Protein AF-A0A8J7RKT3-F1 (afdb_monomer)

InterPro domains:
  IPR001478 PDZ domain [PF13180] (163-238)
  IPR001478 PDZ domain [PS50106] (149-217)
  IPR001478 PDZ domain [SM00228] (161-232)
  IPR004447 C-terminal-processing peptidase S41A [TIGR00225] (124-415)
  IPR004447 C-terminal-processing peptidase S41A [cd07560] (250-415)
  IPR005151 Tail specific protease [PF03572] (261-415)
  IPR005151 Tail specific protease [SM00245] (234-418)
  IPR029045 ClpP/crotonase-like domain superfamily [SSF52096] (101-415)
  IPR036034 PDZ superfamily [G3DSA:2.30.42.10] (161-248)
  IPR036034 PDZ superfamily [SSF50156] (152-244)

Nearest PDB structures (foldseek):
  8sxg-assembly1_A  TM=8.588E-01  e=2.929E-30  Pseudomonas aeruginosa
  8sxh-assembly1_I  TM=8.924E-01  e=4.813E-29  Pseudomonas aeruginosa
  4c2c-assembly1_A  TM=7.134E-01  e=1.439E-29  Bacillus subtilis subsp. subtilis str. 168
  4c2g-assembly1_A-2  TM=7.259E-01  e=1.224E-28  Bacillus subtilis subsp. subtilis str. 168
  4c2f-assembly1_A  TM=7.254E-01  e=9.824E-29  Bacillus subtilis subsp. subtilis str. 168

pLDDT: mean 90.36, std 12.45, range [30.44, 98.88]

Foldseek 3Di:
DDDDDDPDPVVVVVVVVVCCVVVCPQPQPDQDPLNVQLLQQLLVLLCCQCVFFQDHDFPQQLLLQLLVQLLVPWPPPPDDCPPALSDSVCVVPDDDDSVSSSVSVVRVLSVCVRVDDPPTDSNVSSQSSSQSSCFVRFLFWGWFDLVRLVVVQQLQQQKFKFQAFDWDQDPQWTFTLAGHPVGQCVVVPNAGGKTFQDKQRDGSGNDDPVSVCVRGGDDAQDWMWTWIDHQPDPDTDIDITGMHMYGNDQWLAWDALDQAEIETEGQEQHPCHQVVVVVSVVVVVVSVHQAYEYEQELYAYHDLVRLLSNLLLQAAFFAFQKWWDGPDPVRTGTRTNHHGRVCNNHAYEYEYEQNRHDSSLSNLLQCVQQLSYFYEEAFYNQHQFDWDWDQGPNSIIIIHGRTGMAGLLRAGAHADQNVGNVCSVCVVVVADLWRVRNVVVVVVPADPVQWAAGLLGDTFGHHHGGGGPYYDTDPPQQVLVVLCVVQVLLVVLLSVCCSVCVVVCCVVPLVPLVCLLPPDDQDPVSLVVSVVSSVVSAEDADPPDPGWDDDPSHIYDHPVVCVVNVQLSRLQSSLSNLCSRPHSNSSVSSCLVRPDPRNVVVVVCVVVSVVSVVSSVVSVVVVSSVVRSDPPDD

Structure (mmCIF, N/CA/C/O backbone):
data_AF-A0A8J7RKT3-F1
#
_entry.id   AF-A0A8J7RKT3-F1
#
loop_
_atom_site.group_PDB
_atom_site.id
_atom_site.type_symbol
_atom_site.label_atom_id
_atom_site.label_alt_id
_atom_site.label_comp_id
_atom_site.label_asym_id
_atom_site.label_entity_id
_atom_site.label_seq_id
_atom_site.pdbx_PDB_ins_code
_atom_site.Cartn_x
_atom_site.Cartn_y
_atom_site.Cartn_z
_atom_site.occupancy
_atom_site.B_iso_or_equiv
_atom_site.auth_seq_id
_atom_site.auth_comp_id
_atom_site.auth_asym_id
_atom_site.auth_atom_id
_atom_site.pdbx_PDB_model_num
ATOM 1 N N . MET A 1 1 ? -58.566 8.116 77.115 1.00 36.06 1 MET A N 1
ATOM 2 C CA . MET A 1 1 ? -57.786 6.923 76.731 1.00 36.06 1 MET A CA 1
ATOM 3 C C . MET A 1 1 ? -57.278 7.116 75.314 1.00 36.06 1 MET A C 1
ATOM 5 O O . MET A 1 1 ? -58.057 7.166 74.378 1.00 36.06 1 MET A O 1
ATOM 9 N N . THR A 1 2 ? -55.977 7.380 75.254 1.00 38.09 2 THR A N 1
ATOM 10 C CA . THR A 1 2 ? -54.989 7.222 74.173 1.00 38.09 2 THR A CA 1
ATOM 11 C C . THR A 1 2 ? -55.443 6.765 72.782 1.00 38.09 2 THR A C 1
ATOM 13 O O . THR A 1 2 ? -55.720 5.593 72.548 1.00 38.09 2 THR A O 1
ATOM 16 N N . PHE A 1 3 ? -55.334 7.709 71.845 1.00 34.91 3 PHE A N 1
ATOM 17 C CA . PHE A 1 3 ? -55.156 7.514 70.408 1.00 34.91 3 PHE A CA 1
ATOM 18 C C . PHE A 1 3 ? -53.743 6.953 70.161 1.00 34.91 3 PHE A C 1
ATOM 20 O O . PHE A 1 3 ? -52.757 7.671 70.327 1.00 34.91 3 PHE A O 1
ATOM 27 N N . LYS A 1 4 ? -53.610 5.672 69.816 1.00 43.62 4 LYS A N 1
ATOM 28 C CA . LYS A 1 4 ? -52.361 5.120 69.276 1.00 43.62 4 LYS A CA 1
ATOM 29 C C . LYS A 1 4 ? -52.683 3.955 68.343 1.00 43.62 4 LYS A C 1
ATOM 31 O O . LYS A 1 4 ? -53.499 3.113 68.687 1.00 43.62 4 LYS A O 1
ATOM 36 N N . GLN A 1 5 ? -51.946 3.928 67.230 1.00 47.06 5 GLN A N 1
ATOM 37 C CA . GLN A 1 5 ? -51.759 2.818 66.287 1.00 47.06 5 GLN A CA 1
ATOM 38 C C . GLN A 1 5 ? -52.794 2.665 65.167 1.00 47.06 5 GLN A C 1
ATOM 40 O O . GLN A 1 5 ? -53.558 1.717 65.150 1.00 47.06 5 GLN A O 1
ATOM 45 N N . PHE A 1 6 ? -52.703 3.538 64.162 1.00 42.62 6 PHE A N 1
ATOM 46 C CA . PHE A 1 6 ? -52.830 3.145 62.752 1.00 42.62 6 PHE A CA 1
ATOM 47 C C . PHE A 1 6 ? -51.977 4.101 61.907 1.00 42.62 6 PHE A C 1
ATOM 49 O O . PHE A 1 6 ? -52.474 4.998 61.238 1.00 42.62 6 PHE A O 1
ATOM 56 N N . VAL A 1 7 ? -50.654 3.939 61.987 1.00 43.09 7 VAL A N 1
ATOM 57 C CA . VAL A 1 7 ? -49.760 4.367 60.906 1.00 43.09 7 VAL A CA 1
ATOM 58 C C . VAL A 1 7 ? -49.111 3.093 60.400 1.00 43.09 7 VAL A C 1
ATOM 60 O O . VAL A 1 7 ? -48.364 2.417 61.101 1.00 43.09 7 VAL A O 1
ATOM 63 N N . THR A 1 8 ? -49.566 2.712 59.221 1.00 43.72 8 THR A N 1
ATOM 64 C CA . THR A 1 8 ? -49.311 1.469 58.509 1.00 43.72 8 THR A CA 1
ATOM 65 C C . THR A 1 8 ? -47.826 1.305 58.127 1.00 43.72 8 THR A C 1
ATOM 67 O O . THR A 1 8 ? -47.168 2.307 57.835 1.00 43.72 8 THR A O 1
ATOM 70 N N . PRO A 1 9 ? -47.312 0.060 58.013 1.00 47.84 9 PRO A N 1
ATOM 71 C CA . PRO A 1 9 ? -45.962 -0.251 57.513 1.00 47.84 9 PRO A CA 1
ATOM 72 C C . PRO A 1 9 ? -45.498 0.483 56.230 1.00 47.84 9 PRO A C 1
ATOM 74 O O . PRO A 1 9 ? -44.326 0.848 56.176 1.00 47.84 9 PRO A O 1
ATOM 77 N N . PRO A 1 10 ? -46.357 0.806 55.235 1.00 47.41 10 PRO A N 1
ATOM 78 C CA . PRO A 1 10 ? -45.939 1.495 54.012 1.00 47.41 10 PRO A CA 1
ATOM 79 C C . PRO A 1 10 ? -45.445 2.926 54.238 1.00 47.41 10 PRO A C 1
ATOM 81 O O . PRO A 1 10 ? -44.644 3.419 53.455 1.00 47.41 10 PRO A O 1
ATOM 84 N N . LEU A 1 11 ? -45.896 3.600 55.303 1.00 46.78 11 LEU A N 1
ATOM 85 C CA . LEU A 1 11 ? -45.526 4.993 55.577 1.00 46.78 11 LEU A CA 1
ATOM 86 C C . LEU A 1 11 ? -44.122 5.084 56.181 1.00 46.78 11 LEU A C 1
ATOM 88 O O . LEU A 1 11 ? -43.378 6.006 55.875 1.00 46.78 11 LEU A O 1
ATOM 92 N N . VAL A 1 12 ? -43.731 4.080 56.970 1.00 55.19 12 VAL A N 1
ATOM 93 C CA . VAL A 1 12 ? -42.360 3.945 57.476 1.00 55.19 12 VAL A CA 1
ATOM 94 C C . VAL A 1 12 ? -41.411 3.577 56.336 1.00 55.19 12 VAL A C 1
ATOM 96 O O . VAL A 1 12 ? -40.348 4.173 56.230 1.00 55.19 12 VAL A O 1
ATOM 99 N N . SER A 1 13 ? -41.809 2.676 55.431 1.00 53.00 13 SER A N 1
ATOM 100 C CA . SER A 1 13 ? -41.024 2.350 54.232 1.00 53.00 13 SER A CA 1
ATOM 101 C C . SER A 1 13 ? -40.878 3.540 53.282 1.00 53.00 13 SER A C 1
ATOM 103 O O . SER A 1 13 ? -39.783 3.778 52.784 1.00 53.00 13 SER A O 1
ATOM 105 N N . ALA A 1 14 ? -41.942 4.322 53.077 1.00 52.34 14 ALA A N 1
ATOM 106 C CA . ALA A 1 14 ? -41.887 5.548 52.288 1.00 52.34 14 ALA A CA 1
ATOM 107 C C . ALA A 1 14 ? -40.966 6.584 52.941 1.00 52.34 14 ALA A C 1
ATOM 109 O O . ALA A 1 14 ? -40.100 7.113 52.264 1.00 52.34 14 ALA A O 1
ATOM 110 N N . ILE A 1 15 ? -41.062 6.801 54.257 1.00 60.94 15 ILE A N 1
ATOM 111 C CA . ILE A 1 15 ? -40.172 7.718 54.985 1.00 60.94 15 ILE A CA 1
ATOM 112 C C . ILE A 1 15 ? -38.714 7.240 54.943 1.00 60.94 15 ILE A C 1
ATOM 114 O O . ILE A 1 15 ? -37.832 8.071 54.783 1.00 60.94 15 ILE A O 1
ATOM 118 N N . ILE A 1 16 ? -38.441 5.933 55.023 1.00 57.81 16 ILE A N 1
ATOM 119 C CA . ILE A 1 16 ? -37.083 5.376 54.885 1.00 57.81 16 ILE A CA 1
ATOM 120 C C . ILE A 1 16 ? -36.553 5.565 53.458 1.00 57.81 16 ILE A C 1
ATOM 122 O O . ILE A 1 16 ? -35.411 5.973 53.299 1.00 57.81 16 ILE A O 1
ATOM 126 N N . LEU A 1 17 ? -37.369 5.337 52.424 1.00 52.34 17 LEU A N 1
ATOM 127 C CA . LEU A 1 17 ? -36.986 5.563 51.024 1.00 52.34 17 LEU A CA 1
ATOM 128 C C . LEU A 1 17 ? -36.799 7.054 50.706 1.00 52.34 17 LEU A C 1
ATOM 130 O O . LEU A 1 17 ? -35.865 7.414 50.000 1.00 52.34 17 LEU A O 1
ATOM 134 N N . THR A 1 18 ? -37.636 7.935 51.261 1.00 52.50 18 THR A N 1
ATOM 135 C CA . THR A 1 18 ? -37.485 9.392 51.133 1.00 52.50 18 THR A CA 1
ATOM 136 C C . THR A 1 18 ? -36.294 9.903 51.941 1.00 52.50 18 THR A C 1
ATOM 138 O O . THR A 1 18 ? -35.614 10.810 51.484 1.00 52.50 18 THR A O 1
ATOM 141 N N . LEU A 1 19 ? -35.987 9.308 53.100 1.00 49.94 19 LEU A N 1
ATOM 142 C CA . LEU A 1 19 ? -34.772 9.603 53.862 1.00 49.94 19 LEU A CA 1
ATOM 143 C C . LEU A 1 19 ? -33.520 9.087 53.156 1.00 49.94 19 LEU A C 1
ATOM 145 O O . LEU A 1 19 ? -32.543 9.808 53.182 1.00 49.94 19 LEU A O 1
ATOM 149 N N . LEU A 1 20 ? -33.553 7.927 52.490 1.00 49.84 20 LEU A N 1
ATOM 150 C CA . LEU A 1 20 ? -32.454 7.420 51.651 1.00 49.84 20 LEU A CA 1
ATOM 151 C C . LEU A 1 20 ? -32.216 8.311 50.421 1.00 49.84 20 LEU A C 1
ATOM 153 O O . LEU A 1 20 ? -31.071 8.570 50.061 1.00 49.84 20 LEU A O 1
ATOM 157 N N . TYR A 1 21 ? -33.295 8.828 49.823 1.00 44.69 21 TYR A N 1
ATOM 158 C CA . TYR A 1 21 ? -33.245 9.792 48.720 1.00 44.69 21 TYR A CA 1
ATOM 159 C C . TYR A 1 21 ? -32.754 11.181 49.172 1.00 44.69 21 TYR A C 1
ATOM 161 O O . TYR A 1 21 ? -31.984 11.824 48.470 1.00 44.69 21 TYR A O 1
ATOM 169 N N . LEU A 1 22 ? -33.159 11.645 50.363 1.00 47.34 22 LEU A N 1
ATOM 170 C CA . LEU A 1 22 ? -32.734 12.926 50.949 1.00 47.34 22 LEU A CA 1
ATOM 171 C C . LEU A 1 22 ? -31.368 12.858 51.654 1.00 47.34 22 LEU A C 1
ATOM 173 O O . LEU A 1 22 ? -30.761 13.902 51.874 1.00 47.34 22 LEU A O 1
ATOM 177 N N . SER A 1 23 ? -30.882 11.669 52.027 1.00 45.69 23 SER A N 1
ATOM 178 C CA . SER A 1 23 ? -29.584 11.480 52.688 1.00 45.69 23 SER A CA 1
ATOM 179 C C . SER A 1 23 ? -28.408 11.418 51.717 1.00 45.69 23 SER A C 1
ATOM 181 O O . SER A 1 23 ? -27.291 11.210 52.178 1.00 45.69 23 SER A O 1
ATOM 183 N N . GLY A 1 24 ? -28.643 11.548 50.405 1.00 37.62 24 GLY A N 1
ATOM 184 C CA . GLY A 1 24 ? -27.578 11.458 49.406 1.00 37.62 24 GLY A CA 1
ATOM 185 C C . GLY A 1 24 ? -26.845 10.119 49.460 1.00 37.62 24 GLY A C 1
ATOM 186 O O . GLY A 1 24 ? -25.628 10.086 49.337 1.00 37.62 24 GLY A O 1
ATOM 187 N N . VAL A 1 25 ? -27.560 9.011 49.711 1.00 41.75 25 VAL A N 1
ATOM 188 C CA . VAL A 1 25 ? -26.967 7.695 49.442 1.00 41.75 25 VAL A CA 1
ATOM 189 C C . VAL A 1 25 ? -26.949 7.585 47.928 1.00 41.75 25 VAL A C 1
ATOM 191 O O . VAL A 1 25 ? -27.972 7.254 47.325 1.00 41.75 25 VAL A O 1
ATOM 194 N N . ASP A 1 26 ? -25.818 7.976 47.343 1.00 39.06 26 ASP A N 1
ATOM 195 C CA . ASP A 1 26 ? -25.548 7.884 45.916 1.00 39.06 26 ASP A CA 1
ATOM 196 C C . ASP A 1 26 ? -26.060 6.539 45.407 1.00 39.06 26 ASP A C 1
ATOM 198 O O . ASP A 1 26 ? -25.828 5.487 46.021 1.00 39.06 26 ASP A O 1
ATOM 202 N N . ARG A 1 27 ? -26.812 6.563 44.302 1.00 41.53 27 ARG A N 1
ATOM 203 C CA . ARG A 1 27 ? -27.098 5.334 43.568 1.00 41.53 27 ARG A CA 1
ATOM 204 C C . ARG A 1 27 ? -25.740 4.787 43.148 1.00 41.53 27 ARG A C 1
ATOM 206 O O . ARG A 1 27 ? -25.170 5.270 42.183 1.00 41.53 27 ARG A O 1
ATOM 213 N N . VAL A 1 28 ? -25.223 3.803 43.878 1.00 46.06 28 VAL A N 1
ATOM 214 C CA . VAL A 1 28 ? -24.091 3.012 43.403 1.00 46.06 28 VAL A CA 1
ATOM 215 C C . VAL A 1 28 ? -24.611 2.292 42.169 1.00 46.06 28 VAL A C 1
ATOM 217 O O . VAL A 1 28 ? -25.408 1.356 42.291 1.00 46.06 28 VAL A O 1
ATOM 220 N N . ALA A 1 29 ? -24.250 2.788 40.989 1.00 56.00 29 ALA A N 1
ATOM 221 C CA . ALA A 1 29 ? -24.603 2.132 39.745 1.00 56.00 29 ALA A CA 1
ATOM 222 C C . ALA A 1 29 ? -24.017 0.711 39.779 1.00 56.00 29 ALA A C 1
ATOM 224 O O . ALA A 1 29 ? -22.863 0.492 40.163 1.00 56.00 29 ALA A O 1
ATOM 225 N N . ALA A 1 30 ? -24.862 -0.280 39.493 1.00 56.75 30 ALA A N 1
ATOM 226 C CA . ALA A 1 30 ? -24.439 -1.670 39.494 1.00 56.75 30 ALA A CA 1
ATOM 227 C C . ALA A 1 30 ? -23.552 -1.909 38.270 1.00 56.75 30 ALA A C 1
ATOM 229 O O . ALA A 1 30 ? -23.949 -1.583 37.157 1.00 56.75 30 ALA A O 1
ATOM 230 N N . ILE A 1 31 ? -22.372 -2.493 38.482 1.00 60.31 31 ILE A N 1
ATOM 231 C CA . ILE A 1 31 ? -21.498 -2.922 37.390 1.00 60.31 31 ILE A CA 1
ATOM 232 C C . ILE A 1 31 ? -22.222 -4.051 36.646 1.00 60.31 31 ILE A C 1
ATOM 234 O O . ILE A 1 31 ? -22.477 -5.115 37.214 1.00 60.31 31 ILE A O 1
ATOM 238 N N . ASP A 1 32 ? -22.583 -3.803 35.393 1.00 74.94 32 ASP A N 1
ATOM 239 C CA . ASP A 1 32 ? -23.058 -4.827 34.474 1.00 74.94 32 ASP A CA 1
ATOM 240 C C . ASP A 1 32 ? -21.891 -5.458 33.692 1.00 74.94 32 ASP A C 1
ATOM 242 O O . ASP A 1 32 ? -20.711 -5.154 33.894 1.00 74.94 32 ASP A O 1
ATOM 246 N N . LYS A 1 33 ? -22.221 -6.380 32.787 1.00 73.81 33 LYS A N 1
ATOM 247 C CA . LYS A 1 33 ? -21.232 -7.131 32.010 1.00 73.81 33 LYS A CA 1
ATOM 248 C C . LYS A 1 33 ? -20.364 -6.233 31.116 1.00 73.81 33 LYS A C 1
ATOM 250 O O . LYS A 1 33 ? -19.206 -6.579 30.857 1.00 73.81 33 LYS A O 1
ATOM 255 N N . ASP A 1 34 ? -20.890 -5.107 30.653 1.00 79.19 34 ASP A N 1
ATOM 256 C CA . ASP A 1 34 ? -20.181 -4.212 29.742 1.00 79.19 34 ASP A CA 1
ATOM 257 C C . ASP A 1 34 ? -19.165 -3.374 30.526 1.00 79.19 34 ASP A C 1
ATOM 259 O O . ASP A 1 34 ? -18.003 -3.257 30.120 1.00 79.19 34 ASP A O 1
ATOM 263 N N . HIS A 1 35 ? -19.536 -2.917 31.725 1.00 85.38 35 HIS A N 1
ATOM 264 C CA . HIS A 1 35 ? -18.615 -2.278 32.668 1.00 85.38 35 HIS A CA 1
ATOM 265 C C . HIS A 1 35 ? -17.467 -3.217 33.103 1.00 85.38 35 HIS A C 1
ATOM 267 O O . HIS A 1 35 ? -16.297 -2.816 33.079 1.00 85.38 35 HIS A O 1
ATOM 273 N N . GLU A 1 36 ? -17.751 -4.490 33.423 1.00 86.75 36 GLU A N 1
ATOM 274 C CA . GLU A 1 36 ? -16.706 -5.488 33.730 1.00 86.75 36 GLU A CA 1
ATOM 275 C C . GLU A 1 36 ? -15.753 -5.707 32.545 1.00 86.75 36 GLU A C 1
ATOM 277 O O . GLU A 1 36 ? -14.528 -5.779 32.711 1.00 86.75 36 GLU A O 1
ATOM 282 N N . THR A 1 37 ? -16.309 -5.798 31.335 1.00 88.12 37 THR A N 1
ATOM 283 C CA . THR A 1 37 ? -15.539 -6.003 30.102 1.00 88.12 37 THR A CA 1
ATOM 284 C C . THR A 1 37 ? -14.613 -4.816 29.831 1.00 88.12 37 THR A C 1
ATOM 286 O O . THR A 1 37 ? -13.435 -5.013 29.526 1.00 88.12 37 THR A O 1
ATOM 289 N N . ASN A 1 38 ? -15.098 -3.591 30.030 1.00 88.19 38 ASN A N 1
ATOM 290 C CA . ASN A 1 38 ? -14.327 -2.360 29.872 1.00 88.19 38 ASN A CA 1
ATOM 291 C C . ASN A 1 38 ? -13.134 -2.263 30.836 1.00 88.19 38 ASN A C 1
ATOM 293 O O . ASN A 1 38 ? -12.003 -2.009 30.413 1.00 88.19 38 ASN A O 1
ATOM 297 N N . LEU A 1 39 ? -13.357 -2.511 32.129 1.00 91.94 39 LEU A N 1
ATOM 298 C CA . LEU A 1 39 ? -12.299 -2.476 33.145 1.00 91.94 39 LEU A CA 1
ATOM 299 C C . LEU A 1 39 ? -11.251 -3.580 32.926 1.00 91.94 39 LEU A C 1
ATOM 301 O O . LEU A 1 39 ? -10.039 -3.355 33.067 1.00 91.94 39 LEU A O 1
ATOM 305 N N . ARG A 1 40 ? -11.696 -4.773 32.511 1.00 92.50 40 ARG A N 1
ATOM 306 C CA . ARG A 1 40 ? -10.802 -5.866 32.112 1.00 92.50 40 ARG A CA 1
ATOM 307 C C . ARG A 1 40 ? -9.949 -5.473 30.907 1.00 92.50 40 ARG A C 1
ATOM 309 O O . ARG A 1 40 ? -8.734 -5.676 30.947 1.00 92.50 40 ARG A O 1
ATOM 316 N N . LYS A 1 41 ? -10.568 -4.890 29.877 1.00 92.38 41 LYS A N 1
ATOM 317 C CA . LYS A 1 41 ? -9.901 -4.416 28.659 1.00 92.38 41 LYS A CA 1
ATOM 318 C C . LYS A 1 41 ? -8.788 -3.420 28.986 1.00 92.38 41 LYS A C 1
ATOM 320 O O . LYS A 1 41 ? -7.652 -3.618 28.566 1.00 92.38 41 LYS A O 1
ATOM 325 N N . TYR A 1 42 ? -9.079 -2.410 29.805 1.00 95.12 42 TYR A N 1
ATOM 326 C CA . TYR A 1 42 ? -8.104 -1.403 30.242 1.00 95.12 42 TYR A CA 1
ATOM 327 C C . TYR A 1 42 ? -6.834 -2.030 30.851 1.00 95.12 42 TYR A C 1
ATOM 329 O O . TYR A 1 42 ? -5.709 -1.688 30.479 1.00 95.12 42 TYR A O 1
ATOM 337 N N . THR A 1 43 ? -7.003 -3.011 31.742 1.00 94.44 43 THR A N 1
ATOM 338 C CA . THR A 1 43 ? -5.877 -3.702 32.395 1.00 94.44 43 THR A CA 1
ATOM 339 C C . THR A 1 43 ? -5.116 -4.615 31.436 1.00 94.44 43 THR A C 1
ATOM 341 O O . THR A 1 43 ? -3.886 -4.706 31.495 1.00 94.44 43 THR A O 1
ATOM 344 N N . GLU A 1 44 ? -5.840 -5.316 30.562 1.00 95.31 44 GLU A N 1
ATOM 345 C CA . GLU A 1 44 ? -5.257 -6.201 29.557 1.00 95.31 44 GLU A CA 1
ATOM 346 C C . GLU A 1 44 ? -4.341 -5.427 28.605 1.00 95.31 44 GLU A C 1
ATOM 348 O O . GLU A 1 44 ? -3.206 -5.852 28.382 1.00 95.31 44 GLU A O 1
ATOM 353 N N . VAL A 1 45 ? -4.777 -4.255 28.133 1.00 96.75 45 VAL A N 1
ATOM 354 C CA . VAL A 1 45 ? -3.976 -3.387 27.261 1.00 96.75 45 VAL A CA 1
ATOM 355 C C . VAL A 1 45 ? -2.658 -2.990 27.923 1.00 96.75 45 VAL A C 1
ATOM 357 O O . VAL A 1 45 ? -1.597 -3.209 27.335 1.00 96.75 45 VAL A O 1
ATOM 360 N N . GLN A 1 46 ? -2.690 -2.473 29.157 1.00 95.88 46 GLN A N 1
ATOM 361 C CA . GLN A 1 46 ? -1.463 -2.079 29.864 1.00 95.88 46 GLN A CA 1
ATOM 362 C C . GLN A 1 46 ? -0.492 -3.247 30.013 1.00 95.88 46 GLN A C 1
ATOM 364 O O . GLN A 1 46 ? 0.701 -3.109 29.743 1.00 95.88 46 GLN A O 1
ATOM 369 N N . ARG A 1 47 ? -1.008 -4.419 30.403 1.00 95.50 47 ARG A N 1
ATOM 370 C CA . ARG A 1 47 ? -0.196 -5.629 30.535 1.00 95.50 47 ARG A CA 1
ATOM 371 C C . ARG A 1 47 ? 0.468 -5.987 29.210 1.00 95.50 47 ARG A C 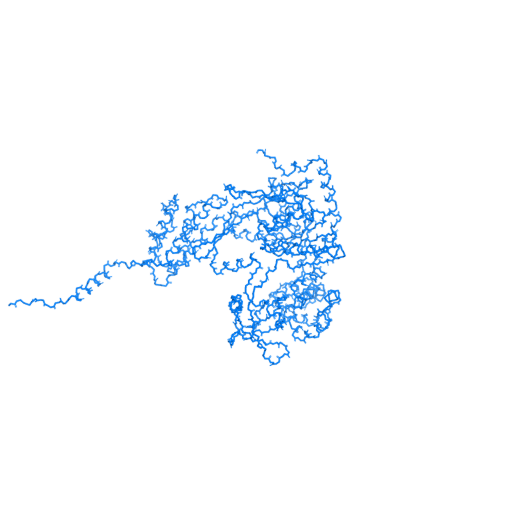1
ATOM 373 O O . ARG A 1 47 ? 1.674 -6.211 29.180 1.00 95.50 47 ARG A O 1
ATOM 380 N N . LYS A 1 48 ? -0.294 -6.010 28.115 1.00 96.62 48 LYS A N 1
ATOM 381 C CA . LYS A 1 48 ? 0.231 -6.362 26.793 1.00 96.62 48 LYS A CA 1
ATOM 382 C C . LYS A 1 48 ? 1.286 -5.369 26.310 1.00 96.62 48 LYS A C 1
ATOM 384 O O . LYS A 1 48 ? 2.298 -5.822 25.782 1.00 96.62 48 LYS A O 1
ATOM 389 N N . ILE A 1 49 ? 1.100 -4.065 26.525 1.00 96.75 49 ILE A N 1
ATOM 390 C CA . ILE A 1 49 ? 2.106 -3.043 26.193 1.00 96.75 49 ILE A CA 1
ATOM 391 C C . ILE A 1 49 ? 3.401 -3.309 26.970 1.00 96.75 49 ILE A C 1
ATOM 393 O O . ILE A 1 49 ? 4.449 -3.523 26.362 1.00 96.75 49 ILE A O 1
ATOM 397 N N . ILE A 1 50 ? 3.327 -3.390 28.300 1.00 94.81 50 ILE A N 1
ATOM 398 C CA . ILE A 1 50 ? 4.500 -3.566 29.173 1.00 94.81 50 ILE A CA 1
ATOM 399 C C . ILE A 1 50 ? 5.248 -4.865 28.852 1.00 94.81 50 ILE A C 1
ATOM 401 O O . ILE A 1 50 ? 6.482 -4.888 28.773 1.00 94.81 50 ILE A O 1
ATOM 405 N N . GLU A 1 51 ? 4.508 -5.952 28.639 1.00 94.81 51 GLU A N 1
ATOM 406 C CA . GLU A 1 51 ? 5.084 -7.265 28.371 1.00 94.81 51 GLU A CA 1
ATOM 407 C C . GLU A 1 51 ? 5.702 -7.364 26.981 1.00 94.81 51 GLU A C 1
ATOM 409 O O . GLU A 1 51 ? 6.652 -8.126 26.837 1.00 94.81 51 GLU A O 1
ATOM 414 N N . ASN A 1 52 ? 5.193 -6.657 25.963 1.00 96.81 52 ASN A N 1
ATOM 415 C CA . ASN A 1 52 ? 5.523 -6.958 24.564 1.00 96.81 52 ASN A CA 1
ATOM 416 C C . ASN A 1 52 ? 6.165 -5.813 23.779 1.00 96.81 52 ASN A C 1
ATOM 418 O O . ASN A 1 52 ? 6.849 -6.102 22.801 1.00 96.81 52 ASN A O 1
ATOM 422 N N . HIS A 1 53 ? 5.987 -4.554 24.183 1.00 97.00 53 HIS A N 1
ATOM 423 C CA . HIS A 1 53 ? 6.509 -3.421 23.422 1.00 97.00 53 HIS A CA 1
ATOM 424 C C . HIS A 1 53 ? 8.042 -3.463 23.319 1.00 97.00 53 HIS A C 1
ATOM 426 O O . HIS A 1 53 ? 8.719 -3.809 24.295 1.00 97.00 53 HIS A O 1
ATOM 432 N N . VAL A 1 54 ? 8.578 -3.128 22.141 1.00 95.50 54 VAL A N 1
ATOM 433 C CA . VAL A 1 54 ? 10.011 -3.216 21.816 1.00 95.50 54 VAL A CA 1
ATOM 434 C C . VAL A 1 54 ? 10.864 -2.310 22.700 1.00 95.50 54 VAL A C 1
ATOM 436 O O . VAL A 1 54 ? 11.955 -2.701 23.109 1.00 95.50 54 VAL A O 1
ATOM 439 N N . GLU A 1 55 ? 10.339 -1.137 23.045 1.00 93.06 55 GLU A N 1
ATOM 440 C CA . GLU A 1 55 ? 10.959 -0.204 23.985 1.00 93.06 55 GLU A CA 1
ATOM 441 C C . GLU A 1 55 ? 10.405 -0.402 25.396 1.00 93.06 55 GLU A C 1
ATOM 443 O O . GLU A 1 55 ? 9.324 -0.973 25.591 1.00 93.06 55 GLU A O 1
ATOM 448 N N . GLU A 1 56 ? 11.159 0.057 26.390 1.00 91.88 56 GLU A N 1
ATOM 449 C CA . GLU A 1 56 ? 10.668 0.150 27.760 1.00 91.88 56 GLU A CA 1
ATOM 450 C C . GLU A 1 56 ? 9.547 1.193 27.839 1.00 91.88 56 GLU A C 1
ATOM 452 O O . GLU A 1 56 ? 9.599 2.226 27.180 1.00 91.88 56 GLU A O 1
ATOM 457 N N . THR A 1 57 ? 8.498 0.891 28.603 1.00 91.56 57 THR A N 1
ATOM 458 C CA . THR A 1 57 ? 7.297 1.730 28.693 1.00 91.56 57 THR A CA 1
ATOM 459 C C . THR A 1 57 ? 6.983 2.016 30.152 1.00 91.56 57 THR A C 1
ATOM 461 O O . THR A 1 57 ? 7.053 1.123 30.999 1.00 91.56 57 THR A O 1
ATOM 464 N N . SER A 1 58 ? 6.656 3.271 30.458 1.00 93.62 58 SER A N 1
ATOM 465 C CA . SER A 1 58 ? 6.346 3.704 31.819 1.00 93.62 58 SER A CA 1
ATOM 466 C C . SER A 1 58 ? 4.873 3.464 32.131 1.00 93.62 58 SER A C 1
ATOM 468 O O . SER A 1 58 ? 3.994 4.052 31.503 1.00 93.62 58 SER A O 1
ATOM 470 N N . ILE A 1 59 ? 4.588 2.628 33.133 1.00 94.88 59 ILE A N 1
ATOM 471 C CA . ILE A 1 59 ? 3.213 2.400 33.602 1.00 94.88 59 ILE A CA 1
ATOM 472 C C . ILE A 1 59 ? 2.554 3.698 34.098 1.00 94.88 59 ILE A C 1
ATOM 474 O O . ILE A 1 59 ? 1.351 3.887 33.924 1.00 94.88 59 ILE A O 1
ATOM 478 N N . ASP A 1 60 ? 3.356 4.610 34.650 1.00 95.62 60 ASP A N 1
ATOM 479 C CA . ASP A 1 60 ? 2.938 5.943 35.076 1.00 95.62 60 ASP A CA 1
ATOM 480 C C . ASP A 1 60 ? 2.517 6.817 33.895 1.00 95.62 60 ASP A C 1
ATOM 482 O O . ASP A 1 60 ? 1.442 7.418 33.923 1.00 95.62 60 ASP A O 1
ATOM 486 N N . GLU A 1 61 ? 3.287 6.817 32.806 1.00 94.56 61 GLU A N 1
ATOM 487 C CA . GLU A 1 61 ? 2.901 7.541 31.594 1.00 94.56 61 GLU A CA 1
ATOM 488 C C . GLU A 1 61 ? 1.672 6.924 30.922 1.00 94.56 61 GLU A C 1
ATOM 490 O O . GLU A 1 61 ? 0.793 7.668 30.483 1.00 94.56 61 GLU A O 1
ATOM 495 N N . LEU A 1 62 ? 1.569 5.589 30.866 1.00 96.31 62 LEU A N 1
ATOM 496 C CA . LEU A 1 62 ? 0.384 4.910 30.331 1.00 96.31 62 LEU A CA 1
ATOM 497 C C . LEU A 1 62 ? -0.868 5.325 31.110 1.00 96.31 62 LEU A C 1
ATOM 499 O O . LEU A 1 62 ? -1.848 5.757 30.504 1.00 96.31 62 LEU A O 1
ATOM 503 N N . PHE A 1 63 ? -0.815 5.276 32.444 1.00 97.06 63 PHE A N 1
ATOM 504 C CA . PHE A 1 63 ? -1.913 5.712 33.304 1.00 97.06 63 PHE A CA 1
ATOM 505 C C . PHE A 1 63 ? -2.259 7.189 33.079 1.00 97.06 63 PHE A C 1
ATOM 507 O O . PHE A 1 63 ? -3.409 7.509 32.777 1.00 97.06 63 PHE A O 1
ATOM 514 N N . LYS A 1 64 ? -1.278 8.096 33.162 1.00 96.88 64 LYS A N 1
ATOM 515 C CA . LYS A 1 64 ? -1.507 9.545 33.039 1.00 96.88 64 LYS A CA 1
ATOM 516 C C . LYS A 1 64 ? -2.101 9.921 31.685 1.00 96.88 64 LYS A C 1
ATOM 518 O O . LYS A 1 64 ? -3.023 10.734 31.626 1.00 96.88 64 LYS A O 1
ATOM 523 N N . ASN A 1 65 ? -1.615 9.333 30.592 1.00 95.94 65 ASN A N 1
ATOM 524 C CA . ASN A 1 65 ? -2.189 9.576 29.268 1.00 95.94 65 ASN A CA 1
ATOM 525 C C . ASN A 1 65 ? -3.599 8.990 29.152 1.00 95.94 65 ASN A C 1
ATOM 527 O O . ASN A 1 65 ? -4.497 9.672 28.663 1.00 95.94 65 ASN A O 1
ATOM 531 N N . SER A 1 66 ? -3.824 7.789 29.685 1.00 97.19 66 SER A N 1
ATOM 532 C CA . SER A 1 66 ? -5.150 7.173 29.686 1.00 97.19 66 SER A CA 1
ATOM 533 C C . SER A 1 66 ? -6.186 7.994 30.462 1.00 97.19 66 SER A C 1
ATOM 535 O O . SER A 1 66 ? -7.306 8.172 29.987 1.00 97.19 66 SER A O 1
ATOM 537 N N . MET A 1 67 ? -5.806 8.578 31.601 1.00 97.31 67 MET A N 1
ATOM 538 C CA . MET A 1 67 ? -6.664 9.461 32.391 1.00 97.31 67 MET A CA 1
ATOM 539 C C . MET A 1 67 ? -6.962 10.768 31.657 1.00 97.31 67 MET A C 1
ATOM 541 O O . MET A 1 67 ? -8.108 11.206 31.633 1.00 97.31 67 MET A O 1
ATOM 545 N N . LYS A 1 68 ? -5.968 11.368 30.984 1.00 96.12 68 LYS A N 1
ATOM 546 C CA . LYS A 1 68 ? -6.203 12.533 30.112 1.00 96.12 68 LYS A CA 1
ATOM 547 C C . LYS A 1 68 ? -7.186 12.203 28.987 1.00 96.12 68 LYS A C 1
ATOM 549 O O . LYS A 1 68 ? -8.035 13.031 28.676 1.00 96.12 68 LYS A O 1
ATOM 554 N N . GLY A 1 69 ? -7.068 11.024 28.375 1.00 95.44 69 GLY A N 1
ATOM 555 C CA . GLY A 1 69 ? -7.990 10.551 27.339 1.00 95.44 69 GLY A CA 1
ATOM 556 C C . GLY A 1 69 ? -9.403 10.339 27.858 1.00 95.44 69 GLY A C 1
ATOM 557 O O . GLY A 1 69 ? -10.351 10.789 27.226 1.00 95.44 69 GLY A O 1
ATOM 558 N N . PHE A 1 70 ? -9.528 9.722 29.031 1.00 95.94 70 PHE A N 1
ATOM 559 C CA . PHE A 1 70 ? -10.802 9.508 29.706 1.00 95.94 70 PHE A CA 1
ATOM 560 C C . PHE A 1 70 ? -11.500 10.843 29.999 1.00 95.94 70 PHE A C 1
ATOM 562 O O . PHE A 1 70 ? -12.605 11.082 29.535 1.00 95.94 70 PHE A O 1
ATOM 569 N N . VAL A 1 71 ? -10.807 11.766 30.671 1.00 95.50 71 VAL A N 1
ATOM 570 C CA . VAL A 1 71 ? -11.390 13.028 31.150 1.00 95.50 71 VAL A CA 1
ATOM 571 C C . VAL A 1 71 ? -11.713 14.010 30.023 1.00 95.50 71 VAL A C 1
ATOM 573 O O . VAL A 1 71 ? -12.745 14.668 30.065 1.00 95.50 71 VAL A O 1
ATOM 576 N N . ARG A 1 72 ? -10.873 14.103 28.982 1.00 95.06 72 ARG A N 1
ATOM 577 C CA . ARG A 1 72 ? -11.115 15.018 27.845 1.00 95.06 72 ARG A CA 1
ATOM 578 C C . ARG A 1 72 ? -12.372 14.696 27.038 1.00 95.06 72 ARG A C 1
ATOM 580 O O . ARG A 1 72 ? -12.794 15.551 26.268 1.00 95.06 72 ARG A O 1
ATOM 587 N N . ASN A 1 73 ? -12.895 13.477 27.152 1.00 94.38 73 ASN A N 1
ATOM 588 C CA . ASN A 1 73 ? -14.035 13.013 26.366 1.00 94.38 73 ASN A CA 1
ATOM 589 C C . ASN A 1 73 ? -15.314 12.863 27.202 1.00 94.38 73 ASN A C 1
ATOM 591 O O . ASN A 1 73 ? -16.308 12.401 26.656 1.00 94.38 73 ASN A O 1
ATOM 595 N N . ILE A 1 74 ? -15.299 13.263 28.482 1.00 93.75 74 ILE A N 1
ATOM 596 C CA . ILE A 1 74 ? -16.507 13.324 29.320 1.00 93.75 74 ILE A CA 1
ATOM 597 C C . ILE A 1 74 ? -17.508 14.290 28.679 1.00 93.75 74 ILE A C 1
ATOM 599 O O . ILE A 1 74 ? -17.130 15.398 28.282 1.00 93.75 74 ILE A O 1
ATOM 603 N N . ALA A 1 75 ? -18.775 13.883 28.588 1.00 91.00 75 ALA A N 1
ATOM 604 C CA . ALA A 1 75 ? -19.810 14.681 27.933 1.00 91.00 75 ALA A CA 1
ATOM 605 C C . ALA A 1 75 ? -20.073 16.014 28.660 1.00 91.00 75 ALA A C 1
ATOM 607 O O . ALA A 1 75 ? -20.201 17.067 28.025 1.00 91.00 75 ALA A O 1
ATOM 608 N N . ASP A 1 76 ? -20.119 15.990 29.996 1.00 88.69 76 ASP A N 1
ATOM 609 C CA . ASP A 1 76 ? -20.236 17.198 30.814 1.00 88.69 76 ASP A CA 1
ATOM 610 C C . ASP A 1 76 ? -18.890 17.927 30.943 1.00 88.69 76 ASP A C 1
ATOM 612 O O . ASP A 1 76 ? -18.091 17.695 31.851 1.00 88.69 76 ASP A O 1
ATOM 616 N N . THR A 1 77 ? -18.669 18.885 30.045 1.00 85.69 77 THR A N 1
ATOM 617 C CA . THR A 1 77 ? -17.467 19.734 30.053 1.00 85.69 77 THR A CA 1
ATOM 618 C C . THR A 1 77 ? -17.425 20.750 31.205 1.00 85.69 77 THR A C 1
ATOM 620 O O . THR A 1 77 ? -16.429 21.460 31.349 1.00 85.69 77 THR A O 1
ATOM 623 N N . THR A 1 78 ? -18.479 20.838 32.028 1.00 87.25 78 THR A N 1
ATOM 624 C CA . THR A 1 78 ? -18.576 21.758 33.175 1.00 87.25 78 THR A CA 1
ATOM 625 C C . THR A 1 78 ? -18.306 21.099 34.528 1.00 87.25 78 THR A C 1
ATOM 627 O O . THR A 1 78 ? -18.239 21.805 35.537 1.00 87.25 78 THR A O 1
ATOM 630 N N . MET A 1 79 ? -18.114 19.775 34.558 1.00 87.19 79 MET A N 1
ATOM 631 C CA . MET A 1 79 ? -17.830 19.015 35.775 1.00 87.19 79 MET A CA 1
ATOM 632 C C . MET A 1 79 ? -16.541 19.504 36.460 1.00 87.19 79 MET A C 1
ATOM 634 O O . MET A 1 79 ? -15.470 19.547 35.851 1.00 87.19 79 MET A O 1
ATOM 638 N N . ASP A 1 80 ? -16.628 19.845 37.751 1.00 90.00 80 ASP A N 1
ATOM 639 C CA . ASP A 1 80 ? -15.448 20.172 38.557 1.00 90.00 80 ASP A CA 1
ATOM 640 C C . ASP A 1 80 ? -14.718 18.888 38.967 1.00 90.00 80 ASP A C 1
ATOM 642 O O . ASP A 1 80 ? -15.168 18.135 39.831 1.00 90.00 80 ASP A O 1
ATOM 646 N N . ILE A 1 81 ? -13.581 18.640 38.323 1.00 92.12 81 ILE A N 1
ATOM 647 C CA . ILE A 1 81 ? -12.751 17.455 38.552 1.00 92.12 81 ILE A CA 1
ATOM 648 C C . ILE A 1 81 ? -11.642 17.684 39.589 1.00 92.12 81 ILE A C 1
ATOM 650 O O . ILE A 1 81 ? -10.931 16.736 39.930 1.00 92.12 81 ILE A O 1
ATOM 654 N N . SER A 1 82 ? -11.456 18.911 40.085 1.00 92.06 82 SER A N 1
ATOM 655 C CA . SER A 1 82 ? -10.335 19.260 40.963 1.00 92.06 82 SER A CA 1
ATOM 656 C C . SER A 1 82 ? -10.393 18.491 42.287 1.00 92.06 82 SER A C 1
ATOM 658 O O . SER A 1 82 ? -11.387 18.539 43.007 1.00 92.06 82 SER A O 1
ATOM 660 N N . GLY A 1 83 ? -9.311 17.794 42.647 1.00 89.31 83 GLY A N 1
ATOM 661 C CA . GLY A 1 83 ? -9.245 16.987 43.873 1.00 89.31 83 GLY A CA 1
ATOM 662 C C . GLY A 1 83 ? -10.108 15.717 43.862 1.00 89.31 83 GLY A C 1
ATOM 663 O O . GLY A 1 83 ? -10.205 15.034 44.883 1.00 89.31 83 GLY A O 1
ATOM 664 N N . THR A 1 84 ? -10.723 15.382 42.726 1.00 93.88 84 THR A N 1
ATOM 665 C CA . THR A 1 84 ? -11.469 14.133 42.524 1.00 93.88 84 THR A CA 1
ATOM 666 C C . THR A 1 84 ? -10.551 13.047 41.939 1.00 93.88 84 THR A C 1
ATOM 668 O O . THR A 1 84 ? -9.448 13.347 41.477 1.00 93.88 84 THR A O 1
ATOM 671 N N . PRO A 1 85 ? -10.987 11.776 41.871 1.00 94.06 85 PRO A N 1
ATOM 672 C CA . PRO A 1 85 ? -10.273 10.748 41.110 1.00 94.06 85 PRO A CA 1
ATOM 673 C C . PRO A 1 85 ? -10.083 11.066 39.610 1.00 94.06 85 PRO A C 1
ATOM 675 O O . PRO A 1 85 ? -9.240 10.441 38.971 1.00 94.06 85 PRO A O 1
ATOM 678 N N . LEU A 1 86 ? -10.839 12.023 39.053 1.00 94.12 86 LEU A N 1
ATOM 679 C CA . LEU A 1 86 ? -10.714 12.503 37.670 1.00 94.12 86 LEU A CA 1
ATOM 680 C C . LEU A 1 86 ? -9.659 13.612 37.505 1.00 94.12 86 LEU A C 1
ATOM 682 O O . LEU A 1 86 ? -9.437 14.080 36.391 1.00 94.12 86 LEU A O 1
ATOM 686 N N . ASP A 1 87 ? -9.000 14.056 38.577 1.00 93.62 87 ASP A N 1
ATOM 687 C CA . ASP A 1 87 ? -8.028 15.147 38.517 1.00 93.62 87 ASP A CA 1
ATOM 688 C C . ASP A 1 87 ? -6.800 14.785 37.652 1.00 93.62 87 ASP A C 1
ATOM 690 O O . ASP A 1 87 ? -5.985 13.922 37.990 1.00 93.62 87 ASP A O 1
ATOM 694 N N . THR A 1 88 ? -6.646 15.483 36.522 1.00 93.75 88 THR A N 1
ATOM 695 C CA . THR A 1 88 ? -5.531 15.285 35.574 1.00 93.75 88 THR A CA 1
ATOM 696 C C . THR A 1 88 ? -4.323 16.201 35.801 1.00 93.75 88 THR A C 1
ATOM 698 O O . THR A 1 88 ? -3.425 16.255 34.957 1.00 93.75 88 THR A O 1
ATOM 701 N N . THR A 1 89 ? -4.265 16.932 36.919 1.00 92.06 89 THR A N 1
ATOM 702 C CA . THR A 1 89 ? -3.044 17.653 37.325 1.00 92.06 89 THR A CA 1
ATOM 703 C C . THR A 1 89 ? -1.944 16.684 37.752 1.00 92.06 89 THR A C 1
ATOM 705 O O . THR A 1 89 ? -0.763 17.004 37.627 1.00 92.06 89 THR A O 1
ATOM 708 N N . PHE A 1 90 ? -2.331 15.482 38.204 1.00 91.38 90 PHE A N 1
ATOM 709 C CA . PHE A 1 90 ? -1.442 14.419 38.683 1.00 91.38 90 PHE A CA 1
ATOM 710 C C . PHE A 1 90 ? -0.476 14.866 39.786 1.00 91.38 90 PHE A C 1
ATOM 712 O O . PHE A 1 90 ? 0.613 14.303 39.926 1.00 91.38 90 PHE A O 1
ATOM 719 N N . THR A 1 91 ? -0.875 15.867 40.573 1.00 84.69 91 THR A N 1
ATOM 720 C CA . THR A 1 91 ? -0.112 16.323 41.737 1.00 84.69 91 THR A CA 1
ATOM 721 C C . THR A 1 91 ? 0.071 15.142 42.695 1.00 84.69 91 THR A C 1
ATOM 723 O O . THR A 1 91 ? -0.909 14.518 43.094 1.00 84.69 91 THR A O 1
ATOM 726 N N . ASP A 1 92 ? 1.322 14.790 43.002 1.00 83.56 92 ASP A N 1
ATOM 727 C CA . ASP A 1 92 ? 1.699 13.655 43.862 1.00 83.56 92 ASP A CA 1
ATOM 728 C C . ASP A 1 92 ? 1.211 12.265 43.387 1.00 83.56 92 ASP A C 1
ATOM 730 O O . ASP A 1 92 ? 1.076 11.332 44.182 1.00 83.56 92 ASP A O 1
ATOM 734 N N . VAL A 1 93 ? 0.957 12.093 42.082 1.00 87.31 93 VAL A N 1
ATOM 735 C CA . VAL A 1 93 ? 0.623 10.787 41.491 1.00 87.31 93 VAL A CA 1
ATOM 736 C C . VAL A 1 93 ? 1.846 10.180 40.805 1.00 87.31 93 VAL A C 1
ATOM 738 O O . VAL A 1 93 ? 2.305 10.669 39.768 1.00 87.31 93 VAL A O 1
ATOM 741 N N . GLU A 1 94 ? 2.320 9.068 41.360 1.00 91.94 94 GLU A N 1
ATOM 742 C CA . GLU A 1 94 ? 3.341 8.197 40.777 1.00 91.94 94 GLU A CA 1
ATOM 743 C C . GLU A 1 94 ? 2.817 6.760 40.791 1.00 91.94 94 GLU A C 1
ATOM 745 O O . GLU A 1 94 ? 2.501 6.219 41.849 1.00 91.94 94 GLU A O 1
ATOM 750 N N . ILE A 1 95 ? 2.664 6.157 39.614 1.00 94.81 95 ILE A N 1
ATOM 751 C CA . ILE A 1 95 ? 2.143 4.795 39.487 1.00 94.81 95 ILE A CA 1
ATOM 752 C C . ILE A 1 95 ? 3.298 3.804 39.427 1.00 94.81 95 ILE A C 1
ATOM 754 O O . ILE A 1 95 ? 4.055 3.779 38.459 1.00 94.81 95 ILE A O 1
ATOM 758 N N . GLY A 1 96 ? 3.398 2.929 40.428 1.00 92.56 96 GLY A N 1
ATOM 759 C CA . GLY A 1 96 ? 4.467 1.929 40.494 1.00 92.56 96 GLY A CA 1
ATOM 760 C C . GLY A 1 96 ? 4.098 0.560 39.919 1.00 92.56 96 GLY A C 1
ATOM 761 O O . GLY A 1 96 ? 4.966 -0.292 39.730 1.00 92.56 96 GLY A O 1
ATOM 762 N N . SER A 1 97 ? 2.811 0.285 39.677 1.00 94.62 97 SER A N 1
ATOM 763 C CA . SER A 1 97 ? 2.368 -1.044 39.239 1.00 94.62 97 SER A CA 1
ATOM 764 C C . SER A 1 97 ? 1.057 -1.032 38.456 1.00 94.62 97 SER A C 1
ATOM 766 O O . SER A 1 97 ? 0.212 -0.159 38.639 1.00 94.62 97 SER A O 1
ATOM 768 N N . ILE A 1 98 ? 0.835 -2.082 37.655 1.00 93.81 98 ILE A N 1
ATOM 769 C CA . ILE A 1 98 ? -0.443 -2.317 36.956 1.00 93.81 98 ILE A CA 1
ATOM 770 C C . ILE A 1 98 ? -1.615 -2.370 37.951 1.00 93.81 98 ILE A C 1
ATOM 772 O O . ILE A 1 98 ? -2.693 -1.865 37.662 1.00 93.81 98 ILE A O 1
ATOM 776 N N . ARG A 1 99 ? -1.415 -2.949 39.145 1.00 95.00 99 ARG A N 1
ATOM 777 C CA . ARG A 1 99 ? -2.463 -3.031 40.175 1.00 95.00 99 ARG A CA 1
ATOM 778 C C . ARG A 1 99 ? -2.867 -1.650 40.685 1.00 95.00 99 ARG A C 1
ATOM 780 O O . ARG A 1 99 ? -4.052 -1.395 40.879 1.00 95.00 99 ARG A O 1
ATOM 787 N N . GLU A 1 100 ? -1.890 -0.783 40.920 1.00 96.00 100 GLU A N 1
ATOM 788 C CA . GLU A 1 100 ? -2.136 0.591 41.352 1.00 96.00 100 GLU A CA 1
ATOM 789 C C . GLU A 1 100 ? -2.806 1.417 40.248 1.00 96.00 100 GLU A C 1
ATOM 791 O O . GLU A 1 100 ? -3.814 2.070 40.514 1.00 96.00 100 GLU A O 1
ATOM 796 N N . SER A 1 101 ? -2.300 1.311 39.014 1.00 96.19 101 SER A N 1
ATOM 797 C CA . SER A 1 101 ? -2.896 1.911 37.812 1.00 96.19 101 SER A CA 1
ATOM 798 C C . SER A 1 101 ? -4.374 1.541 37.677 1.00 96.19 101 SER A C 1
ATOM 800 O O . SER A 1 101 ? -5.230 2.414 37.541 1.00 96.19 101 SER A O 1
ATOM 802 N N . PHE A 1 102 ? -4.678 0.243 37.785 1.00 95.69 102 PHE A N 1
ATOM 803 C CA . PHE A 1 102 ? -6.041 -0.269 37.732 1.00 95.69 102 PHE A CA 1
ATOM 804 C C . PHE A 1 102 ? -6.901 0.296 38.859 1.00 95.69 102 PHE A C 1
ATOM 806 O O . PHE A 1 102 ? -7.958 0.841 38.584 1.00 95.69 102 PHE A O 1
ATOM 813 N N . SER A 1 103 ? -6.429 0.236 40.107 1.00 95.81 103 SER A N 1
ATOM 814 C CA . SER A 1 103 ? -7.213 0.690 41.265 1.00 95.81 103 SER A CA 1
ATOM 815 C C . SER A 1 103 ? -7.559 2.182 41.170 1.00 95.81 103 SER A C 1
ATOM 817 O O . SER A 1 103 ? -8.672 2.590 41.485 1.00 95.81 103 SER A O 1
ATOM 819 N N . LYS A 1 104 ? -6.615 3.023 40.723 1.00 96.06 104 LYS A N 1
ATOM 820 C CA . LYS A 1 104 ? -6.865 4.460 40.538 1.00 96.06 104 LYS A CA 1
ATOM 821 C C . LYS A 1 104 ? -7.800 4.736 39.359 1.00 96.06 104 LYS A C 1
ATOM 823 O O . LYS A 1 104 ? -8.671 5.590 39.491 1.00 96.06 104 LYS A O 1
ATOM 828 N N . PHE A 1 105 ? -7.655 4.010 38.250 1.00 96.88 105 PHE A N 1
ATOM 829 C CA . PHE A 1 105 ? -8.559 4.147 37.107 1.00 96.88 105 PHE A CA 1
ATOM 830 C C . PHE A 1 105 ? -9.973 3.662 37.434 1.00 96.88 105 PHE A C 1
ATOM 832 O O . PHE A 1 105 ? -10.936 4.336 37.102 1.00 96.88 105 PHE A O 1
ATOM 839 N N . GLU A 1 106 ? -10.111 2.541 38.140 1.00 96.00 106 GLU A N 1
ATOM 840 C CA . GLU A 1 106 ? -11.395 2.027 38.620 1.00 96.00 106 GLU A CA 1
ATOM 841 C C . GLU A 1 106 ? -12.083 3.049 39.532 1.00 96.00 106 GLU A C 1
ATOM 843 O O . GLU A 1 106 ? -13.259 3.341 39.345 1.00 96.00 106 GLU A O 1
ATOM 848 N N . ASN A 1 107 ? -11.348 3.688 40.450 1.00 95.25 107 ASN A N 1
ATOM 849 C CA . ASN A 1 107 ? -11.903 4.765 41.274 1.00 95.25 107 ASN A CA 1
ATOM 850 C C . ASN A 1 107 ? -12.405 5.950 40.434 1.00 95.25 107 ASN A C 1
ATOM 852 O O . ASN A 1 107 ? -13.464 6.494 40.731 1.00 95.25 107 ASN A O 1
ATOM 856 N N . ALA A 1 108 ? -11.667 6.348 39.394 1.00 95.62 108 ALA A N 1
ATOM 857 C CA . ALA A 1 108 ? -12.085 7.393 38.460 1.00 95.62 108 ALA A CA 1
ATOM 858 C C . ALA A 1 108 ? -13.325 7.001 37.653 1.00 95.62 108 ALA A C 1
ATOM 860 O O . ALA A 1 108 ? -14.271 7.778 37.546 1.00 95.62 108 ALA A O 1
ATOM 861 N N . TYR A 1 109 ? -13.339 5.772 37.149 1.00 95.38 109 TYR A N 1
ATOM 862 C CA . TYR A 1 109 ? -14.442 5.189 36.404 1.00 95.38 109 TYR A CA 1
ATOM 863 C C . TYR A 1 109 ? -15.728 5.158 37.232 1.00 95.38 109 TYR A C 1
ATOM 865 O O . TYR A 1 109 ? -16.761 5.660 36.797 1.00 95.38 109 TYR A O 1
ATOM 873 N N . MET A 1 110 ? -15.648 4.628 38.456 1.00 93.12 110 MET A N 1
ATOM 874 C CA . MET A 1 110 ? -16.779 4.544 39.380 1.00 93.12 110 MET A CA 1
ATOM 875 C C . MET A 1 110 ? -17.218 5.927 39.865 1.00 93.12 110 MET A C 1
ATOM 877 O O . MET A 1 110 ? -18.411 6.153 40.054 1.00 93.12 110 MET A O 1
ATOM 881 N N . TYR A 1 111 ? -16.279 6.857 40.065 1.00 94.00 111 TYR A N 1
ATOM 882 C CA . TYR A 1 111 ? -16.613 8.239 40.399 1.00 94.00 111 TYR A CA 1
ATOM 883 C C . TYR A 1 111 ? -17.447 8.873 39.287 1.00 94.00 111 TYR A C 1
ATOM 885 O O . TYR A 1 111 ? -18.529 9.373 39.578 1.00 94.00 111 TYR A O 1
ATOM 893 N N . LEU A 1 112 ? -17.001 8.796 38.029 1.00 93.06 112 LEU A N 1
ATOM 894 C CA . LEU A 1 112 ? -17.758 9.347 36.908 1.00 93.06 112 LEU A CA 1
ATOM 895 C C . LEU A 1 112 ? -19.124 8.672 36.779 1.00 93.06 112 LEU A C 1
ATOM 897 O O . LEU A 1 112 ? -20.127 9.365 36.801 1.00 93.06 112 LEU A O 1
ATOM 901 N N . MET A 1 113 ? -19.171 7.339 36.769 1.00 89.56 113 MET A N 1
ATOM 902 C CA . MET A 1 113 ? -20.414 6.572 36.624 1.00 89.56 113 MET A CA 1
ATOM 903 C C . MET A 1 113 ? -21.478 6.920 37.680 1.00 89.56 113 MET A C 1
ATOM 905 O O . MET A 1 113 ? -22.670 6.879 37.393 1.00 89.56 113 MET A O 1
ATOM 909 N N . ASN A 1 114 ? -21.066 7.263 38.904 1.00 89.38 114 ASN A N 1
ATOM 910 C CA . ASN A 1 114 ? -21.994 7.654 39.970 1.00 89.38 114 ASN A CA 1
ATOM 911 C C . ASN A 1 114 ? -22.376 9.148 39.936 1.00 89.38 114 ASN A C 1
ATOM 913 O O . ASN A 1 114 ? -23.314 9.537 40.628 1.00 89.38 114 ASN A O 1
ATOM 917 N N . ASN A 1 115 ? -21.649 9.981 39.182 1.00 88.06 115 ASN A N 1
ATOM 918 C CA . ASN A 1 115 ? -21.823 11.439 39.139 1.00 88.06 115 ASN A CA 1
ATOM 919 C C . ASN A 1 115 ? -22.204 11.982 37.744 1.00 88.06 115 ASN A C 1
ATOM 921 O O . ASN A 1 115 ? -22.456 13.179 37.621 1.00 88.06 115 ASN A O 1
ATOM 925 N N . SER A 1 116 ? -22.263 11.140 36.707 1.00 84.50 116 SER A N 1
ATOM 926 C CA . SER A 1 116 ? -22.711 11.486 35.353 1.00 84.50 116 SER A CA 1
ATOM 927 C C . SER A 1 116 ? -24.187 11.123 35.120 1.00 84.50 116 SER A C 1
ATOM 929 O O . SER A 1 116 ? -24.808 10.400 35.901 1.00 84.50 116 SER A O 1
ATOM 931 N N . GLY A 1 117 ? -24.782 11.673 34.056 1.00 76.56 117 GLY A N 1
ATOM 932 C CA . GLY A 1 117 ? -26.151 11.341 33.640 1.00 76.56 117 GLY A CA 1
ATOM 933 C C . GLY A 1 117 ? -26.263 9.951 32.997 1.00 76.56 117 GLY A C 1
ATOM 934 O O . GLY A 1 117 ? -25.255 9.347 32.641 1.00 76.56 117 GLY A O 1
ATOM 935 N N . GLU A 1 118 ? -27.499 9.466 32.801 1.00 72.94 118 GLU A N 1
ATOM 936 C CA . GLU A 1 118 ? -27.780 8.156 32.169 1.00 72.94 118 GLU A CA 1
ATOM 937 C C . GLU A 1 118 ? -27.266 8.048 30.713 1.00 72.94 118 GLU A C 1
ATOM 939 O O . GLU A 1 118 ? -27.125 6.938 30.210 1.00 72.94 118 GLU A O 1
ATOM 944 N N . ASP A 1 119 ? -26.945 9.173 30.063 1.00 80.25 119 ASP A N 1
ATOM 945 C CA . ASP A 1 119 ? -26.495 9.243 28.664 1.00 80.25 119 ASP A CA 1
ATOM 946 C C . ASP A 1 119 ? -24.958 9.162 28.478 1.00 80.25 119 ASP A C 1
ATOM 948 O O . ASP A 1 119 ? -24.474 9.262 27.351 1.00 80.25 119 ASP A O 1
ATOM 952 N N . GLU A 1 120 ? -24.161 9.022 29.548 1.00 89.56 120 GLU A N 1
ATOM 953 C CA . GLU A 1 120 ? -22.693 8.959 29.430 1.00 89.56 120 GLU A CA 1
ATOM 954 C C . GLU A 1 120 ? -22.226 7.620 28.826 1.00 89.56 120 GLU A C 1
ATOM 956 O O . GLU A 1 120 ? -22.427 6.547 29.402 1.00 89.56 120 GLU A O 1
ATOM 961 N N . ASP A 1 121 ? -21.534 7.672 27.684 1.00 91.75 121 ASP A N 1
ATOM 962 C CA . ASP A 1 121 ? -21.009 6.479 27.013 1.00 91.75 121 ASP A CA 1
ATOM 963 C C . ASP A 1 121 ? -19.681 6.018 27.639 1.00 91.75 121 ASP A C 1
ATOM 965 O O . ASP A 1 121 ? -18.572 6.313 27.176 1.00 91.75 121 ASP A O 1
ATOM 969 N N . MET A 1 122 ? -19.798 5.237 28.711 1.00 91.81 122 MET A N 1
ATOM 970 C CA . MET A 1 122 ? -18.645 4.698 29.435 1.00 91.81 122 MET A CA 1
ATOM 971 C C . MET A 1 122 ? -17.772 3.755 28.587 1.00 91.81 122 MET A C 1
ATOM 973 O O . MET A 1 122 ? -16.586 3.596 28.895 1.00 91.81 122 MET A O 1
ATOM 977 N N . VAL A 1 123 ? -18.320 3.125 27.537 1.00 90.75 123 VAL A N 1
ATOM 978 C CA . VAL A 1 123 ? -17.550 2.277 26.611 1.00 90.75 123 VAL A CA 1
ATOM 979 C C . VAL A 1 123 ? -16.635 3.162 25.774 1.00 90.75 123 VAL A C 1
ATOM 981 O O . VAL A 1 123 ? -15.417 2.949 25.766 1.00 90.75 123 VAL A O 1
ATOM 984 N N . ALA A 1 124 ? -17.190 4.195 25.138 1.00 91.81 124 ALA A N 1
ATOM 985 C CA . ALA A 1 124 ? -16.423 5.141 24.337 1.00 91.81 124 ALA A CA 1
ATOM 986 C C . ALA A 1 124 ? -15.319 5.817 25.164 1.00 91.81 124 ALA A C 1
ATOM 988 O O . ALA A 1 124 ? -14.174 5.897 24.709 1.00 91.81 124 ALA A O 1
ATOM 989 N N . LEU A 1 125 ? -15.608 6.231 26.402 1.00 94.50 125 LEU A N 1
ATOM 990 C CA . LEU A 1 125 ? -14.613 6.840 27.293 1.00 94.50 125 LEU A CA 1
ATOM 991 C C . LEU A 1 125 ? -13.420 5.922 27.579 1.00 94.50 125 LEU A C 1
ATOM 993 O O . LEU A 1 125 ? -12.264 6.359 27.539 1.00 94.50 125 LEU A O 1
ATOM 997 N N . VAL A 1 126 ? -13.672 4.638 27.843 1.00 94.75 126 VAL A N 1
ATOM 998 C CA . VAL A 1 126 ? -12.608 3.647 28.072 1.00 94.75 126 VAL A CA 1
ATOM 999 C C . VAL A 1 126 ? -11.796 3.425 26.803 1.00 94.75 126 VAL A C 1
ATOM 1001 O O . VAL A 1 126 ? -10.573 3.319 26.870 1.00 94.75 126 VAL A O 1
ATOM 1004 N N . GLU A 1 127 ? -12.429 3.413 25.632 1.00 93.88 127 GLU A N 1
ATOM 1005 C CA . GLU A 1 127 ? -11.694 3.356 24.369 1.00 93.88 127 GLU A CA 1
ATOM 1006 C C . GLU A 1 127 ? -10.820 4.593 24.138 1.00 93.88 127 GLU A C 1
ATOM 1008 O O . GLU A 1 127 ? -9.675 4.453 23.709 1.00 93.88 127 GLU A O 1
ATOM 1013 N N . HIS A 1 128 ? -11.314 5.800 24.432 1.00 95.38 128 HIS A N 1
ATOM 1014 C CA . HIS A 1 128 ? -10.518 7.030 24.359 1.00 95.38 128 HIS A CA 1
ATOM 1015 C C . HIS A 1 128 ? -9.328 6.987 25.321 1.00 95.38 128 HIS A C 1
ATOM 1017 O O . HIS A 1 128 ? -8.208 7.340 24.943 1.00 95.38 128 HIS A O 1
ATOM 1023 N N . SER A 1 129 ? -9.549 6.484 26.534 1.00 96.31 129 SER A N 1
ATOM 1024 C CA . SER A 1 129 ? -8.502 6.240 27.522 1.00 96.31 129 SER A CA 1
ATOM 1025 C C . SER A 1 129 ? -7.428 5.282 26.994 1.00 96.31 129 SER A C 1
ATOM 1027 O O . SER A 1 129 ? -6.237 5.594 27.010 1.00 96.31 129 SER A O 1
ATOM 1029 N N . ILE A 1 130 ? -7.845 4.143 26.439 1.00 96.19 130 ILE A N 1
ATOM 1030 C CA . ILE A 1 130 ? -6.951 3.150 25.839 1.00 96.19 130 ILE A CA 1
ATOM 1031 C C . ILE A 1 130 ? -6.172 3.741 24.662 1.00 96.19 130 ILE A C 1
ATOM 1033 O O . ILE A 1 130 ? -4.965 3.535 24.579 1.00 96.19 130 ILE A O 1
ATOM 1037 N N . ARG A 1 131 ? -6.813 4.500 23.764 1.00 95.38 131 ARG A N 1
ATOM 1038 C CA . ARG A 1 131 ? -6.127 5.137 22.623 1.00 95.38 131 ARG A CA 1
ATOM 1039 C C . ARG A 1 131 ? -5.001 6.060 23.080 1.00 95.38 131 ARG A C 1
ATOM 1041 O O . ARG A 1 131 ? -3.915 6.011 22.506 1.00 95.38 131 ARG A O 1
ATOM 1048 N N . GLU A 1 132 ? -5.218 6.854 24.128 1.00 95.69 132 GLU A N 1
ATOM 1049 C CA . GLU A 1 132 ? -4.173 7.747 24.637 1.00 95.69 132 GLU A CA 1
ATOM 1050 C C . GLU A 1 132 ? -3.004 6.990 25.297 1.00 95.69 132 GLU A C 1
ATOM 1052 O O . GLU A 1 132 ? -1.890 7.513 25.291 1.00 95.69 132 GLU A O 1
ATOM 1057 N N . MET A 1 133 ? -3.180 5.745 25.771 1.00 95.94 133 MET A N 1
ATOM 1058 C CA . MET A 1 133 ? -2.049 4.911 26.231 1.00 95.94 133 MET A CA 1
ATOM 1059 C C . MET A 1 133 ? -1.016 4.647 25.132 1.00 95.94 133 MET A C 1
ATOM 1061 O O . MET A 1 133 ? 0.164 4.490 25.428 1.00 95.94 133 MET A O 1
ATOM 1065 N N . PHE A 1 134 ? -1.443 4.579 23.868 1.00 94.81 134 PHE A N 1
ATOM 1066 C CA . PHE A 1 134 ? -0.562 4.281 22.735 1.00 94.81 134 PHE A CA 1
ATOM 1067 C C . PHE A 1 134 ? 0.204 5.503 22.226 1.00 94.81 134 PHE A C 1
ATOM 1069 O O . PHE A 1 134 ? 1.236 5.361 21.573 1.00 94.81 134 PHE A O 1
ATOM 1076 N N . ARG A 1 135 ? -0.276 6.710 22.536 1.00 89.81 135 ARG A N 1
ATOM 1077 C CA . ARG A 1 135 ? 0.279 7.973 22.042 1.00 89.81 135 ARG A CA 1
ATOM 1078 C C . ARG A 1 135 ? 1.784 8.170 22.301 1.00 89.81 135 ARG A C 1
ATOM 1080 O O . ARG A 1 135 ? 2.443 8.638 21.373 1.00 89.81 135 ARG A O 1
ATOM 1087 N N . PRO A 1 136 ? 2.342 7.860 23.490 1.00 89.56 136 PRO A N 1
ATOM 1088 C CA . PRO A 1 136 ? 3.773 8.032 23.745 1.00 89.56 136 PRO A CA 1
ATOM 1089 C C . PRO A 1 136 ? 4.649 6.907 23.175 1.00 89.56 136 PRO A C 1
ATOM 1091 O O . PRO A 1 136 ? 5.865 7.027 23.242 1.00 89.56 136 PRO A O 1
ATOM 1094 N N . LEU A 1 137 ? 4.064 5.819 22.659 1.00 92.44 137 LEU A N 1
ATOM 1095 C CA . LEU A 1 137 ? 4.817 4.630 22.259 1.00 92.44 137 LEU A CA 1
ATOM 1096 C C . LEU A 1 137 ? 5.520 4.831 20.915 1.00 92.44 137 LEU A C 1
ATOM 1098 O O . LEU A 1 137 ? 6.719 5.077 20.844 1.00 92.44 137 LEU A O 1
ATOM 1102 N N . ASP A 1 138 ? 4.760 4.709 19.833 1.00 93.25 138 ASP A N 1
ATOM 1103 C CA . ASP A 1 138 ? 5.254 4.791 18.467 1.00 93.25 138 ASP A CA 1
ATOM 1104 C C . ASP A 1 138 ? 4.064 5.045 17.507 1.00 93.25 138 ASP A C 1
ATOM 1106 O O . ASP A 1 138 ? 2.899 4.902 17.897 1.00 93.25 138 ASP A O 1
ATOM 1110 N N . PRO A 1 139 ? 4.300 5.450 16.246 1.00 91.19 139 PRO A N 1
ATOM 1111 C CA . PRO A 1 139 ? 3.225 5.790 15.309 1.00 91.19 139 PRO A CA 1
ATOM 1112 C C . PRO A 1 139 ? 2.454 4.581 14.733 1.00 91.19 139 PRO A C 1
ATOM 1114 O O . PRO A 1 139 ? 1.500 4.771 13.980 1.00 91.19 139 PRO A O 1
ATOM 1117 N N . HIS A 1 140 ? 2.815 3.346 15.078 1.00 91.56 140 HIS A N 1
ATOM 1118 C CA . HIS A 1 140 ? 2.231 2.097 14.568 1.00 91.56 140 HIS A CA 1
ATOM 1119 C C . HIS A 1 140 ? 1.548 1.249 15.643 1.00 91.56 140 HIS A C 1
ATOM 1121 O O . HIS A 1 140 ? 0.679 0.444 15.298 1.00 91.56 140 HIS A O 1
ATOM 1127 N N . SER A 1 141 ? 1.896 1.425 16.919 1.00 94.94 141 SER A N 1
ATOM 1128 C CA . SER A 1 141 ? 1.174 0.804 18.027 1.00 94.94 141 SER A CA 1
ATOM 1129 C C . SER A 1 141 ? -0.178 1.501 18.227 1.00 94.94 141 SER A C 1
ATOM 1131 O O . SER A 1 141 ? -0.234 2.720 18.390 1.00 94.94 141 SER A O 1
ATOM 1133 N N . VAL A 1 142 ? -1.282 0.752 18.162 1.00 94.62 142 VAL A N 1
ATOM 1134 C CA . VAL A 1 142 ? -2.648 1.307 18.133 1.00 94.62 142 VAL A CA 1
ATOM 1135 C C . VAL A 1 142 ? -3.686 0.372 18.756 1.00 94.62 142 VAL A C 1
ATOM 1137 O O . VAL A 1 142 ? -3.512 -0.847 18.789 1.00 94.62 142 VAL A O 1
ATOM 1140 N N . TYR A 1 143 ? -4.808 0.959 19.174 1.00 94.56 143 TYR A N 1
ATOM 1141 C CA . TYR A 1 143 ? -6.061 0.261 19.457 1.00 94.56 143 TYR A CA 1
ATOM 1142 C C . TYR A 1 143 ? -6.943 0.210 18.205 1.00 94.56 143 TYR A C 1
ATOM 1144 O O . TYR A 1 143 ? -7.083 1.210 17.501 1.00 94.56 143 TYR A O 1
ATOM 1152 N N . ILE A 1 144 ? -7.545 -0.945 17.949 1.00 91.81 144 ILE A N 1
ATOM 1153 C CA . ILE A 1 144 ? -8.385 -1.248 16.791 1.00 91.81 144 ILE A CA 1
ATOM 1154 C C . ILE A 1 144 ? -9.748 -1.681 17.326 1.00 91.81 144 ILE A C 1
ATOM 1156 O O . ILE A 1 144 ? -9.835 -2.649 18.081 1.00 91.81 144 ILE A O 1
ATOM 1160 N N . LYS A 1 145 ? -10.806 -0.968 16.937 1.00 89.94 145 LYS A N 1
ATOM 1161 C CA . LYS A 1 145 ? -12.179 -1.293 17.339 1.00 89.94 145 LYS A CA 1
ATOM 1162 C C . LYS A 1 145 ? -12.638 -2.647 16.770 1.00 89.94 145 LYS A C 1
ATOM 1164 O O . LYS A 1 145 ? -12.093 -3.069 15.745 1.00 89.94 145 LYS A O 1
ATOM 1169 N N . PRO A 1 146 ? -13.641 -3.306 17.377 1.00 83.44 146 PRO A N 1
ATOM 1170 C CA . PRO A 1 146 ? -14.174 -4.572 16.874 1.00 83.44 146 PRO A CA 1
ATOM 1171 C C . PRO A 1 146 ? -14.602 -4.505 15.400 1.00 83.44 146 PRO A C 1
ATOM 1173 O O . PRO A 1 146 ? -14.218 -5.373 14.621 1.00 83.44 146 PRO A O 1
ATOM 1176 N N . GLU A 1 147 ? -15.295 -3.440 14.984 1.00 79.62 147 GLU A N 1
ATOM 1177 C CA . GLU A 1 147 ? -15.847 -3.317 13.624 1.00 79.62 147 GLU A CA 1
ATOM 1178 C C . GLU A 1 147 ? -14.743 -3.198 12.563 1.00 79.62 147 GLU A C 1
ATOM 1180 O O . GLU A 1 147 ? -14.871 -3.699 11.452 1.00 79.62 147 GLU A O 1
ATOM 1185 N N . THR A 1 148 ? -13.621 -2.560 12.909 1.00 81.56 148 THR A N 1
ATOM 1186 C CA . THR A 1 148 ? -12.443 -2.445 12.030 1.00 81.56 148 THR A CA 1
ATOM 1187 C C . THR A 1 148 ? -11.591 -3.717 12.040 1.00 81.56 148 THR A C 1
ATOM 1189 O O . THR A 1 148 ? -10.778 -3.940 11.143 1.00 81.56 148 THR A O 1
ATOM 1192 N N . SER A 1 149 ? -11.727 -4.559 13.066 1.00 80.50 149 SER A N 1
ATOM 1193 C CA . SER A 1 149 ? -10.915 -5.765 13.191 1.00 80.50 149 SER A CA 1
ATOM 1194 C C . SER A 1 149 ? -11.264 -6.810 12.137 1.00 80.50 149 SER A C 1
ATOM 1196 O O . SER A 1 149 ? -10.356 -7.463 11.626 1.00 80.50 149 SER A O 1
ATOM 1198 N N . GLU A 1 150 ? -12.549 -6.973 11.817 1.00 78.75 150 GLU A N 1
ATOM 1199 C CA . GLU A 1 150 ? -13.009 -7.943 10.818 1.00 78.75 150 GLU A CA 1
ATOM 1200 C C . GLU A 1 150 ? -12.456 -7.604 9.431 1.00 78.75 150 GLU A C 1
ATOM 1202 O O . GLU A 1 150 ? -11.810 -8.444 8.808 1.00 78.75 150 GLU A O 1
ATOM 1207 N N . SER A 1 151 ? -12.572 -6.343 8.999 1.00 79.25 151 SER A N 1
ATOM 1208 C CA . SER A 1 151 ? -12.040 -5.902 7.704 1.00 79.25 151 SER A CA 1
ATOM 1209 C C . SER A 1 151 ? -10.519 -6.058 7.605 1.00 79.25 151 SER A C 1
ATOM 1211 O O . SER A 1 151 ? -10.003 -6.488 6.576 1.00 79.25 151 SER A O 1
ATOM 1213 N N . ILE A 1 152 ? -9.783 -5.756 8.684 1.00 82.06 152 ILE A N 1
ATOM 1214 C CA . ILE A 1 152 ? -8.332 -5.987 8.743 1.00 82.06 152 ILE A CA 1
ATOM 1215 C C . ILE A 1 152 ? -8.033 -7.486 8.637 1.00 82.06 152 ILE A C 1
ATOM 1217 O O . ILE A 1 152 ? -7.114 -7.890 7.930 1.00 82.06 152 ILE A O 1
ATOM 1221 N N . GLN A 1 153 ? -8.786 -8.333 9.336 1.00 82.75 153 GLN A N 1
ATOM 1222 C CA . GLN A 1 153 ? -8.569 -9.774 9.296 1.00 82.75 153 GLN A CA 1
ATOM 1223 C C . GLN A 1 153 ? -8.819 -10.349 7.898 1.00 82.75 153 GLN A C 1
ATOM 1225 O O . GLN A 1 153 ? -8.008 -11.146 7.428 1.00 82.75 153 GLN A O 1
ATOM 1230 N N . GLU A 1 154 ? -9.883 -9.922 7.219 1.00 85.31 154 GLU A N 1
ATOM 1231 C CA . GLU A 1 154 ? -10.170 -10.287 5.829 1.00 85.31 154 GLU A CA 1
ATOM 1232 C C . GLU A 1 154 ? -9.020 -9.890 4.892 1.00 85.31 154 GLU A C 1
ATOM 1234 O O . GLU A 1 154 ? -8.487 -10.743 4.177 1.00 85.31 154 GLU A O 1
ATOM 1239 N N . GLU A 1 155 ? -8.570 -8.629 4.958 1.00 83.56 155 GLU A N 1
ATOM 1240 C CA . GLU A 1 155 ? -7.492 -8.085 4.119 1.00 83.56 155 GLU A CA 1
ATOM 1241 C C . GLU A 1 155 ? -6.208 -8.918 4.217 1.00 83.56 155 GLU A C 1
ATOM 1243 O O . GLU A 1 155 ? -5.590 -9.247 3.197 1.00 83.56 155 GLU A O 1
ATOM 1248 N N . PHE A 1 156 ? -5.832 -9.282 5.445 1.00 84.56 156 PHE A N 1
ATOM 1249 C CA . PHE A 1 156 ? -4.653 -10.091 5.729 1.00 84.56 156 PHE A CA 1
ATOM 1250 C C . PHE A 1 156 ? -4.864 -11.583 5.436 1.00 84.56 156 PHE A C 1
ATOM 1252 O O . PHE A 1 156 ? -3.916 -12.265 5.046 1.00 84.56 156 PHE A O 1
ATOM 1259 N N . SER A 1 157 ? -6.079 -12.109 5.593 1.00 88.50 157 SER A N 1
ATOM 1260 C CA . SER A 1 157 ? -6.399 -13.495 5.227 1.00 88.50 157 SER A CA 1
ATOM 1261 C C . SER A 1 157 ? -6.432 -13.720 3.712 1.00 88.50 157 SER A C 1
ATOM 1263 O O . SER A 1 157 ? -6.298 -14.859 3.271 1.00 88.50 157 SER A O 1
ATOM 1265 N N . GLY A 1 158 ? -6.567 -12.644 2.928 1.00 87.88 158 GLY A N 1
ATOM 1266 C CA . GLY A 1 158 ? -6.636 -12.702 1.469 1.00 87.88 158 GLY A CA 1
ATOM 1267 C C . GLY A 1 158 ? -8.012 -13.111 0.944 1.00 87.88 158 GLY A C 1
ATOM 1268 O O . GLY A 1 158 ? -8.104 -13.574 -0.188 1.00 87.88 158 GLY A O 1
ATOM 1269 N N . LYS A 1 159 ? -9.078 -12.973 1.744 1.00 89.38 159 LYS A N 1
ATOM 1270 C CA . LYS A 1 159 ? -10.445 -13.341 1.347 1.00 89.38 159 LYS A CA 1
ATOM 1271 C C . LYS A 1 159 ? -11.522 -12.685 2.213 1.00 89.38 159 LYS A C 1
ATOM 1273 O O . LYS A 1 159 ? -11.260 -12.315 3.353 1.00 89.38 159 LYS A O 1
ATOM 1278 N N . PHE A 1 160 ? -12.733 -12.585 1.672 1.00 90.06 160 PHE A N 1
ATOM 1279 C CA . PHE A 1 160 ? -13.951 -12.184 2.392 1.00 90.06 160 PHE A CA 1
ATOM 1280 C C . PHE A 1 160 ? -15.159 -12.983 1.886 1.00 90.06 160 PHE A C 1
ATOM 1282 O O . PHE A 1 160 ? -15.053 -13.671 0.877 1.00 90.06 160 PHE A O 1
ATOM 1289 N N . GLU A 1 161 ? -16.316 -12.891 2.543 1.00 92.62 161 GLU A N 1
ATOM 1290 C CA . GLU A 1 161 ? -17.548 -13.559 2.090 1.00 92.62 161 GLU A CA 1
ATOM 1291 C C . GLU A 1 161 ? -18.560 -12.552 1.515 1.00 92.62 161 GLU A C 1
ATOM 1293 O O . GLU A 1 161 ? -18.884 -11.534 2.134 1.00 92.62 161 GLU A O 1
ATOM 1298 N N . GLY A 1 162 ? -19.069 -12.811 0.307 1.00 94.25 162 GLY A N 1
ATOM 1299 C CA . GLY A 1 162 ? -19.992 -11.901 -0.372 1.00 94.25 162 GLY A CA 1
ATOM 1300 C C . GLY A 1 162 ? -20.368 -12.340 -1.785 1.00 94.25 162 GLY A C 1
ATOM 1301 O O . GLY A 1 162 ? -20.302 -13.518 -2.126 1.00 94.25 162 GLY A O 1
ATOM 1302 N N . ILE A 1 163 ? -20.792 -11.381 -2.613 1.00 95.56 163 ILE A N 1
ATOM 1303 C CA . ILE A 1 163 ? -21.261 -11.653 -3.985 1.00 95.56 163 ILE A CA 1
ATOM 1304 C C . ILE A 1 163 ? -20.183 -11.501 -5.070 1.00 95.56 163 ILE A C 1
ATOM 1306 O O . ILE A 1 163 ? -20.425 -11.857 -6.222 1.00 95.56 163 ILE A O 1
ATOM 1310 N N . GLY A 1 164 ? -19.003 -10.975 -4.728 1.00 93.31 164 GLY A N 1
ATOM 1311 C CA . GLY A 1 164 ? -17.864 -10.869 -5.645 1.00 93.31 164 GLY A CA 1
ATOM 1312 C C . GLY A 1 164 ? -17.995 -9.791 -6.727 1.00 93.31 164 GLY A C 1
ATOM 1313 O O . GLY A 1 164 ? -17.884 -10.102 -7.910 1.00 93.31 164 GLY A O 1
ATOM 1314 N N . ILE A 1 165 ? -18.214 -8.531 -6.335 1.00 93.38 165 ILE A N 1
ATOM 1315 C CA . ILE A 1 165 ? -18.190 -7.371 -7.243 1.00 93.38 165 ILE A CA 1
ATOM 1316 C C . ILE A 1 165 ? -17.274 -6.268 -6.714 1.00 93.38 165 ILE A C 1
ATOM 1318 O O . ILE A 1 165 ? -17.136 -6.092 -5.503 1.00 93.38 165 ILE A O 1
ATOM 1322 N N . GLN A 1 166 ? -16.712 -5.487 -7.630 1.00 88.38 166 GLN A N 1
ATOM 1323 C CA . GLN A 1 166 ? -16.214 -4.142 -7.361 1.00 88.38 166 GLN A CA 1
ATOM 1324 C C . GLN A 1 166 ? -17.310 -3.144 -7.728 1.00 88.38 166 GLN A C 1
ATOM 1326 O O . GLN A 1 166 ? -17.940 -3.273 -8.780 1.00 88.38 166 GLN A O 1
ATOM 1331 N N . PHE A 1 167 ? -17.547 -2.148 -6.880 1.00 92.62 167 PHE A N 1
ATOM 1332 C CA . PHE A 1 167 ? -18.614 -1.174 -7.088 1.00 92.62 167 PHE A CA 1
ATOM 1333 C C . PHE A 1 167 ? -18.169 0.243 -6.724 1.00 92.62 167 PHE A C 1
ATOM 1335 O O . PHE A 1 167 ? -17.178 0.439 -6.024 1.00 92.62 167 PHE A O 1
ATOM 1342 N N . GLN A 1 168 ? -18.935 1.221 -7.194 1.00 88.81 168 GLN A N 1
ATOM 1343 C CA . GLN A 1 168 ? -18.923 2.600 -6.716 1.00 88.81 168 GLN A CA 1
ATOM 1344 C C . GLN A 1 168 ? -20.361 3.071 -6.522 1.00 88.81 168 GLN A C 1
ATOM 1346 O O . GLN A 1 168 ? -21.247 2.668 -7.275 1.00 88.81 168 GLN A O 1
ATOM 1351 N N . VAL A 1 169 ? -20.603 3.941 -5.544 1.00 91.12 169 VAL A N 1
ATOM 1352 C CA . VAL A 1 169 ? -21.881 4.657 -5.443 1.00 91.12 169 VAL A CA 1
ATOM 1353 C C . VAL A 1 169 ? -21.759 5.941 -6.254 1.00 91.12 169 VAL A C 1
ATOM 1355 O O . VAL A 1 169 ? -20.977 6.827 -5.918 1.00 91.12 169 VAL A O 1
ATOM 1358 N N . ILE A 1 170 ? -22.505 6.023 -7.351 1.00 84.94 170 ILE A N 1
ATOM 1359 C CA . ILE A 1 170 ? -22.458 7.132 -8.303 1.00 84.94 170 ILE A CA 1
ATOM 1360 C C . ILE A 1 170 ? -23.854 7.719 -8.398 1.00 84.94 170 ILE A C 1
ATOM 1362 O O . ILE A 1 170 ? -24.795 6.987 -8.694 1.00 84.94 170 ILE A O 1
ATOM 1366 N N . ASP A 1 171 ? -23.965 9.029 -8.170 1.00 86.38 171 ASP A N 1
ATOM 1367 C CA . ASP A 1 171 ? -25.234 9.755 -8.228 1.00 86.38 171 ASP A CA 1
ATOM 1368 C C . ASP A 1 171 ? -26.338 9.021 -7.456 1.00 86.38 171 ASP A C 1
ATOM 1370 O O . ASP A 1 171 ? -27.396 8.818 -8.020 1.00 86.38 171 ASP A O 1
ATOM 1374 N N . ASP A 1 172 ? -26.055 8.594 -6.212 1.00 91.50 172 ASP A N 1
ATOM 1375 C CA . ASP A 1 172 ? -26.914 7.795 -5.307 1.00 91.50 172 ASP A CA 1
ATOM 1376 C C . ASP A 1 172 ? -27.121 6.305 -5.637 1.00 91.50 172 ASP A C 1
ATOM 1378 O O . ASP A 1 172 ? -27.752 5.580 -4.864 1.00 91.50 172 ASP A O 1
ATOM 1382 N N . THR A 1 173 ? -26.564 5.821 -6.745 1.00 94.25 173 THR A N 1
ATOM 1383 C CA . THR A 1 173 ? -26.831 4.476 -7.254 1.00 94.25 173 THR A CA 1
ATOM 1384 C C . THR A 1 173 ? -25.582 3.596 -7.238 1.00 94.25 173 THR A C 1
ATOM 1386 O O . THR A 1 173 ? -24.503 3.976 -7.699 1.00 94.25 173 THR A O 1
ATOM 1389 N N . ILE A 1 174 ? -25.735 2.364 -6.749 1.00 96.56 174 ILE A N 1
ATOM 1390 C CA . ILE A 1 174 ? -24.672 1.355 -6.723 1.00 96.56 174 ILE A CA 1
ATOM 1391 C C . ILE A 1 174 ? -24.372 0.917 -8.160 1.00 96.56 174 ILE A C 1
ATOM 1393 O O . ILE A 1 174 ? -25.205 0.287 -8.808 1.00 96.56 174 ILE A O 1
ATOM 1397 N N . THR A 1 175 ? -23.181 1.230 -8.655 1.00 93.75 175 THR A N 1
ATOM 1398 C CA . THR A 1 175 ? -22.720 0.898 -10.006 1.00 93.75 175 THR A CA 1
ATOM 1399 C C . THR A 1 175 ? -21.620 -0.153 -9.937 1.00 93.75 175 THR A C 1
ATOM 1401 O O . THR A 1 175 ? -20.605 0.049 -9.269 1.00 93.75 175 THR A O 1
ATOM 1404 N N . VAL A 1 176 ? -21.806 -1.271 -10.636 1.00 93.50 176 VAL A N 1
ATOM 1405 C CA . VAL A 1 176 ? -20.814 -2.343 -10.759 1.00 93.50 176 VAL A CA 1
ATOM 1406 C C . VAL A 1 176 ? -19.685 -1.872 -11.670 1.00 93.50 176 VAL A C 1
ATOM 1408 O O . VAL A 1 176 ? -19.901 -1.567 -12.842 1.00 93.50 176 VAL A O 1
ATOM 1411 N N . ILE A 1 177 ? -18.467 -1.837 -11.136 1.00 87.69 177 ILE A N 1
ATOM 1412 C CA . ILE A 1 177 ? -17.248 -1.559 -11.904 1.00 87.69 177 ILE A CA 1
ATOM 1413 C C . ILE A 1 177 ? -16.801 -2.824 -12.633 1.00 87.69 177 ILE A C 1
ATOM 1415 O O . ILE A 1 177 ? -16.523 -2.782 -13.829 1.00 87.69 177 ILE A O 1
ATOM 1419 N N . SER A 1 178 ? -16.773 -3.952 -11.929 1.00 87.69 178 SER A N 1
ATOM 1420 C CA . SER A 1 178 ? -16.461 -5.271 -12.479 1.00 87.69 178 SER A CA 1
ATOM 1421 C C . SER A 1 178 ? -17.011 -6.367 -11.563 1.00 87.69 178 SER A C 1
ATOM 1423 O O . SER A 1 178 ? -17.146 -6.178 -10.351 1.00 87.69 178 SER A O 1
ATOM 1425 N N . ALA A 1 179 ? -17.342 -7.521 -12.139 1.00 90.31 179 ALA A N 1
ATOM 1426 C CA . ALA A 1 179 ? -17.554 -8.744 -11.375 1.00 90.31 179 ALA A CA 1
ATOM 1427 C C . ALA A 1 179 ? -16.215 -9.479 -11.246 1.00 90.31 179 ALA A C 1
ATOM 1429 O O . ALA A 1 179 ? -15.400 -9.455 -12.167 1.00 90.31 179 ALA A O 1
ATOM 1430 N N . ILE A 1 180 ? -15.972 -10.110 -10.099 1.00 87.81 180 ILE A N 1
ATOM 1431 C CA . ILE A 1 180 ? -14.755 -10.898 -9.894 1.00 87.81 180 ILE A CA 1
ATOM 1432 C C . ILE A 1 180 ? -14.874 -12.176 -10.721 1.00 87.81 180 ILE A C 1
ATOM 1434 O O . ILE A 1 180 ? -15.838 -12.923 -10.550 1.00 87.81 180 ILE A O 1
ATOM 1438 N N . SER A 1 181 ? -13.896 -12.416 -11.596 1.00 83.56 181 SER A N 1
ATOM 1439 C CA . SER A 1 181 ? -13.846 -13.559 -12.511 1.00 83.56 181 SER A CA 1
ATOM 1440 C C . SER A 1 181 ? -14.079 -14.883 -11.783 1.00 83.56 181 SER A C 1
ATOM 1442 O O . SER A 1 181 ? -13.452 -15.158 -10.759 1.00 83.56 181 SER A O 1
ATOM 1444 N N . ASN A 1 182 ? -14.978 -15.715 -12.314 1.00 84.94 182 ASN A N 1
ATOM 1445 C CA . ASN A 1 182 ? -15.453 -16.969 -11.713 1.00 84.94 182 ASN A CA 1
ATOM 1446 C C . ASN A 1 182 ? -16.184 -16.826 -10.362 1.00 84.94 182 ASN A C 1
ATOM 1448 O O . ASN A 1 182 ? -16.571 -17.840 -9.777 1.00 84.94 182 ASN A O 1
ATOM 1452 N N . GLY A 1 183 ? -16.401 -15.607 -9.865 1.00 90.12 183 GLY A N 1
ATOM 1453 C CA . GLY A 1 183 ? -17.149 -15.329 -8.641 1.00 90.12 183 GLY A CA 1
ATOM 1454 C C . GLY A 1 183 ? -18.672 -15.434 -8.822 1.00 90.12 183 GLY A C 1
ATOM 1455 O O . GLY A 1 183 ? -19.163 -15.552 -9.948 1.00 90.12 183 GLY A O 1
ATOM 1456 N N . PRO A 1 184 ? -19.456 -15.355 -7.729 1.00 95.69 184 PRO A N 1
ATOM 1457 C CA . PRO A 1 184 ? -20.906 -15.565 -7.771 1.00 95.69 184 PRO A CA 1
ATOM 1458 C C . PRO A 1 184 ? -21.652 -14.639 -8.737 1.00 95.69 184 PRO A C 1
ATOM 1460 O O . PRO A 1 184 ? -22.555 -15.078 -9.446 1.00 95.69 184 PRO A O 1
ATOM 1463 N N . SER A 1 185 ? -21.268 -13.361 -8.784 1.00 95.88 185 SER A N 1
ATOM 1464 C CA . SER A 1 185 ? -21.895 -12.377 -9.675 1.00 95.88 185 SER A CA 1
ATOM 1465 C C . SER A 1 185 ? -21.526 -12.591 -11.145 1.00 95.88 185 SER A C 1
ATOM 1467 O O . SER A 1 185 ? -22.393 -12.489 -12.013 1.00 95.88 185 SER A O 1
ATOM 1469 N N . ASP A 1 186 ? -20.269 -12.943 -11.427 1.00 92.62 186 ASP A N 1
ATOM 1470 C CA . ASP A 1 186 ? -19.786 -13.224 -12.784 1.00 92.62 186 ASP A CA 1
ATOM 1471 C C . ASP A 1 186 ? -20.493 -14.451 -13.384 1.00 92.62 186 ASP A C 1
ATOM 1473 O O . ASP A 1 186 ? -21.021 -14.397 -14.495 1.00 92.62 186 ASP A O 1
ATOM 1477 N N . GLN A 1 187 ? -20.644 -15.525 -12.599 1.00 93.56 187 GLN A N 1
ATOM 1478 C CA . GLN A 1 187 ? -21.357 -16.743 -13.014 1.00 93.56 187 GLN A CA 1
ATOM 1479 C C . GLN A 1 187 ? -22.828 -16.500 -13.392 1.00 93.56 187 GLN A C 1
ATOM 1481 O O . GLN A 1 187 ? -23.398 -17.249 -14.187 1.00 93.56 187 GLN A O 1
ATOM 1486 N N . LEU A 1 188 ? -23.447 -15.458 -12.831 1.00 95.69 188 LEU A N 1
ATOM 1487 C CA . LEU A 1 188 ? -24.821 -15.052 -13.132 1.00 95.69 188 LEU A CA 1
ATOM 1488 C C . LEU A 1 188 ? -24.907 -14.023 -14.270 1.00 95.69 188 LEU A C 1
ATOM 1490 O O . LEU A 1 188 ? -26.006 -13.660 -14.687 1.00 95.69 188 LEU A O 1
ATOM 1494 N N . GLY A 1 189 ? -23.770 -13.581 -14.811 1.00 92.56 189 GLY A N 1
ATOM 1495 C CA . GLY A 1 189 ? -23.706 -12.639 -15.923 1.00 92.56 189 GLY A CA 1
ATOM 1496 C C . GLY A 1 189 ? -23.946 -11.183 -15.521 1.00 92.56 189 GLY A C 1
ATOM 1497 O O . GLY A 1 189 ? -24.410 -10.402 -16.362 1.00 92.56 189 GLY A O 1
ATOM 1498 N N . ILE A 1 190 ? -23.649 -10.820 -14.268 1.00 94.50 190 ILE A N 1
ATOM 1499 C CA . ILE A 1 190 ? -23.549 -9.424 -13.819 1.00 94.50 190 ILE A CA 1
ATOM 1500 C C . ILE A 1 190 ? -22.294 -8.809 -14.441 1.00 94.50 190 ILE A C 1
ATOM 1502 O O . ILE A 1 190 ? -21.243 -9.441 -14.495 1.00 94.50 190 ILE A O 1
ATOM 1506 N N . GLN A 1 191 ? -22.414 -7.591 -14.960 1.00 89.88 191 GLN A N 1
ATOM 1507 C CA . GLN A 1 191 ? -21.404 -6.972 -15.817 1.00 89.88 191 GLN A CA 1
ATOM 1508 C C . GLN A 1 191 ? -21.052 -5.560 -15.355 1.00 89.88 191 GLN A C 1
ATOM 1510 O O . GLN A 1 191 ? -21.805 -4.912 -14.630 1.00 89.88 191 GLN A O 1
ATOM 1515 N N . SER A 1 192 ? -19.908 -5.064 -15.830 1.00 88.56 192 SER A N 1
ATOM 1516 C CA . SER A 1 192 ? -19.541 -3.656 -15.689 1.00 88.56 192 SER A CA 1
ATOM 1517 C C . SER A 1 192 ? -20.632 -2.737 -16.255 1.00 88.56 192 SER A C 1
ATOM 1519 O O . SER A 1 192 ? -21.178 -3.000 -17.333 1.00 88.56 192 SER A O 1
ATOM 1521 N N . GLY A 1 193 ? -20.954 -1.680 -15.509 1.00 88.12 193 GLY A N 1
ATOM 1522 C CA . GLY A 1 193 ? -22.017 -0.720 -15.813 1.00 88.12 193 GLY A CA 1
ATOM 1523 C C . GLY A 1 193 ? -23.394 -1.087 -15.247 1.00 88.12 193 GLY A C 1
ATOM 1524 O O . GLY A 1 193 ? -24.294 -0.245 -15.257 1.00 88.12 193 GLY A O 1
ATOM 1525 N N . ASP A 1 194 ? -23.583 -2.301 -14.716 1.00 94.31 194 ASP A N 1
ATOM 1526 C CA . ASP A 1 194 ? -24.837 -2.684 -14.060 1.00 94.31 194 ASP A CA 1
ATOM 1527 C C . ASP A 1 194 ? -25.120 -1.809 -12.832 1.00 94.31 194 ASP A C 1
ATOM 1529 O O . ASP A 1 194 ? -24.228 -1.526 -12.032 1.00 94.31 194 ASP A O 1
ATOM 1533 N N . ARG A 1 195 ? -26.381 -1.394 -12.660 1.00 96.00 195 ARG A N 1
ATOM 1534 C CA . ARG A 1 195 ? -26.811 -0.560 -11.529 1.00 96.00 195 ARG A CA 1
ATOM 1535 C C . ARG A 1 195 ? -27.691 -1.361 -10.584 1.00 96.00 195 ARG A C 1
ATOM 1537 O O . ARG A 1 195 ? -28.801 -1.729 -10.961 1.00 96.00 195 ARG A O 1
ATOM 1544 N N . ILE A 1 196 ? -27.223 -1.629 -9.369 1.00 97.75 196 ILE A N 1
ATOM 1545 C CA . ILE A 1 196 ? -28.014 -2.326 -8.348 1.00 97.75 196 ILE A CA 1
ATOM 1546 C C . ILE A 1 196 ? -28.956 -1.304 -7.709 1.00 97.75 196 ILE A C 1
ATOM 1548 O O . ILE A 1 196 ? -28.533 -0.434 -6.955 1.00 97.75 196 ILE A O 1
ATOM 1552 N N . VAL A 1 197 ? -30.244 -1.403 -8.037 1.00 97.50 197 VAL A N 1
ATOM 1553 C CA . VAL A 1 197 ? -31.290 -0.473 -7.575 1.00 97.50 197 VAL A CA 1
ATOM 1554 C C . VAL A 1 197 ? -32.193 -1.085 -6.506 1.00 97.50 197 VAL A C 1
ATOM 1556 O O . VAL A 1 197 ? -32.934 -0.359 -5.842 1.00 97.50 197 VAL A O 1
ATOM 1559 N N . LYS A 1 198 ? -32.134 -2.409 -6.316 1.00 97.88 198 LYS A N 1
ATOM 1560 C CA . LYS A 1 198 ? -32.818 -3.114 -5.227 1.00 97.88 198 LYS A CA 1
ATOM 1561 C C . LYS A 1 198 ? -31.941 -4.179 -4.589 1.00 97.88 198 LYS A C 1
ATOM 1563 O O . LYS A 1 198 ? -31.210 -4.859 -5.307 1.00 97.88 198 LYS A O 1
ATOM 1568 N N . ILE A 1 199 ? -32.089 -4.365 -3.280 1.00 97.88 199 ILE A N 1
ATOM 1569 C CA . ILE A 1 199 ? -31.503 -5.470 -2.512 1.00 97.88 199 ILE A CA 1
ATOM 1570 C C . ILE A 1 199 ? -32.610 -6.066 -1.635 1.00 97.88 199 ILE A C 1
ATOM 1572 O O . ILE A 1 199 ? -33.314 -5.338 -0.945 1.00 97.88 199 ILE A O 1
ATOM 1576 N N . ASP A 1 200 ? -32.819 -7.379 -1.735 1.00 96.12 200 ASP A N 1
ATOM 1577 C CA . ASP A 1 200 ? -33.858 -8.152 -1.037 1.00 96.12 200 ASP A CA 1
ATOM 1578 C C . ASP A 1 200 ? -35.281 -7.564 -1.149 1.00 96.12 200 ASP A C 1
ATOM 1580 O O . ASP A 1 200 ? -36.137 -7.740 -0.285 1.00 96.12 200 ASP A O 1
ATOM 1584 N N . GLY A 1 201 ? -35.558 -6.906 -2.280 1.00 92.38 201 GLY A N 1
ATOM 1585 C CA . GLY A 1 201 ? -36.856 -6.311 -2.612 1.00 92.38 201 GLY A CA 1
ATOM 1586 C C . GLY A 1 201 ? -36.996 -4.833 -2.239 1.00 92.38 201 GLY A C 1
ATOM 1587 O O . GLY A 1 201 ? -37.846 -4.154 -2.826 1.00 92.38 201 GLY A O 1
ATOM 1588 N N . ASP A 1 202 ? -36.131 -4.324 -1.362 1.00 96.00 202 ASP A N 1
ATOM 1589 C CA . ASP A 1 202 ? -36.094 -2.923 -0.951 1.00 96.00 202 ASP A CA 1
ATOM 1590 C C . ASP A 1 202 ? -35.232 -2.082 -1.894 1.00 96.00 202 ASP A C 1
ATOM 1592 O O . ASP A 1 202 ? -34.339 -2.582 -2.580 1.00 96.00 202 ASP A O 1
ATOM 1596 N N . SER A 1 203 ? -35.526 -0.782 -1.964 1.00 96.94 203 SER A N 1
ATOM 1597 C CA . SER A 1 203 ? -34.736 0.163 -2.757 1.00 96.94 203 SER A CA 1
ATOM 1598 C C . SER A 1 203 ? -33.326 0.281 -2.187 1.00 96.94 203 SER A C 1
ATOM 1600 O O . SER A 1 203 ? -33.170 0.593 -1.011 1.00 96.94 203 SER A O 1
ATOM 1602 N N . ALA A 1 204 ? -32.321 0.108 -3.044 1.00 96.38 204 ALA A N 1
ATOM 1603 C CA . ALA A 1 204 ? -30.912 0.318 -2.710 1.00 96.38 204 ALA A CA 1
ATOM 1604 C C . ALA A 1 204 ? -30.405 1.725 -3.094 1.00 96.38 204 ALA A C 1
ATOM 1606 O O . ALA A 1 204 ? -29.236 2.051 -2.908 1.00 96.38 204 ALA A O 1
ATOM 1607 N N . ILE A 1 205 ? -31.283 2.562 -3.654 1.00 96.25 205 ILE A N 1
ATOM 1608 C CA . ILE A 1 205 ? -30.986 3.955 -4.011 1.00 96.25 205 ILE A CA 1
ATOM 1609 C C . ILE A 1 205 ? -30.705 4.767 -2.742 1.00 96.25 205 ILE A C 1
ATOM 1611 O O . ILE A 1 205 ? -31.481 4.715 -1.785 1.00 96.25 205 ILE A O 1
ATOM 1615 N N . GLY A 1 206 ? -29.620 5.540 -2.757 1.00 95.50 206 GLY A N 1
ATOM 1616 C CA . GLY A 1 206 ? -29.167 6.364 -1.636 1.00 95.50 206 GLY A CA 1
ATOM 1617 C C . GLY A 1 206 ? -28.314 5.622 -0.608 1.00 95.50 206 GLY A C 1
ATOM 1618 O O . GLY A 1 206 ? -27.957 6.220 0.406 1.00 95.50 206 GLY A O 1
ATOM 1619 N N . PHE A 1 207 ? -27.980 4.349 -0.849 1.00 96.25 207 PHE A N 1
ATOM 1620 C CA . PHE A 1 207 ? -27.089 3.588 0.026 1.00 96.25 207 PHE A CA 1
ATOM 1621 C C . PHE A 1 207 ? -25.705 4.240 0.076 1.00 96.25 207 PHE A C 1
ATOM 1623 O O . PHE A 1 207 ? -25.114 4.558 -0.958 1.00 96.25 207 PHE A O 1
ATOM 1630 N N . SER A 1 208 ? -25.164 4.398 1.283 1.00 93.94 208 SER A N 1
ATOM 1631 C CA . SER A 1 208 ? -23.741 4.678 1.466 1.00 93.94 208 SER A CA 1
ATOM 1632 C C . SER A 1 208 ? -22.908 3.437 1.133 1.00 93.94 208 SER A C 1
ATOM 1634 O O . SER A 1 208 ? -23.421 2.319 1.133 1.00 93.94 208 SER A O 1
ATOM 1636 N N . GLU A 1 209 ? -21.601 3.589 0.908 1.00 88.69 209 GLU A N 1
ATOM 1637 C CA . GLU A 1 209 ? -20.711 2.436 0.681 1.00 88.69 209 GLU A CA 1
ATOM 1638 C C . GLU A 1 209 ? -20.804 1.392 1.805 1.00 88.69 209 GLU A C 1
ATOM 1640 O O . GLU A 1 209 ? -20.785 0.189 1.545 1.00 88.69 209 GLU A O 1
ATOM 1645 N N . GLN A 1 210 ? -20.973 1.844 3.051 1.00 88.12 210 GLN A N 1
ATOM 1646 C CA . GLN A 1 210 ? -21.131 0.964 4.205 1.00 88.12 210 GLN A CA 1
ATOM 1647 C C . GLN A 1 210 ? -22.460 0.192 4.167 1.00 88.12 210 GLN A C 1
ATOM 1649 O O . GLN A 1 210 ? -22.485 -0.999 4.493 1.00 88.12 210 GLN A O 1
ATOM 1654 N N . ASP A 1 211 ? -23.546 0.827 3.720 1.00 93.50 211 ASP A N 1
ATOM 1655 C CA . ASP A 1 211 ? -24.841 0.161 3.528 1.00 93.50 211 ASP A CA 1
ATOM 1656 C C . ASP A 1 211 ? -24.743 -0.913 2.437 1.00 93.50 211 ASP A C 1
ATOM 1658 O O . ASP A 1 211 ? -25.251 -2.023 2.601 1.00 93.50 211 ASP A O 1
ATOM 1662 N N . VAL A 1 212 ? -24.021 -0.628 1.346 1.00 93.19 212 VAL A N 1
ATOM 1663 C CA . VAL A 1 212 ? -23.774 -1.606 0.275 1.00 93.19 212 VAL A CA 1
ATOM 1664 C C . VAL A 1 212 ? -23.005 -2.812 0.805 1.00 93.19 212 VAL A C 1
ATOM 1666 O O . VAL A 1 212 ? -23.433 -3.952 0.613 1.00 93.19 212 VAL A O 1
ATOM 1669 N N . VAL A 1 213 ? -21.881 -2.573 1.487 1.00 90.38 213 VAL A N 1
ATOM 1670 C CA . VAL A 1 213 ? -21.034 -3.641 2.032 1.00 90.38 213 VAL A CA 1
ATOM 1671 C C . VAL A 1 213 ? -21.824 -4.503 3.013 1.00 90.38 213 VAL A C 1
ATOM 1673 O O . VAL A 1 213 ? -21.822 -5.724 2.878 1.00 90.38 213 VAL A O 1
ATOM 1676 N N . SER A 1 214 ? -22.535 -3.887 3.958 1.00 90.19 214 SER A N 1
ATOM 1677 C CA . SER A 1 214 ? -23.316 -4.613 4.969 1.00 90.19 214 SER A CA 1
ATOM 1678 C C . SER A 1 214 ? -24.489 -5.406 4.383 1.00 90.19 214 SER A C 1
ATOM 1680 O O . SER A 1 214 ? -24.810 -6.474 4.899 1.00 90.19 214 SER A O 1
ATOM 1682 N N . SER A 1 215 ? -25.088 -4.939 3.284 1.00 94.00 215 SER A N 1
ATOM 1683 C CA . SER A 1 215 ? -26.227 -5.613 2.645 1.00 94.00 215 SER A CA 1
ATOM 1684 C C . SER A 1 215 ? -25.801 -6.742 1.701 1.00 94.00 215 SER A C 1
ATOM 1686 O O . SER A 1 215 ? -26.448 -7.789 1.620 1.00 94.00 215 SER A O 1
ATOM 1688 N N . LEU A 1 216 ? -24.700 -6.561 0.967 1.00 94.69 216 LEU A N 1
ATOM 1689 C CA . LEU A 1 216 ? -24.243 -7.531 -0.032 1.00 94.69 216 LEU A CA 1
ATOM 1690 C C . LEU A 1 216 ? -23.316 -8.601 0.553 1.00 94.69 216 LEU A C 1
ATOM 1692 O O . LEU A 1 216 ? -23.253 -9.712 0.017 1.00 94.69 216 LEU A O 1
ATOM 1696 N N . ARG A 1 217 ? -22.632 -8.325 1.668 1.00 92.25 217 ARG A N 1
ATOM 1697 C CA . ARG A 1 217 ? -21.880 -9.342 2.414 1.00 92.25 217 ARG A CA 1
ATOM 1698 C C . ARG A 1 217 ? -22.792 -10.205 3.273 1.00 92.25 217 ARG A C 1
ATOM 1700 O O . ARG A 1 217 ? -23.956 -9.896 3.506 1.00 92.25 217 ARG A O 1
ATOM 1707 N N . GLY A 1 218 ? -22.256 -11.338 3.695 1.00 90.75 218 GLY A N 1
ATOM 1708 C CA . GLY A 1 218 ? -22.952 -12.278 4.556 1.00 90.75 218 GLY A CA 1
ATOM 1709 C C . GLY A 1 218 ? -22.369 -13.681 4.441 1.00 90.75 218 GLY A C 1
ATOM 1710 O O . GLY A 1 218 ? -21.573 -13.933 3.536 1.00 90.75 218 GLY A O 1
ATOM 1711 N N . PRO A 1 219 ? -22.796 -14.600 5.322 1.00 92.38 219 PRO A N 1
ATOM 1712 C CA . PRO A 1 219 ? -22.194 -15.919 5.430 1.00 92.38 219 PRO A CA 1
ATOM 1713 C C . PRO A 1 219 ? -22.218 -16.691 4.110 1.00 92.38 219 PRO A C 1
ATOM 1715 O O . PRO A 1 219 ? -23.235 -16.683 3.402 1.00 92.38 219 PRO A O 1
ATOM 1718 N N . LYS A 1 220 ? -21.145 -17.420 3.810 1.00 94.69 220 LYS A N 1
ATOM 1719 C CA . LYS A 1 220 ? -21.070 -18.349 2.678 1.00 94.69 220 LYS A CA 1
ATOM 1720 C C . LYS A 1 220 ? -22.290 -19.276 2.631 1.00 94.69 220 LYS A C 1
ATOM 1722 O O . LYS A 1 220 ? -22.692 -19.874 3.629 1.00 94.69 220 LYS A O 1
ATOM 1727 N N . GLY A 1 221 ? -22.882 -19.405 1.446 1.00 96.44 221 GLY A N 1
ATOM 1728 C CA . GLY A 1 221 ? -24.083 -20.202 1.191 1.00 96.44 221 GLY A CA 1
ATOM 1729 C C . GLY A 1 221 ? -25.405 -19.500 1.521 1.00 96.44 221 GLY A C 1
ATOM 1730 O O . GLY A 1 221 ? -26.462 -20.013 1.150 1.00 96.44 221 GLY A O 1
ATOM 1731 N N . SER A 1 222 ? -25.379 -18.333 2.176 1.00 97.75 222 SER A N 1
ATOM 1732 C CA . SER A 1 222 ? -26.561 -17.468 2.265 1.00 97.75 222 SER A CA 1
ATOM 1733 C C . SER A 1 222 ? -26.881 -16.847 0.903 1.00 97.75 222 SER A C 1
ATOM 1735 O O . SER A 1 222 ? -26.048 -16.836 -0.004 1.00 97.75 222 SER A O 1
ATOM 1737 N N . LYS A 1 223 ? -28.098 -16.329 0.746 1.00 97.69 223 LYS A N 1
ATOM 1738 C CA . LYS A 1 223 ? -28.567 -15.743 -0.512 1.00 97.69 223 LYS A CA 1
ATOM 1739 C C . LYS A 1 223 ? -28.912 -14.272 -0.342 1.00 97.69 223 LYS A C 1
ATOM 1741 O O . LYS A 1 223 ? -29.258 -13.849 0.761 1.00 97.69 223 LYS A O 1
ATOM 1746 N N . VAL A 1 224 ? -28.815 -13.529 -1.435 1.00 97.81 224 VAL A N 1
ATOM 1747 C CA . VAL A 1 224 ? -29.294 -12.151 -1.565 1.00 97.81 224 VAL A CA 1
ATOM 1748 C C . VAL A 1 224 ? -29.919 -11.977 -2.934 1.00 97.81 224 VAL A C 1
ATOM 1750 O O . VAL A 1 224 ? -29.395 -12.486 -3.925 1.00 97.81 224 VAL A O 1
ATOM 1753 N N . THR A 1 225 ? -31.045 -11.282 -2.994 1.00 97.94 225 THR A N 1
ATOM 1754 C CA . THR A 1 225 ? -31.672 -10.932 -4.268 1.00 97.94 225 THR A CA 1
ATOM 1755 C C . THR A 1 225 ? -31.296 -9.508 -4.633 1.00 97.94 225 THR A C 1
ATOM 1757 O O . THR A 1 225 ? -31.480 -8.604 -3.824 1.00 97.94 225 THR A O 1
ATOM 1760 N N . VAL A 1 226 ? -30.798 -9.283 -5.845 1.00 98.00 226 VAL A N 1
ATOM 1761 C CA . VAL A 1 226 ? -30.493 -7.938 -6.344 1.00 98.00 226 VAL A CA 1
ATOM 1762 C C . VAL A 1 226 ? -31.308 -7.631 -7.593 1.00 98.00 226 VAL A C 1
ATOM 1764 O O . VAL A 1 226 ? -31.421 -8.464 -8.490 1.00 98.00 226 VAL A O 1
ATOM 1767 N N . GLY A 1 227 ? -31.871 -6.425 -7.647 1.00 97.75 227 GLY A N 1
ATOM 1768 C CA . GLY A 1 227 ? -32.524 -5.886 -8.837 1.00 97.75 227 GLY A CA 1
ATOM 1769 C C . GLY A 1 227 ? -31.566 -4.962 -9.579 1.00 97.75 227 GLY A C 1
ATOM 1770 O O . GLY A 1 227 ? -31.152 -3.938 -9.031 1.00 97.75 227 GLY A O 1
ATOM 1771 N N . ILE A 1 228 ? -31.224 -5.313 -10.817 1.00 97.50 228 ILE A N 1
ATOM 1772 C CA . ILE A 1 228 ? -30.241 -4.625 -11.653 1.00 97.50 228 ILE A CA 1
ATOM 1773 C C . ILE A 1 228 ? -30.914 -3.883 -12.806 1.00 97.50 228 ILE A C 1
ATOM 1775 O O . ILE A 1 228 ? -31.641 -4.462 -13.616 1.00 97.50 228 ILE A O 1
ATOM 1779 N N . GLN A 1 229 ? -30.604 -2.595 -12.917 1.00 96.25 229 GLN A N 1
ATOM 1780 C CA . GLN A 1 229 ? -30.915 -1.757 -14.063 1.00 96.25 229 GLN A CA 1
ATOM 1781 C C . GLN A 1 229 ? -29.691 -1.687 -14.984 1.00 96.25 229 GLN A C 1
ATOM 1783 O O . GLN A 1 229 ? -28.769 -0.903 -14.758 1.00 96.25 229 GLN A O 1
ATOM 1788 N N . ARG A 1 230 ? -29.685 -2.502 -16.044 1.00 93.69 230 ARG A N 1
ATOM 1789 C CA . ARG A 1 230 ? -28.602 -2.512 -17.038 1.00 93.69 230 ARG A CA 1
ATOM 1790 C C . ARG A 1 230 ? -28.782 -1.371 -18.051 1.00 93.69 230 ARG A C 1
ATOM 1792 O O . ARG A 1 230 ? -29.873 -1.251 -18.619 1.00 93.69 230 ARG A O 1
ATOM 1799 N N . PRO A 1 231 ? -27.760 -0.536 -18.312 1.00 87.81 231 PRO A N 1
ATOM 1800 C CA . PRO A 1 231 ? -27.805 0.465 -19.379 1.00 87.81 231 PRO A CA 1
ATOM 1801 C C . PRO A 1 231 ? -28.185 -0.158 -20.732 1.00 87.81 231 PRO A C 1
ATOM 1803 O O . PRO A 1 231 ? -27.728 -1.243 -21.078 1.00 87.81 231 PRO A O 1
ATOM 1806 N N . GLY A 1 232 ? -29.080 0.496 -21.477 1.00 84.44 232 GLY A N 1
ATOM 1807 C CA . GLY A 1 232 ? -29.602 -0.015 -22.753 1.00 84.44 232 GLY A CA 1
ATOM 1808 C C . GLY A 1 232 ? -30.727 -1.058 -22.637 1.00 84.44 232 GLY A C 1
ATOM 1809 O O . GLY A 1 232 ? -31.384 -1.342 -23.638 1.00 84.44 232 GLY A O 1
ATOM 1810 N N . ASN A 1 233 ? -31.018 -1.577 -21.438 1.00 86.88 233 ASN A N 1
ATOM 1811 C CA . ASN A 1 233 ? -32.142 -2.481 -21.191 1.00 86.88 233 ASN A CA 1
ATOM 1812 C C . ASN A 1 233 ? -33.255 -1.780 -20.391 1.00 86.88 233 ASN A C 1
ATOM 1814 O O . ASN A 1 233 ? -33.015 -1.246 -19.317 1.00 86.88 233 ASN A O 1
ATOM 1818 N N . ASN A 1 234 ? -34.496 -1.807 -20.883 1.00 87.38 234 ASN A N 1
ATOM 1819 C CA . ASN A 1 234 ? -35.637 -1.177 -20.199 1.00 87.38 234 ASN A CA 1
ATOM 1820 C C . ASN A 1 234 ? -36.294 -2.070 -19.130 1.00 87.38 234 ASN A C 1
ATOM 1822 O O . ASN A 1 234 ? -37.234 -1.633 -18.468 1.00 87.38 234 ASN A O 1
ATOM 1826 N N . GLN A 1 235 ? -35.864 -3.325 -18.996 1.00 94.25 235 GLN A N 1
ATOM 1827 C CA . GLN A 1 235 ? -36.375 -4.257 -17.994 1.00 94.25 235 GLN A CA 1
ATOM 1828 C C . GLN A 1 235 ? -35.428 -4.330 -16.796 1.00 94.25 235 GLN A C 1
ATOM 1830 O O . GLN A 1 235 ? -34.212 -4.420 -16.965 1.00 94.25 235 GLN A O 1
ATOM 1835 N N . LEU A 1 236 ? -36.006 -4.334 -15.592 1.00 95.06 236 LEU A N 1
ATOM 1836 C CA . LEU A 1 236 ? -35.282 -4.658 -14.367 1.00 95.06 236 LEU A CA 1
ATOM 1837 C C . LEU A 1 236 ? -34.938 -6.153 -14.376 1.00 95.06 236 LEU A C 1
ATOM 1839 O O . LEU A 1 236 ? -35.813 -6.984 -14.626 1.00 95.06 236 LEU A O 1
ATOM 1843 N N . LEU A 1 237 ? -33.673 -6.479 -14.123 1.00 96.94 237 LEU A N 1
ATOM 1844 C CA . LEU A 1 237 ? -33.166 -7.847 -14.070 1.00 96.94 237 LEU A CA 1
ATOM 1845 C C . LEU A 1 237 ? -33.015 -8.275 -12.609 1.00 96.94 237 LEU A C 1
ATOM 1847 O O . LEU A 1 237 ? -32.234 -7.671 -11.881 1.00 96.94 237 LEU A O 1
ATOM 1851 N N . ASP A 1 238 ? -33.736 -9.309 -12.183 1.00 96.69 238 ASP A N 1
ATOM 1852 C CA . ASP A 1 238 ? -33.623 -9.848 -10.825 1.00 96.69 238 ASP A CA 1
ATOM 1853 C C . ASP A 1 238 ? -32.652 -11.037 -10.794 1.00 96.69 238 ASP A C 1
ATOM 1855 O O . ASP A 1 238 ? -32.797 -11.993 -11.560 1.00 96.69 238 ASP A O 1
ATOM 1859 N N . PHE A 1 239 ? -31.685 -10.993 -9.878 1.00 97.12 239 PHE A N 1
ATOM 1860 C CA . PHE A 1 239 ? -30.701 -12.052 -9.664 1.00 97.12 239 PHE A CA 1
ATOM 1861 C C . PHE A 1 239 ? -30.741 -12.528 -8.214 1.00 97.12 239 PHE A C 1
ATOM 1863 O O . PHE A 1 239 ? -30.581 -11.731 -7.293 1.00 97.12 239 PHE A O 1
ATOM 1870 N N . GLU A 1 240 ? -30.904 -13.834 -8.002 1.00 97.81 240 GLU A N 1
ATOM 1871 C CA . GLU A 1 240 ? -30.666 -14.465 -6.701 1.00 97.81 240 GLU A CA 1
ATOM 1872 C C . GLU A 1 240 ? -29.209 -14.937 -6.652 1.00 97.81 240 GLU A C 1
ATOM 1874 O O . GLU A 1 240 ? -28.833 -15.900 -7.322 1.00 97.81 240 GLU A O 1
ATOM 1879 N N . ILE A 1 241 ? -28.381 -14.255 -5.865 1.00 97.94 241 ILE A N 1
ATOM 1880 C CA . ILE A 1 241 ? -26.953 -14.541 -5.748 1.00 97.94 241 ILE A CA 1
ATOM 1881 C C . ILE A 1 241 ? -26.712 -15.347 -4.475 1.00 97.94 241 ILE A C 1
ATOM 1883 O O . ILE A 1 241 ? -27.110 -14.945 -3.381 1.00 97.94 241 ILE A O 1
ATOM 1887 N N . THR A 1 242 ? -26.033 -16.486 -4.606 1.00 97.62 242 THR A N 1
ATOM 1888 C CA . THR A 1 242 ? -25.536 -17.243 -3.448 1.00 97.62 242 THR A CA 1
ATOM 1889 C C . THR A 1 242 ? -24.165 -16.699 -3.067 1.00 97.62 242 THR A C 1
ATOM 1891 O O . THR A 1 242 ? -23.256 -16.710 -3.892 1.00 97.62 242 THR A O 1
ATOM 1894 N N . ARG A 1 243 ? -24.015 -16.206 -1.836 1.00 97.44 243 ARG A N 1
ATOM 1895 C CA . ARG A 1 243 ? -22.747 -15.671 -1.333 1.00 97.44 243 ARG A CA 1
ATOM 1896 C C . ARG A 1 243 ? -21.709 -16.781 -1.226 1.00 97.44 243 ARG A C 1
ATOM 1898 O O . ARG A 1 243 ? -22.026 -17.888 -0.780 1.00 97.44 243 ARG A O 1
ATOM 1905 N N . ASP A 1 244 ? -20.474 -16.470 -1.583 1.00 96.25 244 ASP A N 1
ATOM 1906 C CA . ASP A 1 244 ? -19.342 -17.385 -1.468 1.00 96.25 244 ASP A CA 1
ATOM 1907 C C . ASP A 1 244 ? -18.114 -16.654 -0.915 1.00 96.25 244 ASP A C 1
ATOM 1909 O O . ASP A 1 244 ? -18.127 -15.439 -0.705 1.00 96.25 244 ASP A O 1
ATOM 1913 N N . GLU A 1 245 ? -17.062 -17.416 -0.654 1.00 93.19 245 GLU A N 1
ATOM 1914 C CA . GLU A 1 245 ? -15.735 -16.906 -0.355 1.00 93.19 245 GLU A CA 1
ATOM 1915 C C . GLU A 1 245 ? -15.131 -16.275 -1.615 1.00 93.19 245 GLU A C 1
ATOM 1917 O O . GLU A 1 245 ? -15.032 -16.907 -2.666 1.00 93.19 245 GLU A O 1
ATOM 1922 N N . ILE A 1 246 ? -14.734 -15.014 -1.496 1.00 91.00 246 ILE A N 1
ATOM 1923 C CA . ILE A 1 246 ? -14.195 -14.190 -2.565 1.00 91.00 246 ILE A CA 1
ATOM 1924 C C . ILE A 1 246 ? -12.710 -13.942 -2.288 1.00 91.00 246 ILE A C 1
ATOM 1926 O O . ILE A 1 246 ? -12.381 -13.381 -1.235 1.00 91.00 246 ILE A O 1
ATOM 1930 N N . PRO A 1 247 ? -11.807 -14.321 -3.208 1.00 87.88 247 PRO A N 1
ATOM 1931 C CA . PRO A 1 247 ? -10.386 -14.060 -3.043 1.00 87.88 247 PRO A CA 1
ATOM 1932 C C . PRO A 1 247 ? -10.093 -12.558 -3.135 1.00 87.88 247 PRO A C 1
ATOM 1934 O O . PRO A 1 247 ? -10.626 -11.842 -3.984 1.00 87.88 247 PRO A O 1
ATOM 1937 N N . LEU A 1 248 ? -9.206 -12.086 -2.265 1.00 88.50 248 LEU A N 1
ATOM 1938 C CA . LEU A 1 248 ? -8.602 -10.760 -2.317 1.00 88.50 248 LEU A CA 1
ATOM 1939 C C . LEU A 1 248 ? -7.152 -10.910 -2.755 1.00 88.50 248 LEU A C 1
ATOM 1941 O O . LEU A 1 248 ? -6.247 -10.918 -1.916 1.00 88.50 248 LEU A O 1
ATOM 1945 N N . TYR A 1 249 ? -6.941 -10.996 -4.065 1.00 91.12 249 TYR A N 1
ATOM 1946 C CA . TYR A 1 249 ? -5.610 -11.165 -4.632 1.00 91.12 249 TYR A CA 1
ATOM 1947 C C . TYR A 1 249 ? -4.642 -10.074 -4.165 1.00 91.12 249 TYR A C 1
ATOM 1949 O O . TYR A 1 249 ? -4.990 -8.896 -3.986 1.00 91.12 249 TYR A O 1
ATOM 1957 N N . THR A 1 250 ? -3.412 -10.497 -3.919 1.00 95.38 250 THR A N 1
ATOM 1958 C CA . THR A 1 250 ? -2.292 -9.616 -3.591 1.00 95.38 250 THR A CA 1
ATOM 1959 C C . THR A 1 250 ? -1.455 -9.266 -4.805 1.00 95.38 250 THR A C 1
ATOM 1961 O O . THR A 1 250 ? -0.803 -8.224 -4.809 1.00 95.38 250 THR A O 1
ATOM 1964 N N . LEU A 1 251 ? -1.502 -10.099 -5.843 1.00 95.88 251 LEU A N 1
ATOM 1965 C CA . LEU A 1 251 ? -0.944 -9.783 -7.147 1.00 95.88 251 LEU A CA 1
ATOM 1966 C C . LEU A 1 251 ? -1.948 -8.943 -7.940 1.00 95.88 251 LEU A C 1
ATOM 1968 O O . LEU A 1 251 ? -3.032 -9.409 -8.281 1.00 95.88 251 LEU A O 1
ATOM 1972 N N . ASP A 1 252 ? -1.572 -7.701 -8.242 1.00 93.69 252 ASP A N 1
ATOM 1973 C CA . ASP A 1 252 ? -2.369 -6.831 -9.111 1.00 93.69 252 ASP A CA 1
ATOM 1974 C C . ASP A 1 252 ? -2.279 -7.278 -10.569 1.00 93.69 252 ASP A C 1
ATOM 1976 O O . ASP A 1 252 ? -3.223 -7.075 -11.319 1.00 93.69 252 ASP A O 1
ATOM 1980 N N . SER A 1 253 ? -1.131 -7.814 -10.995 1.00 95.44 253 SER A N 1
ATOM 1981 C CA . SER A 1 253 ? -0.910 -8.292 -12.361 1.00 95.44 253 SER A CA 1
ATOM 1982 C C . SER A 1 253 ? 0.322 -9.190 -12.441 1.00 95.44 253 SER A C 1
ATOM 1984 O O . SER A 1 253 ? 1.304 -8.975 -11.720 1.00 95.44 253 SER A O 1
ATOM 1986 N N . SER A 1 254 ? 0.280 -10.164 -13.352 1.00 97.50 254 SER A N 1
ATOM 1987 C CA . SER A 1 254 ? 1.428 -10.967 -13.763 1.00 97.50 254 SER A CA 1
ATOM 1988 C C . SER A 1 254 ? 1.350 -11.300 -15.254 1.00 97.50 254 SER A C 1
ATOM 1990 O O . SER A 1 254 ? 0.355 -11.864 -15.702 1.00 97.50 254 SER A O 1
ATOM 1992 N N . TYR A 1 255 ? 2.368 -10.912 -16.029 1.00 97.50 255 TYR A N 1
ATOM 1993 C CA . TYR A 1 255 ? 2.414 -11.112 -17.484 1.00 97.50 255 TYR A CA 1
ATOM 1994 C C . TYR A 1 255 ? 3.835 -10.902 -18.045 1.00 97.50 255 TYR A C 1
ATOM 1996 O O . TYR A 1 255 ? 4.715 -10.395 -17.347 1.00 97.50 255 TYR A O 1
ATOM 2004 N N . MET A 1 256 ? 4.057 -11.282 -19.306 1.00 97.81 256 MET A N 1
ATOM 2005 C CA . MET A 1 256 ? 5.287 -10.979 -20.048 1.00 97.81 256 MET A CA 1
ATOM 2006 C C . MET A 1 256 ? 5.251 -9.535 -20.583 1.00 97.81 256 MET A C 1
ATOM 2008 O O . MET A 1 256 ? 4.344 -9.166 -21.334 1.00 97.81 256 MET A O 1
ATOM 2012 N N . LEU A 1 257 ? 6.220 -8.710 -20.176 1.00 95.81 257 LEU A N 1
ATOM 2013 C CA . LEU A 1 257 ? 6.410 -7.340 -20.673 1.00 95.81 257 LEU A CA 1
ATOM 2014 C C . LEU A 1 257 ? 6.888 -7.336 -22.127 1.00 95.81 257 LEU A C 1
ATOM 2016 O O . LEU A 1 257 ? 6.367 -6.577 -22.941 1.00 95.81 257 LEU A O 1
ATOM 2020 N N . ASP A 1 258 ? 7.865 -8.191 -22.416 1.00 95.25 258 ASP A N 1
ATOM 2021 C CA . ASP A 1 258 ? 8.462 -8.448 -23.726 1.00 95.25 258 ASP A CA 1
ATOM 2022 C C . ASP A 1 258 ? 8.733 -9.960 -23.868 1.00 95.25 258 ASP A C 1
ATOM 2024 O O . ASP A 1 258 ? 8.273 -10.745 -23.039 1.00 95.25 258 ASP A O 1
ATOM 2028 N N . ASP A 1 259 ? 9.465 -10.379 -24.902 1.00 95.88 259 ASP A N 1
ATOM 2029 C CA . ASP A 1 259 ? 9.751 -11.799 -25.166 1.00 95.88 259 ASP A CA 1
ATOM 2030 C C . ASP A 1 259 ? 10.581 -12.489 -24.057 1.00 95.88 259 ASP A C 1
ATOM 2032 O O . ASP A 1 259 ? 10.582 -13.713 -23.973 1.00 95.88 259 ASP A O 1
ATOM 2036 N N . GLU A 1 260 ? 11.280 -11.737 -23.197 1.00 97.75 260 GLU A N 1
ATOM 2037 C CA . GLU A 1 260 ? 12.227 -12.268 -22.198 1.00 97.75 260 GLU A CA 1
ATOM 2038 C C . GLU A 1 260 ? 11.824 -11.939 -20.746 1.00 97.75 260 GLU A C 1
ATOM 2040 O O . GLU A 1 260 ? 12.220 -12.626 -19.797 1.00 97.75 260 GLU A O 1
ATOM 2045 N N . THR A 1 261 ? 11.070 -10.860 -20.540 1.00 98.69 261 THR A N 1
ATOM 2046 C CA . THR A 1 261 ? 10.883 -10.200 -19.246 1.00 98.69 261 THR A CA 1
ATOM 2047 C C . THR A 1 261 ? 9.506 -10.477 -18.680 1.00 98.69 261 THR A C 1
ATOM 2049 O O . THR A 1 261 ? 8.500 -9.971 -19.171 1.00 98.69 261 THR A O 1
ATOM 2052 N N . GLY A 1 262 ? 9.460 -11.193 -17.565 1.00 98.69 262 GLY A N 1
ATOM 2053 C CA . GLY A 1 262 ? 8.261 -11.300 -16.754 1.00 98.69 262 GLY A CA 1
ATOM 2054 C C . GLY A 1 262 ? 8.093 -10.082 -15.854 1.00 98.69 262 GLY A C 1
ATOM 2055 O O . GLY A 1 262 ? 9.064 -9.479 -15.387 1.00 98.69 262 GLY A O 1
ATOM 2056 N N . T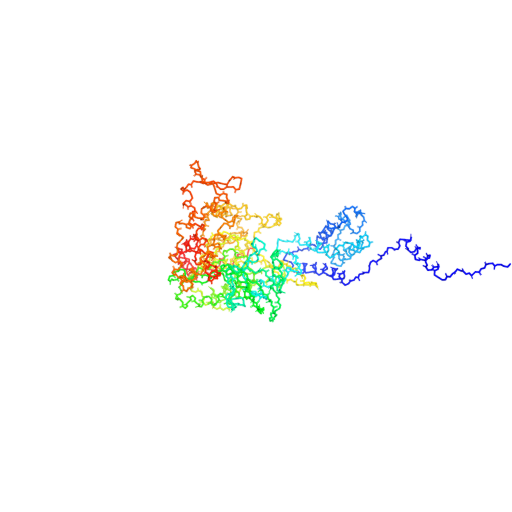YR A 1 263 ? 6.844 -9.745 -15.570 1.00 98.75 263 TYR A N 1
ATOM 2057 C CA . TYR A 1 263 ? 6.465 -8.706 -14.628 1.00 98.75 263 TYR A CA 1
ATOM 2058 C C . TYR A 1 263 ? 5.480 -9.265 -13.613 1.00 98.75 263 TYR A C 1
ATOM 2060 O O . TYR A 1 263 ? 4.523 -9.949 -13.978 1.00 98.75 263 TYR A O 1
ATOM 2068 N N . ILE A 1 264 ? 5.709 -8.959 -12.338 1.00 98.75 264 ILE A N 1
ATOM 2069 C CA . ILE A 1 264 ? 4.777 -9.253 -11.249 1.00 98.75 264 ILE A CA 1
ATOM 2070 C C . ILE A 1 264 ? 4.635 -8.002 -10.396 1.00 98.75 264 ILE A C 1
ATOM 2072 O O . ILE A 1 264 ? 5.628 -7.481 -9.889 1.00 98.75 264 ILE A O 1
ATOM 2076 N N . ARG A 1 265 ? 3.397 -7.561 -10.180 1.00 98.50 265 ARG A N 1
ATOM 2077 C CA . ARG A 1 265 ? 3.078 -6.474 -9.255 1.00 98.50 265 ARG A CA 1
ATOM 2078 C C . ARG A 1 265 ? 2.358 -6.999 -8.028 1.00 98.50 265 ARG A C 1
ATOM 2080 O O . ARG A 1 265 ? 1.307 -7.617 -8.161 1.00 98.50 265 ARG A O 1
ATOM 2087 N N . ILE A 1 266 ? 2.882 -6.690 -6.843 1.00 98.25 266 ILE A N 1
ATOM 2088 C CA . ILE A 1 266 ? 2.307 -7.122 -5.562 1.00 98.25 266 ILE A CA 1
ATOM 2089 C C . ILE A 1 266 ? 1.875 -5.895 -4.763 1.00 98.25 266 ILE A C 1
ATOM 2091 O O . ILE A 1 266 ? 2.709 -5.055 -4.429 1.00 98.25 266 ILE A O 1
ATOM 2095 N N . ASN A 1 267 ? 0.592 -5.812 -4.410 1.00 95.94 267 ASN A N 1
ATOM 2096 C CA . ASN A 1 267 ? 0.010 -4.662 -3.715 1.00 95.94 267 ASN A CA 1
ATOM 2097 C C . ASN A 1 267 ? 0.148 -4.714 -2.184 1.00 95.94 267 ASN A C 1
ATOM 2099 O O . ASN A 1 267 ? 0.192 -3.662 -1.552 1.00 95.94 267 ASN A O 1
ATOM 2103 N N . ARG A 1 268 ? 0.246 -5.906 -1.581 1.00 96.25 268 ARG A N 1
ATOM 2104 C CA . ARG A 1 268 ? 0.448 -6.131 -0.135 1.00 96.25 268 ARG A CA 1
ATOM 2105 C C . ARG A 1 268 ? 0.921 -7.559 0.139 1.00 96.25 268 ARG A C 1
ATOM 2107 O O . ARG A 1 268 ? 0.884 -8.402 -0.748 1.00 96.25 268 ARG A O 1
ATOM 2114 N N . PHE A 1 269 ? 1.321 -7.853 1.373 1.00 96.31 269 PHE A N 1
ATOM 2115 C CA . PHE A 1 269 ? 1.655 -9.212 1.819 1.00 96.31 269 PHE A CA 1
ATOM 2116 C C . PHE A 1 269 ? 0.541 -9.793 2.703 1.00 96.31 269 PHE A C 1
ATOM 2118 O O . PHE A 1 269 ? 0.496 -9.536 3.907 1.00 96.31 269 PHE A O 1
ATOM 2125 N N . ALA A 1 270 ? -0.337 -10.601 2.114 1.00 95.69 270 ALA A N 1
ATOM 2126 C CA . ALA A 1 270 ? -1.404 -11.339 2.795 1.00 95.69 270 ALA A CA 1
ATOM 2127 C C . ALA A 1 270 ? -1.073 -12.839 2.872 1.00 95.69 270 ALA A C 1
ATOM 2129 O O . ALA A 1 270 ? -0.061 -13.297 2.342 1.00 95.69 270 ALA A O 1
ATOM 2130 N N . ALA A 1 271 ? -1.913 -13.628 3.545 1.00 95.06 271 ALA A N 1
ATOM 2131 C CA . ALA A 1 271 ? -1.682 -15.057 3.768 1.00 95.06 271 ALA A CA 1
ATOM 2132 C C . ALA A 1 271 ? -1.475 -15.873 2.472 1.00 95.06 271 ALA A C 1
ATOM 2134 O O . ALA A 1 271 ? -0.764 -16.881 2.504 1.00 95.06 271 ALA A O 1
ATOM 2135 N N . THR A 1 272 ? -2.051 -15.422 1.356 1.00 95.50 272 THR A N 1
ATOM 2136 C CA . THR A 1 272 ? -2.018 -16.068 0.034 1.00 95.50 272 THR A CA 1
ATOM 2137 C C . THR A 1 272 ? -0.839 -15.637 -0.846 1.00 95.50 272 THR A C 1
ATOM 2139 O O . THR A 1 272 ? -0.539 -16.309 -1.828 1.00 95.50 272 THR A O 1
ATOM 2142 N N . THR A 1 273 ? -0.113 -14.567 -0.497 1.00 97.75 273 THR A N 1
ATOM 2143 C CA . THR A 1 273 ? 0.847 -13.911 -1.409 1.00 97.75 273 THR A CA 1
ATOM 2144 C C . THR A 1 273 ? 1.928 -14.832 -1.952 1.00 97.75 273 THR A C 1
ATOM 2146 O O . THR A 1 273 ? 2.209 -14.805 -3.145 1.00 97.75 273 THR A O 1
ATOM 2149 N N . HIS A 1 274 ? 2.550 -15.662 -1.111 1.00 98.00 274 HIS A N 1
ATOM 2150 C CA . HIS A 1 274 ? 3.594 -16.567 -1.593 1.00 98.00 274 HIS A CA 1
ATOM 2151 C C . HIS A 1 274 ? 3.056 -17.625 -2.568 1.00 98.00 274 HIS A C 1
ATOM 2153 O O . HIS A 1 274 ? 3.770 -18.044 -3.477 1.00 98.00 274 HIS A O 1
ATOM 2159 N N . GLU A 1 275 ? 1.824 -18.095 -2.365 1.00 97.50 275 GLU A N 1
ATOM 2160 C CA . GLU A 1 275 ? 1.186 -19.066 -3.257 1.00 97.50 275 GLU A CA 1
ATOM 2161 C C . GLU A 1 275 ? 0.883 -18.427 -4.613 1.00 97.50 275 GLU A C 1
ATOM 2163 O O . GLU A 1 275 ? 1.347 -18.942 -5.629 1.00 97.50 275 GLU A O 1
ATOM 2168 N N . GLU A 1 276 ? 0.251 -17.250 -4.607 1.00 97.50 276 GLU A N 1
ATOM 2169 C CA . GLU A 1 276 ? -0.011 -16.452 -5.812 1.00 97.50 276 GLU A CA 1
ATOM 2170 C C . GLU A 1 276 ? 1.288 -16.140 -6.579 1.00 97.50 276 GLU A C 1
ATOM 2172 O O . GLU A 1 276 ? 1.365 -16.331 -7.791 1.00 97.50 276 GLU A O 1
ATOM 2177 N N . PHE A 1 277 ? 2.350 -15.729 -5.876 1.00 98.50 277 PHE A N 1
ATOM 2178 C CA . PHE A 1 277 ? 3.664 -15.478 -6.475 1.00 98.50 277 PHE A CA 1
ATOM 2179 C C . PHE A 1 277 ? 4.276 -16.740 -7.100 1.00 98.50 277 PHE A C 1
ATOM 2181 O O . PHE A 1 277 ? 4.848 -16.682 -8.188 1.00 98.50 277 PHE A O 1
ATOM 2188 N N . THR A 1 278 ? 4.155 -17.891 -6.435 1.00 98.25 278 THR A N 1
ATOM 2189 C CA . THR A 1 278 ? 4.693 -19.160 -6.948 1.00 98.25 278 THR A CA 1
ATOM 2190 C C . THR A 1 278 ? 3.970 -19.592 -8.225 1.00 98.25 278 THR A C 1
ATOM 2192 O O . THR A 1 278 ? 4.621 -20.062 -9.160 1.00 98.25 278 THR A O 1
ATOM 2195 N N . GLU A 1 279 ? 2.645 -19.438 -8.269 1.00 98.06 279 GLU A N 1
ATOM 2196 C CA . GLU A 1 279 ? 1.826 -19.733 -9.448 1.00 98.06 279 GLU A CA 1
ATOM 2197 C C . GLU A 1 279 ? 2.172 -18.797 -10.611 1.00 98.06 279 GLU A C 1
ATOM 2199 O O . GLU A 1 279 ? 2.542 -19.275 -11.683 1.00 98.06 279 GLU A O 1
ATOM 2204 N N . ALA A 1 280 ? 2.214 -17.487 -10.360 1.00 98.19 280 ALA A N 1
ATOM 2205 C CA . ALA A 1 280 ? 2.626 -16.487 -11.341 1.00 98.19 280 ALA A CA 1
ATOM 2206 C C . ALA A 1 280 ? 4.016 -16.784 -11.931 1.00 98.19 280 ALA A C 1
ATOM 2208 O O . ALA A 1 280 ? 4.196 -16.821 -13.146 1.00 98.19 280 ALA A O 1
ATOM 2209 N N . MET A 1 281 ? 5.009 -17.082 -11.088 1.00 98.44 281 MET A N 1
ATOM 2210 C CA . MET A 1 281 ? 6.355 -17.426 -11.556 1.00 98.44 281 MET A CA 1
ATOM 2211 C C . MET A 1 281 ? 6.388 -18.707 -12.393 1.00 98.44 281 MET A C 1
ATOM 2213 O O . MET A 1 281 ? 7.166 -18.804 -13.344 1.00 98.44 281 MET A O 1
ATOM 2217 N N . LYS A 1 282 ? 5.561 -19.703 -12.062 1.00 98.12 282 LYS A N 1
ATOM 2218 C CA . LYS A 1 282 ? 5.435 -20.923 -12.865 1.00 98.12 282 LYS A CA 1
ATOM 2219 C C . LYS A 1 282 ? 4.852 -20.604 -14.243 1.00 98.12 282 LYS A C 1
ATOM 2221 O O . LYS A 1 282 ? 5.372 -21.109 -15.236 1.00 98.12 282 LYS A O 1
ATOM 2226 N N . ASP A 1 283 ? 3.825 -19.767 -14.305 1.00 98.06 283 ASP A N 1
ATOM 2227 C CA . ASP A 1 283 ? 3.164 -19.400 -15.556 1.00 98.06 283 ASP A CA 1
ATOM 2228 C C . ASP A 1 283 ? 4.046 -18.530 -16.451 1.00 98.06 283 ASP A C 1
ATOM 2230 O O . ASP A 1 283 ? 4.103 -18.767 -17.657 1.00 98.06 283 ASP A O 1
ATOM 2234 N N . LEU A 1 284 ? 4.804 -17.591 -15.879 1.00 98.50 284 LEU A N 1
ATOM 2235 C CA . LEU A 1 284 ? 5.797 -16.809 -16.623 1.00 98.50 284 LEU A CA 1
ATOM 2236 C C . LEU A 1 284 ? 6.932 -17.696 -17.151 1.00 98.50 284 LEU A C 1
ATOM 2238 O O . LEU A 1 284 ? 7.339 -17.569 -18.300 1.00 98.50 284 LEU A O 1
ATOM 2242 N N . ARG A 1 285 ? 7.414 -18.664 -16.363 1.00 96.56 285 ARG A N 1
ATOM 2243 C CA . ARG A 1 285 ? 8.429 -19.621 -16.839 1.00 96.56 285 ARG A CA 1
ATOM 2244 C C . ARG A 1 285 ? 7.921 -20.548 -17.941 1.00 96.56 285 ARG A C 1
ATOM 2246 O O . ARG A 1 285 ? 8.713 -20.956 -18.781 1.00 96.56 285 ARG A O 1
ATOM 2253 N N . ASN A 1 286 ? 6.634 -20.896 -17.940 1.00 97.75 286 ASN A N 1
ATOM 2254 C CA . ASN A 1 286 ? 6.021 -21.647 -19.042 1.00 97.75 286 ASN A CA 1
ATOM 2255 C C . ASN A 1 286 ? 5.902 -20.808 -20.326 1.00 97.75 286 ASN A C 1
ATOM 2257 O O . ASN A 1 286 ? 5.694 -21.375 -21.394 1.00 97.75 286 ASN A O 1
ATOM 2261 N N . GLN A 1 287 ? 6.024 -19.485 -20.208 1.00 97.62 287 GLN A N 1
ATOM 2262 C CA . GLN A 1 287 ? 6.115 -18.521 -21.306 1.00 97.62 287 GLN A CA 1
ATOM 2263 C C . GLN A 1 287 ? 7.575 -18.123 -21.587 1.00 97.62 287 GLN A C 1
ATOM 2265 O O . GLN A 1 287 ? 7.828 -17.039 -22.095 1.00 97.62 287 GLN A O 1
ATOM 2270 N N . ASP A 1 288 ? 8.529 -18.988 -21.223 1.00 97.31 288 ASP A N 1
ATOM 2271 C CA . ASP A 1 288 ? 9.963 -18.828 -21.485 1.00 97.31 288 ASP A CA 1
ATOM 2272 C C . ASP A 1 288 ? 10.609 -17.570 -20.862 1.00 97.31 288 ASP A C 1
ATOM 2274 O O . ASP A 1 288 ? 11.648 -17.109 -21.321 1.00 97.31 288 ASP A O 1
ATOM 2278 N N . MET A 1 289 ? 10.053 -17.051 -19.757 1.00 98.25 289 MET A N 1
ATOM 2279 C CA . MET A 1 289 ? 10.648 -15.933 -19.014 1.00 98.25 289 MET A CA 1
ATOM 2280 C C . MET A 1 289 ? 12.113 -16.188 -18.628 1.00 98.25 289 MET A C 1
ATOM 2282 O O . MET A 1 289 ? 12.432 -17.151 -17.921 1.00 98.25 289 MET A O 1
ATOM 2286 N N . GLU A 1 290 ? 12.977 -15.234 -18.977 1.00 98.38 290 GLU A N 1
ATOM 2287 C CA . GLU A 1 290 ? 14.409 -15.253 -18.676 1.00 98.38 290 GLU A CA 1
ATOM 2288 C C . GLU A 1 290 ? 14.791 -14.320 -17.521 1.00 98.38 290 GLU A C 1
ATOM 2290 O O . GLU A 1 290 ? 15.763 -14.586 -16.813 1.00 98.38 290 GLU A O 1
ATOM 2295 N N . ARG A 1 291 ? 14.030 -13.241 -17.291 1.00 98.50 291 ARG A N 1
ATOM 2296 C CA . ARG A 1 291 ? 14.302 -12.213 -16.267 1.00 98.50 291 ARG A CA 1
ATOM 2297 C C . ARG A 1 291 ? 13.018 -11.628 -15.678 1.00 98.50 291 ARG A C 1
ATOM 2299 O O . ARG A 1 291 ? 11.971 -11.688 -16.313 1.00 98.50 291 ARG A O 1
ATOM 2306 N N . LEU A 1 292 ? 13.090 -11.068 -14.467 1.00 98.81 292 LEU A N 1
ATOM 2307 C CA . LEU A 1 292 ? 11.915 -10.610 -13.715 1.00 98.81 292 LEU A CA 1
ATOM 2308 C C . LEU A 1 292 ? 12.029 -9.146 -13.274 1.00 98.81 292 LEU A C 1
ATOM 2310 O O . LEU A 1 292 ? 13.000 -8.758 -12.619 1.00 98.81 292 LEU A O 1
ATOM 2314 N N . ILE A 1 293 ? 10.977 -8.371 -13.537 1.00 98.88 293 ILE A N 1
ATOM 2315 C CA . ILE A 1 293 ? 10.681 -7.118 -12.835 1.00 98.88 293 ILE A CA 1
ATOM 2316 C C . ILE A 1 293 ? 9.629 -7.403 -11.754 1.00 98.88 293 ILE A C 1
ATOM 2318 O O . ILE A 1 293 ? 8.495 -7.778 -12.054 1.00 98.88 293 ILE A O 1
ATOM 2322 N N . LEU A 1 294 ? 10.006 -7.215 -10.488 1.00 98.88 294 LEU A N 1
ATOM 2323 C CA . LEU A 1 294 ? 9.120 -7.319 -9.330 1.00 98.88 294 LEU A CA 1
ATOM 2324 C C . LEU A 1 294 ? 8.727 -5.917 -8.856 1.00 98.88 294 LEU A C 1
ATOM 2326 O O . LEU A 1 294 ? 9.543 -5.188 -8.296 1.00 98.88 294 LEU A O 1
ATOM 2330 N N . ASP A 1 295 ? 7.472 -5.535 -9.053 1.00 98.81 295 ASP A N 1
ATOM 2331 C CA . ASP A 1 295 ? 6.966 -4.216 -8.693 1.00 98.81 295 ASP A CA 1
ATOM 2332 C C . ASP A 1 295 ? 6.306 -4.209 -7.307 1.00 98.81 295 ASP A C 1
ATOM 2334 O O . ASP A 1 295 ? 5.238 -4.791 -7.098 1.00 98.81 295 ASP A O 1
ATOM 2338 N N . LEU A 1 296 ? 6.950 -3.515 -6.364 1.00 98.81 296 LEU A N 1
ATOM 2339 C CA . LEU A 1 296 ? 6.491 -3.302 -4.989 1.00 98.81 296 LEU A CA 1
ATOM 2340 C C . LEU A 1 296 ? 6.101 -1.835 -4.734 1.00 98.81 296 LEU A C 1
ATOM 2342 O O . LEU A 1 296 ? 5.950 -1.420 -3.578 1.00 98.81 296 LEU A O 1
ATOM 2346 N N . ARG A 1 297 ? 5.958 -1.011 -5.782 1.00 97.94 297 ARG A N 1
ATOM 2347 C CA . ARG A 1 297 ? 5.548 0.397 -5.653 1.00 97.94 297 ARG A CA 1
ATOM 2348 C C . ARG A 1 297 ? 4.140 0.484 -5.073 1.00 97.94 297 ARG A C 1
ATOM 2350 O O . ARG A 1 297 ? 3.202 -0.108 -5.605 1.00 97.94 297 ARG A O 1
ATOM 2357 N N . GLY A 1 298 ? 3.984 1.267 -4.010 1.00 96.12 298 GLY A N 1
ATOM 2358 C CA . GLY A 1 298 ? 2.720 1.441 -3.292 1.00 96.12 298 GLY A CA 1
ATOM 2359 C C . GLY A 1 298 ? 2.358 0.299 -2.339 1.00 96.12 298 GLY A C 1
ATOM 2360 O O . GLY A 1 298 ? 1.278 0.346 -1.764 1.00 96.12 298 GLY A O 1
ATOM 2361 N N . ASN A 1 299 ? 3.226 -0.704 -2.161 1.00 98.06 299 ASN A N 1
ATOM 2362 C CA . ASN A 1 299 ? 2.963 -1.836 -1.275 1.00 98.06 299 ASN A CA 1
ATOM 2363 C C . ASN A 1 299 ? 3.385 -1.526 0.177 1.00 98.06 299 ASN A C 1
ATOM 2365 O O . ASN A 1 299 ? 4.591 -1.511 0.467 1.00 98.06 299 ASN A O 1
ATOM 2369 N N . PRO A 1 300 ? 2.436 -1.365 1.122 1.00 94.62 300 PRO A N 1
ATOM 2370 C CA . PRO A 1 300 ? 2.720 -0.943 2.495 1.00 94.62 300 PRO A CA 1
ATOM 2371 C C . PRO A 1 300 ? 3.309 -2.061 3.379 1.00 94.62 300 PRO A C 1
ATOM 2373 O O . PRO A 1 300 ? 3.517 -1.867 4.583 1.00 94.62 300 PRO A O 1
ATOM 2376 N N . GLY A 1 301 ? 3.554 -3.244 2.813 1.00 94.38 301 GLY A N 1
ATOM 2377 C CA . GLY A 1 301 ? 4.019 -4.427 3.515 1.00 94.38 301 GLY A CA 1
ATOM 2378 C C . GLY A 1 301 ? 2.872 -5.381 3.837 1.00 94.38 301 GLY A C 1
ATOM 2379 O O . GLY A 1 301 ? 1.983 -5.613 3.023 1.00 94.38 301 GLY A O 1
ATOM 2380 N N . GLY A 1 302 ? 2.919 -5.989 5.021 1.00 92.44 302 GLY A N 1
ATOM 2381 C CA . GLY A 1 302 ? 1.948 -6.989 5.460 1.00 92.44 302 GLY A CA 1
ATOM 2382 C C . GLY A 1 302 ? 2.622 -8.065 6.305 1.00 92.44 302 GLY A C 1
ATOM 2383 O O . GLY A 1 302 ? 3.484 -7.754 7.130 1.00 92.44 302 GLY A O 1
ATOM 2384 N N . TYR A 1 303 ? 2.245 -9.329 6.126 1.00 93.31 303 TYR A N 1
ATOM 2385 C CA . TYR A 1 303 ? 2.817 -10.427 6.896 1.00 93.31 303 TYR A CA 1
ATOM 2386 C C . TYR A 1 303 ? 4.310 -10.632 6.615 1.00 93.31 303 TYR A C 1
ATOM 2388 O O . TYR A 1 303 ? 4.713 -11.011 5.516 1.00 93.31 303 TYR A O 1
ATOM 2396 N N . LEU A 1 304 ? 5.119 -10.474 7.670 1.00 93.56 304 LEU A N 1
ATOM 2397 C CA . LEU A 1 304 ? 6.565 -10.718 7.664 1.00 93.56 304 LEU A CA 1
ATOM 2398 C C . LEU A 1 304 ? 6.918 -12.083 7.064 1.00 93.56 304 LEU A C 1
ATOM 2400 O O . LEU A 1 304 ? 7.823 -12.180 6.243 1.00 93.56 304 LEU A O 1
ATOM 2404 N N . GLU A 1 305 ? 6.202 -13.135 7.463 1.00 94.62 305 GLU A N 1
ATOM 2405 C CA . GLU A 1 305 ? 6.468 -14.495 6.991 1.00 94.62 305 GLU A CA 1
ATOM 2406 C C . GLU A 1 305 ? 6.327 -14.617 5.469 1.00 94.62 305 GLU A C 1
ATOM 2408 O O . GLU A 1 305 ? 7.133 -15.287 4.831 1.00 94.62 305 GLU A O 1
ATOM 2413 N N . GLN A 1 306 ? 5.345 -13.935 4.879 1.00 97.75 306 GLN A N 1
ATOM 2414 C CA . GLN A 1 306 ? 5.072 -13.992 3.443 1.00 97.75 306 GLN A CA 1
ATOM 2415 C C . GLN A 1 306 ? 6.159 -13.261 2.656 1.00 97.75 306 GLN A C 1
ATOM 2417 O O . GLN A 1 306 ? 6.682 -13.810 1.687 1.00 97.75 306 GLN A O 1
ATOM 2422 N N . ALA A 1 307 ? 6.588 -12.091 3.142 1.00 97.81 307 ALA A N 1
ATOM 2423 C CA . ALA A 1 307 ? 7.746 -11.388 2.597 1.00 97.81 307 ALA A CA 1
ATOM 2424 C C . ALA A 1 307 ? 9.020 -12.246 2.692 1.00 97.81 307 ALA A C 1
ATOM 2426 O O . ALA A 1 307 ? 9.704 -12.428 1.694 1.00 97.81 307 ALA A O 1
ATOM 2427 N N . VAL A 1 308 ? 9.308 -12.855 3.851 1.00 98.19 308 VAL A N 1
ATOM 2428 C CA . VAL A 1 308 ? 10.491 -13.717 4.042 1.00 98.19 308 VAL A CA 1
ATOM 2429 C C . VAL A 1 308 ? 10.470 -14.944 3.131 1.00 98.19 308 VAL A C 1
ATOM 2431 O O . VAL A 1 308 ? 11.510 -15.297 2.576 1.00 98.19 308 VAL A O 1
ATOM 2434 N N . ARG A 1 309 ? 9.316 -15.605 2.976 1.00 98.31 309 ARG A N 1
ATOM 2435 C CA . ARG A 1 309 ? 9.178 -16.764 2.082 1.00 98.31 309 ARG A CA 1
ATOM 2436 C C . ARG A 1 309 ? 9.415 -16.369 0.628 1.00 98.31 309 ARG A C 1
ATOM 2438 O O . ARG A 1 309 ? 10.213 -17.015 -0.034 1.00 98.31 309 ARG A O 1
ATOM 2445 N N . MET A 1 310 ? 8.810 -15.275 0.168 1.00 98.19 310 MET A N 1
ATOM 2446 C CA . MET A 1 310 ? 9.025 -14.789 -1.196 1.00 98.19 310 MET A CA 1
ATOM 2447 C C . MET A 1 310 ? 10.485 -14.377 -1.417 1.00 98.19 310 MET A C 1
ATOM 2449 O O . MET A 1 310 ? 11.079 -14.732 -2.429 1.00 98.19 310 MET A O 1
ATOM 2453 N N . THR A 1 311 ? 11.107 -13.704 -0.444 1.00 98.44 311 THR A N 1
ATOM 2454 C CA . THR A 1 311 ? 12.537 -13.385 -0.503 1.00 98.44 311 THR A CA 1
ATOM 2455 C C . THR A 1 311 ? 13.381 -14.657 -0.604 1.00 98.44 311 THR A C 1
ATOM 2457 O O . THR A 1 311 ? 14.294 -14.691 -1.423 1.00 98.44 311 THR A O 1
ATOM 2460 N N . ASN A 1 312 ? 13.084 -15.716 0.168 1.00 98.62 312 ASN A N 1
ATOM 2461 C CA . ASN A 1 312 ? 13.809 -16.995 0.100 1.00 98.62 312 ASN A CA 1
ATOM 2462 C C . ASN A 1 312 ? 13.924 -17.496 -1.345 1.00 98.62 312 ASN A C 1
ATOM 2464 O O . ASN A 1 312 ? 14.977 -18.018 -1.712 1.00 98.62 312 ASN A O 1
ATOM 2468 N N . ASP A 1 313 ? 12.885 -17.355 -2.166 1.00 98.44 313 ASP A N 1
ATOM 2469 C CA . ASP A 1 313 ? 12.872 -17.937 -3.507 1.00 98.44 313 ASP A CA 1
ATOM 2470 C C . ASP A 1 313 ? 13.966 -17.387 -4.438 1.00 98.44 313 ASP A C 1
ATOM 2472 O O . ASP A 1 313 ? 14.345 -18.049 -5.408 1.00 98.44 313 ASP A O 1
ATOM 2476 N N . PHE A 1 314 ? 14.543 -16.233 -4.097 1.00 98.25 314 PHE A N 1
ATOM 2477 C CA . PHE A 1 314 ? 15.640 -15.603 -4.827 1.00 98.25 314 PHE A CA 1
ATOM 2478 C C . PHE A 1 314 ? 17.038 -15.928 -4.284 1.00 98.25 314 PHE A C 1
ATOM 2480 O O . PHE A 1 314 ? 18.020 -15.467 -4.871 1.00 98.25 314 PHE A O 1
ATOM 2487 N N . PHE A 1 315 ? 17.164 -16.708 -3.203 1.00 97.81 315 PHE A N 1
ATOM 2488 C CA . PHE A 1 315 ? 18.442 -16.930 -2.518 1.00 97.81 315 PHE A CA 1
ATOM 2489 C C . PHE A 1 315 ? 18.790 -18.412 -2.285 1.00 97.81 315 PHE A C 1
ATOM 2491 O O . PHE A 1 315 ? 17.901 -19.238 -2.068 1.00 97.81 315 PHE A O 1
ATOM 2498 N N . PRO A 1 316 ? 20.091 -18.769 -2.273 1.00 96.81 316 PRO A N 1
ATOM 2499 C CA . PRO A 1 316 ? 20.559 -20.073 -1.806 1.00 96.81 316 PRO A CA 1
ATOM 2500 C C . PRO A 1 316 ? 20.213 -20.330 -0.338 1.00 96.81 316 PRO A C 1
ATOM 2502 O O . PRO A 1 316 ? 20.060 -19.401 0.461 1.00 96.81 316 PRO A O 1
ATOM 2505 N N . ARG A 1 317 ? 20.151 -21.606 0.052 1.00 97.31 317 ARG A N 1
ATOM 2506 C CA . ARG A 1 317 ? 19.915 -21.988 1.445 1.00 97.31 317 ARG A CA 1
ATOM 2507 C C . ARG A 1 317 ? 20.985 -21.398 2.370 1.00 97.31 317 ARG A C 1
ATOM 2509 O O . ARG A 1 317 ? 22.179 -21.508 2.123 1.00 97.31 317 ARG A O 1
ATOM 2516 N N . GLY A 1 318 ? 20.552 -20.862 3.509 1.00 96.75 318 GLY A N 1
ATOM 2517 C CA . GLY A 1 318 ? 21.424 -20.329 4.558 1.00 96.75 318 GLY A CA 1
ATOM 2518 C C . GLY A 1 318 ? 21.715 -18.831 4.451 1.00 96.75 318 GLY A C 1
ATOM 2519 O O . GLY A 1 318 ? 22.179 -18.248 5.436 1.00 96.75 318 GLY A O 1
ATOM 2520 N N . THR A 1 319 ? 21.383 -18.186 3.329 1.00 96.62 319 THR A N 1
ATOM 2521 C CA . THR A 1 319 ? 21.520 -16.733 3.158 1.00 96.62 319 THR A CA 1
ATOM 2522 C C . THR A 1 319 ? 20.655 -15.982 4.168 1.00 96.62 319 THR A C 1
ATOM 2524 O O . THR A 1 319 ? 19.480 -16.303 4.345 1.00 96.62 319 THR A O 1
ATOM 2527 N N . LYS A 1 320 ? 21.226 -14.991 4.863 1.00 97.44 320 LYS A N 1
ATOM 2528 C CA . LYS A 1 320 ? 20.497 -14.131 5.812 1.00 97.44 320 LYS A CA 1
ATOM 2529 C C . LYS A 1 320 ? 19.547 -13.219 5.041 1.00 97.44 320 LYS A C 1
ATOM 2531 O O . LYS A 1 320 ? 20.007 -12.469 4.201 1.00 97.44 320 LYS A O 1
ATOM 2536 N N . LEU A 1 321 ? 18.256 -13.252 5.337 1.00 97.75 321 LEU A N 1
ATOM 2537 C CA . LEU A 1 321 ? 17.245 -12.464 4.624 1.00 97.75 321 LEU A CA 1
ATOM 2538 C C . LEU A 1 321 ? 16.868 -11.204 5.407 1.00 97.75 321 LEU A C 1
ATOM 2540 O O . LEU A 1 321 ? 16.801 -10.117 4.853 1.00 97.75 321 LEU A O 1
ATOM 2544 N N . VAL A 1 322 ? 16.650 -11.351 6.713 1.00 97.62 322 VAL A N 1
ATOM 2545 C CA . VAL A 1 322 ? 16.310 -10.260 7.636 1.00 97.62 322 VAL A CA 1
ATOM 2546 C C . VAL A 1 322 ? 16.587 -10.725 9.065 1.00 97.62 322 VAL A C 1
ATOM 2548 O O . VAL A 1 322 ? 16.585 -11.925 9.345 1.00 97.62 322 VAL A O 1
ATOM 2551 N N . ALA A 1 323 ? 16.829 -9.801 9.985 1.00 97.44 323 ALA A N 1
ATOM 2552 C CA . ALA A 1 323 ? 16.858 -10.087 11.417 1.00 97.44 323 ALA A CA 1
ATOM 2553 C C . ALA A 1 323 ? 15.870 -9.186 12.158 1.00 97.44 323 ALA A C 1
ATOM 2555 O O . ALA A 1 323 ? 15.596 -8.080 11.708 1.00 97.44 323 ALA A O 1
ATOM 2556 N N . THR A 1 324 ? 15.343 -9.643 13.287 1.00 96.62 324 THR A N 1
ATOM 2557 C CA . THR A 1 324 ? 14.557 -8.841 14.223 1.00 96.62 324 THR A CA 1
ATOM 2558 C C . THR A 1 324 ? 15.292 -8.735 15.546 1.00 96.62 324 THR A C 1
ATOM 2560 O O . THR A 1 324 ? 15.834 -9.722 16.044 1.00 96.62 324 THR A O 1
ATOM 2563 N N . GLU A 1 325 ? 15.286 -7.543 16.127 1.00 96.00 325 GLU A N 1
ATOM 2564 C CA . GLU A 1 325 ? 15.870 -7.250 17.429 1.00 96.00 325 GLU A CA 1
ATOM 2565 C C . GLU A 1 325 ? 14.818 -6.657 18.363 1.00 96.00 325 GLU A C 1
ATOM 2567 O O . GLU A 1 325 ? 14.033 -5.773 18.006 1.00 96.00 325 GLU A O 1
ATOM 2572 N N . SER A 1 326 ? 14.801 -7.170 19.588 1.00 96.25 326 SER A N 1
ATOM 2573 C CA . SER A 1 326 ? 13.919 -6.724 20.655 1.00 96.25 326 SER A CA 1
ATOM 2574 C C . SER A 1 326 ? 14.614 -6.858 22.001 1.00 96.25 326 SER A C 1
ATOM 2576 O O . SER A 1 326 ? 15.452 -7.741 22.200 1.00 96.25 326 SER A O 1
ATOM 2578 N N . ARG A 1 327 ? 14.197 -6.045 22.977 1.00 94.12 327 ARG A N 1
ATOM 2579 C CA . ARG A 1 327 ? 14.554 -6.270 24.387 1.00 9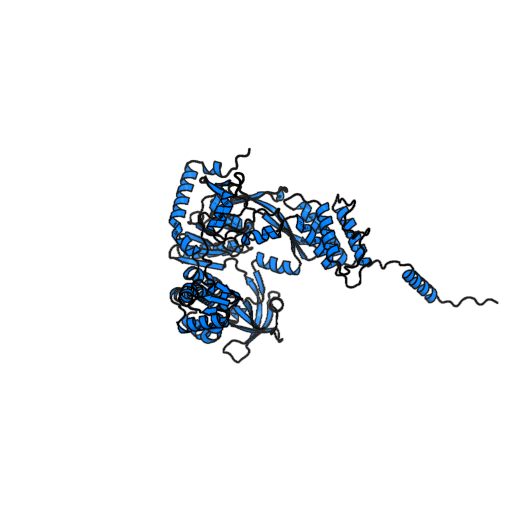4.12 327 ARG A CA 1
ATOM 2580 C C . ARG A 1 327 ? 14.028 -7.612 24.911 1.00 94.12 327 ARG A C 1
ATOM 2582 O O . ARG A 1 327 ? 14.534 -8.146 25.894 1.00 94.12 327 ARG A O 1
ATOM 2589 N N . HIS A 1 328 ? 13.007 -8.163 24.254 1.00 93.94 328 HIS A N 1
ATOM 2590 C CA . HIS A 1 328 ? 12.433 -9.464 24.564 1.00 93.94 328 HIS A CA 1
ATOM 2591 C C . HIS A 1 328 ? 13.037 -10.540 23.671 1.00 93.94 328 HIS A C 1
ATOM 2593 O O . HIS A 1 328 ? 12.708 -10.618 22.491 1.00 93.94 328 HIS A O 1
ATOM 2599 N N . ALA A 1 329 ? 13.828 -11.447 24.247 1.00 94.56 329 ALA A N 1
ATOM 2600 C CA . ALA A 1 329 ? 14.505 -12.510 23.494 1.00 94.56 329 ALA A CA 1
ATOM 2601 C C . ALA A 1 329 ? 13.568 -13.353 22.601 1.00 94.56 329 ALA A C 1
ATOM 2603 O O . ALA A 1 329 ? 13.982 -13.812 21.546 1.00 94.56 329 ALA A O 1
ATOM 2604 N N . ARG A 1 330 ? 12.293 -13.517 22.988 1.00 95.31 330 ARG A N 1
ATOM 2605 C CA . ARG A 1 330 ? 11.275 -14.253 22.212 1.00 95.31 330 ARG A CA 1
ATOM 2606 C C . ARG A 1 330 ? 10.854 -13.578 20.897 1.00 95.31 330 ARG A C 1
ATOM 2608 O O . ARG A 1 330 ? 10.209 -14.227 20.085 1.00 95.31 330 ARG A O 1
ATOM 2615 N N . PHE A 1 331 ? 11.175 -12.298 20.715 1.00 95.31 331 PHE A N 1
ATOM 2616 C CA . PHE A 1 331 ? 10.898 -11.536 19.492 1.00 95.31 331 PHE A CA 1
ATOM 2617 C C . PHE A 1 331 ? 12.172 -11.209 18.696 1.00 95.31 331 PHE A C 1
ATOM 2619 O O . PHE A 1 331 ? 12.104 -10.709 17.575 1.00 95.31 331 PHE A O 1
ATOM 2626 N N . THR A 1 332 ? 13.341 -11.548 19.239 1.00 95.94 332 THR A N 1
ATOM 2627 C CA . THR A 1 332 ? 14.608 -11.497 18.509 1.00 95.94 332 THR A CA 1
ATOM 2628 C C . THR A 1 332 ? 14.747 -12.758 17.664 1.00 95.94 332 THR A C 1
ATOM 2630 O O . THR A 1 332 ? 14.592 -13.874 18.163 1.00 95.94 332 THR A O 1
ATOM 2633 N N . SER A 1 333 ? 14.999 -12.613 16.369 1.00 95.56 333 SER A N 1
ATOM 2634 C CA . SER A 1 333 ? 15.101 -13.740 15.438 1.00 95.56 333 SER A CA 1
ATOM 2635 C C . SER A 1 333 ? 15.981 -13.393 14.248 1.00 95.56 333 SER A C 1
ATOM 2637 O O . SER A 1 333 ? 16.039 -12.252 13.811 1.00 95.56 333 SER A O 1
ATOM 2639 N N . GLU A 1 334 ? 16.643 -14.395 13.684 1.00 96.38 334 GLU A N 1
ATOM 2640 C CA . GLU A 1 334 ? 17.336 -14.267 12.407 1.00 96.38 334 GLU A CA 1
ATOM 2641 C C . GLU A 1 334 ? 16.643 -15.163 11.385 1.00 96.38 334 GLU A C 1
ATOM 2643 O O . GLU A 1 334 ? 16.476 -16.366 11.600 1.00 96.38 334 GLU A O 1
ATOM 2648 N N . TYR A 1 335 ? 16.227 -14.575 10.269 1.00 97.62 335 TYR A N 1
ATOM 2649 C CA . TYR A 1 335 ? 15.553 -15.274 9.189 1.00 97.62 335 TYR A CA 1
ATOM 2650 C C . TYR A 1 335 ? 16.570 -15.551 8.092 1.00 97.62 335 TYR A C 1
ATOM 2652 O O . TYR A 1 335 ? 17.118 -14.635 7.479 1.00 97.62 335 TYR A O 1
ATOM 2660 N N . ARG A 1 336 ? 16.823 -16.835 7.846 1.00 98.19 336 ARG A N 1
ATOM 2661 C CA . ARG A 1 336 ? 17.667 -17.318 6.752 1.00 98.19 336 ARG A CA 1
ATOM 2662 C C . ARG A 1 336 ? 16.833 -18.087 5.743 1.00 98.19 336 ARG A C 1
ATOM 2664 O O . ARG A 1 336 ? 15.841 -18.713 6.124 1.00 98.19 336 ARG A O 1
ATOM 2671 N N . ALA A 1 337 ? 17.282 -18.096 4.493 1.00 98.00 337 ALA A N 1
ATOM 2672 C CA . ALA A 1 337 ? 16.735 -18.963 3.465 1.00 98.00 337 ALA A CA 1
ATOM 2673 C C . ALA A 1 337 ? 16.786 -20.425 3.944 1.00 98.00 337 ALA A C 1
ATOM 2675 O O . ALA A 1 337 ? 17.844 -20.955 4.297 1.00 98.00 337 ALA A O 1
ATOM 2676 N N . ARG A 1 338 ? 15.622 -21.069 4.023 1.00 96.94 338 ARG A N 1
ATOM 2677 C CA . ARG A 1 338 ? 15.443 -22.418 4.577 1.00 96.94 338 ARG A CA 1
ATOM 2678 C C . ARG A 1 338 ? 15.715 -23.511 3.547 1.00 96.94 338 ARG A C 1
ATOM 2680 O O . ARG A 1 338 ? 16.094 -24.619 3.926 1.00 96.94 338 ARG A O 1
ATOM 2687 N N . TYR A 1 339 ? 15.552 -23.186 2.272 1.00 97.31 339 TYR A N 1
ATOM 2688 C CA . TYR A 1 339 ? 15.781 -24.045 1.114 1.00 97.31 339 TYR A CA 1
ATOM 2689 C C . TYR A 1 339 ? 16.464 -23.248 0.001 1.00 97.31 339 TYR A C 1
ATOM 2691 O O . TYR A 1 339 ? 16.506 -22.020 0.064 1.00 97.31 339 TYR A O 1
ATOM 2699 N N . ASP A 1 340 ? 16.999 -23.948 -0.996 1.00 97.75 340 ASP A N 1
ATOM 2700 C CA . ASP A 1 340 ? 17.574 -23.312 -2.177 1.00 97.75 340 ASP A CA 1
ATOM 2701 C C . ASP A 1 340 ? 16.456 -22.741 -3.050 1.00 97.75 340 ASP A C 1
ATOM 2703 O O . ASP A 1 340 ? 15.654 -23.494 -3.607 1.00 97.75 340 ASP A O 1
ATOM 2707 N N . GLY A 1 341 ? 16.397 -21.413 -3.150 1.00 97.69 341 GLY A N 1
ATOM 2708 C CA . GLY A 1 341 ? 15.357 -20.705 -3.884 1.00 97.69 341 GLY A CA 1
ATOM 2709 C C . GLY A 1 341 ? 15.312 -21.119 -5.361 1.00 97.69 341 GLY A C 1
ATOM 2710 O O . GLY A 1 341 ? 16.373 -21.205 -5.994 1.00 97.69 341 GLY A O 1
ATOM 2711 N N . PRO A 1 342 ? 14.124 -21.401 -5.928 1.00 97.19 342 PRO A N 1
ATOM 2712 C CA . PRO A 1 342 ? 13.984 -21.852 -7.314 1.00 97.19 342 PRO A CA 1
ATOM 2713 C C . PRO A 1 342 ? 14.314 -20.766 -8.347 1.00 97.19 342 PRO A C 1
ATOM 2715 O O . PRO A 1 342 ? 14.551 -21.095 -9.506 1.00 97.19 342 PRO A O 1
ATOM 2718 N N . TYR A 1 343 ? 14.351 -19.495 -7.939 1.00 97.06 343 TYR A N 1
ATOM 2719 C CA . TYR A 1 343 ? 14.532 -18.335 -8.816 1.00 97.06 343 TYR A CA 1
ATOM 2720 C C . TYR A 1 343 ? 15.835 -17.586 -8.525 1.00 97.06 343 TYR A C 1
ATOM 2722 O O . TYR A 1 343 ? 15.999 -16.434 -8.918 1.00 97.06 343 TYR A O 1
ATOM 2730 N N . ARG A 1 344 ? 16.789 -18.221 -7.835 1.00 94.38 344 ARG A N 1
ATOM 2731 C CA . ARG A 1 344 ? 18.071 -17.612 -7.437 1.00 94.38 344 ARG A CA 1
ATOM 2732 C C . ARG A 1 344 ? 18.995 -17.219 -8.597 1.00 94.38 344 ARG A C 1
ATOM 2734 O O . ARG A 1 344 ? 19.841 -16.356 -8.402 1.00 94.38 344 ARG A O 1
ATOM 2741 N N . ASP A 1 345 ? 18.775 -17.787 -9.781 1.00 92.62 345 ASP A N 1
ATOM 2742 C CA . ASP A 1 345 ? 19.590 -17.539 -10.978 1.00 92.62 345 ASP A CA 1
ATOM 2743 C C . ASP A 1 345 ? 18.916 -16.575 -11.978 1.00 92.62 345 ASP A C 1
ATOM 2745 O O . ASP A 1 345 ? 19.537 -16.158 -12.949 1.00 92.62 345 ASP A O 1
ATOM 2749 N N . ILE A 1 346 ? 17.655 -16.184 -11.741 1.00 96.38 346 ILE A N 1
ATOM 2750 C CA . ILE A 1 346 ? 16.894 -15.292 -12.634 1.00 96.38 346 ILE A CA 1
ATOM 2751 C C . ILE A 1 346 ? 17.332 -13.831 -12.403 1.00 96.38 346 ILE A C 1
ATOM 2753 O O . ILE A 1 346 ? 17.247 -13.357 -11.265 1.00 96.38 346 ILE A O 1
ATOM 2757 N N . PRO A 1 347 ? 17.794 -13.071 -13.414 1.00 98.31 347 PRO A N 1
ATOM 2758 C CA . PRO A 1 347 ? 18.061 -11.640 -13.267 1.00 98.31 347 PRO A CA 1
ATOM 2759 C C . PRO A 1 347 ? 16.834 -10.890 -12.730 1.00 98.31 347 PRO A C 1
ATOM 2761 O O . PRO A 1 347 ? 15.712 -11.128 -13.174 1.00 98.31 347 PRO A O 1
ATOM 2764 N N . LEU A 1 348 ? 17.048 -10.011 -11.747 1.00 98.75 348 LEU A N 1
ATOM 2765 C CA . LEU A 1 348 ? 15.975 -9.396 -10.965 1.00 98.75 348 LEU A CA 1
ATOM 2766 C C . LEU A 1 348 ? 16.146 -7.879 -10.885 1.00 98.75 348 LEU A C 1
ATOM 2768 O O . LEU A 1 348 ? 17.214 -7.390 -10.508 1.00 98.75 348 LEU A O 1
ATOM 2772 N N . ILE A 1 349 ? 15.059 -7.163 -11.155 1.00 98.88 349 ILE A N 1
ATOM 2773 C CA . ILE A 1 349 ? 14.888 -5.748 -10.824 1.00 98.88 349 ILE A CA 1
ATOM 2774 C C . ILE A 1 349 ? 13.683 -5.619 -9.888 1.00 98.88 349 ILE A C 1
ATOM 2776 O O . ILE A 1 349 ? 12.631 -6.197 -10.153 1.00 98.88 349 ILE A O 1
ATOM 2780 N N . VAL A 1 350 ? 13.823 -4.863 -8.799 1.00 98.88 350 VAL A N 1
ATOM 2781 C CA . VAL A 1 350 ? 12.742 -4.579 -7.845 1.00 98.88 350 VAL A CA 1
ATOM 2782 C C . VAL A 1 350 ? 12.362 -3.106 -7.934 1.00 98.88 350 VAL A C 1
ATOM 2784 O O . VAL A 1 350 ? 13.191 -2.240 -7.655 1.00 98.88 350 VAL A O 1
ATOM 2787 N N . LEU A 1 351 ? 11.110 -2.814 -8.291 1.00 98.88 351 LEU A N 1
ATOM 2788 C CA . LEU A 1 351 ? 10.606 -1.441 -8.336 1.00 98.88 351 LEU A CA 1
ATOM 2789 C C . LEU A 1 351 ? 10.043 -1.034 -6.978 1.00 98.88 351 LEU A C 1
ATOM 2791 O O . LEU A 1 351 ? 9.242 -1.761 -6.386 1.00 98.88 351 LEU A O 1
ATOM 2795 N N . VAL A 1 352 ? 10.427 0.146 -6.499 1.00 98.75 352 VAL A N 1
ATOM 2796 C CA . VAL A 1 352 ? 9.991 0.679 -5.204 1.00 98.75 352 VAL A CA 1
ATOM 2797 C C . VAL A 1 352 ? 9.664 2.166 -5.278 1.00 98.75 352 VAL A C 1
ATOM 2799 O O . VAL A 1 352 ? 10.123 2.887 -6.165 1.00 98.75 352 VAL A O 1
ATOM 2802 N N . ASN A 1 353 ? 8.838 2.636 -4.350 1.00 96.94 353 ASN A N 1
ATOM 2803 C CA . ASN A 1 353 ? 8.584 4.058 -4.166 1.00 96.94 353 ASN A CA 1
ATOM 2804 C C . ASN A 1 353 ? 8.296 4.392 -2.698 1.00 96.94 353 ASN A C 1
ATOM 2806 O O . ASN A 1 353 ? 8.363 3.532 -1.824 1.00 96.94 353 ASN A O 1
ATOM 2810 N N . GLU A 1 354 ? 7.919 5.634 -2.426 1.00 94.81 354 GLU A N 1
ATOM 2811 C CA . GLU A 1 354 ? 7.587 6.147 -1.098 1.00 94.81 354 GLU A CA 1
ATOM 2812 C C . GLU A 1 354 ? 6.436 5.408 -0.386 1.00 94.81 354 GLU A C 1
ATOM 2814 O O . GLU A 1 354 ? 6.322 5.488 0.836 1.00 94.81 354 GLU A O 1
ATOM 2819 N N . GLY A 1 355 ? 5.602 4.671 -1.131 1.00 94.94 355 GLY A N 1
ATOM 2820 C CA . GLY A 1 355 ? 4.554 3.800 -0.593 1.00 94.94 355 GLY A CA 1
ATOM 2821 C C . GLY A 1 355 ? 5.016 2.365 -0.316 1.00 94.94 355 GLY A C 1
ATOM 2822 O O . GLY A 1 355 ? 4.296 1.612 0.334 1.00 94.94 355 GLY A O 1
ATOM 2823 N N . SER A 1 356 ? 6.208 1.976 -0.777 1.00 98.38 356 SER A N 1
ATOM 2824 C CA . SER A 1 356 ? 6.834 0.701 -0.428 1.00 98.38 356 SER A CA 1
ATOM 2825 C C . SER A 1 356 ? 7.284 0.741 1.035 1.00 98.38 356 SER A C 1
ATOM 2827 O O . SER A 1 356 ? 8.112 1.570 1.408 1.00 98.38 356 SER A O 1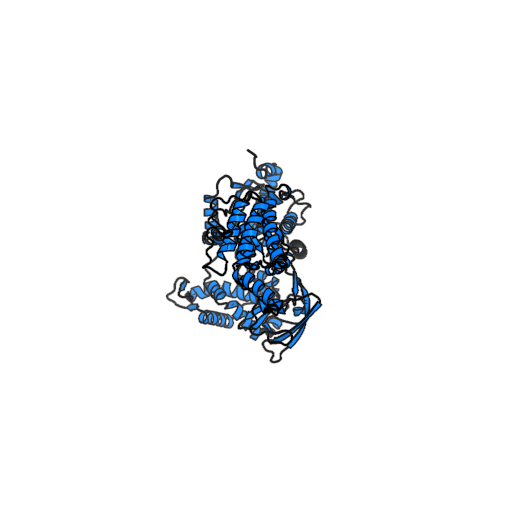
ATOM 2829 N N . ALA A 1 357 ? 6.754 -0.144 1.879 1.00 97.00 357 ALA A N 1
ATOM 2830 C CA . ALA A 1 357 ? 7.068 -0.162 3.308 1.00 97.00 357 ALA A CA 1
ATOM 2831 C C . ALA A 1 357 ? 7.185 -1.586 3.876 1.00 97.00 357 ALA A C 1
ATOM 2833 O O . ALA A 1 357 ? 6.619 -2.536 3.336 1.00 97.00 357 ALA A O 1
ATOM 2834 N N . SER A 1 358 ? 7.879 -1.735 5.008 1.00 95.94 358 SER A N 1
ATOM 2835 C CA . SER A 1 358 ? 7.900 -2.952 5.830 1.00 95.94 358 SER A CA 1
ATOM 2836 C C . SER A 1 358 ? 8.238 -4.219 5.029 1.00 95.94 358 SER A C 1
ATOM 2838 O O . SER A 1 358 ? 9.381 -4.374 4.618 1.00 95.94 358 SER A O 1
ATOM 2840 N N . GLY A 1 359 ? 7.286 -5.125 4.770 1.00 96.44 359 GLY A N 1
ATOM 2841 C CA . GLY A 1 359 ? 7.517 -6.330 3.958 1.00 96.44 359 GLY A CA 1
ATOM 2842 C C . GLY A 1 359 ? 8.195 -6.040 2.612 1.00 96.44 359 GLY A C 1
ATOM 2843 O O . GLY A 1 359 ? 9.141 -6.734 2.246 1.00 96.44 359 GLY A O 1
ATOM 2844 N N . SER A 1 360 ? 7.803 -4.959 1.933 1.00 98.50 360 SER A N 1
ATOM 2845 C CA . SER A 1 360 ? 8.427 -4.528 0.674 1.00 98.50 360 SER A CA 1
ATOM 2846 C C . SER A 1 360 ? 9.890 -4.133 0.858 1.00 98.50 360 SER A C 1
ATOM 2848 O O . SER A 1 360 ? 10.733 -4.462 0.030 1.00 98.50 360 SER A O 1
ATOM 2850 N N . GLU A 1 361 ? 10.198 -3.470 1.972 1.00 98.56 361 GLU A N 1
ATOM 2851 C CA . GLU A 1 361 ? 11.547 -3.032 2.342 1.00 98.56 361 GLU A CA 1
ATOM 2852 C C . GLU A 1 361 ? 12.423 -4.194 2.836 1.00 98.56 361 GLU A C 1
ATOM 2854 O O . GLU A 1 361 ? 13.646 -4.130 2.741 1.00 98.56 361 GLU A O 1
ATOM 2859 N N . ILE A 1 362 ? 11.818 -5.277 3.333 1.00 98.31 362 ILE A N 1
ATOM 2860 C CA . ILE A 1 362 ? 12.518 -6.533 3.630 1.00 98.31 362 ILE A CA 1
ATOM 2861 C C . ILE A 1 362 ? 12.955 -7.211 2.332 1.00 98.31 362 ILE A C 1
ATOM 2863 O O . ILE A 1 362 ? 14.096 -7.655 2.233 1.00 98.31 362 ILE A O 1
ATOM 2867 N N . VAL A 1 363 ? 12.068 -7.279 1.336 1.00 98.69 363 VAL A N 1
ATOM 2868 C CA . VAL A 1 363 ? 12.380 -7.870 0.028 1.00 98.69 363 VAL A CA 1
ATOM 2869 C C . VAL A 1 363 ? 13.431 -7.032 -0.694 1.00 98.69 363 VAL A C 1
ATOM 2871 O O . VAL A 1 363 ? 14.491 -7.555 -1.032 1.00 98.69 363 VAL A O 1
ATOM 2874 N N . SER A 1 364 ? 13.182 -5.733 -0.886 1.00 98.75 364 SER A N 1
ATOM 2875 C CA . SER A 1 364 ? 14.113 -4.855 -1.602 1.00 98.75 364 SER A CA 1
ATOM 2876 C C . SER A 1 364 ? 15.438 -4.698 -0.858 1.00 98.75 364 SER A C 1
ATOM 2878 O O . SER A 1 364 ? 16.492 -4.776 -1.481 1.00 98.75 364 SER A O 1
ATOM 2880 N N . GLY A 1 365 ? 15.409 -4.574 0.472 1.00 98.31 365 GLY A N 1
ATOM 2881 C CA . GLY A 1 365 ? 16.610 -4.511 1.299 1.00 98.31 365 GLY A CA 1
ATOM 2882 C C . GLY A 1 365 ? 17.442 -5.791 1.225 1.00 98.31 365 GLY A C 1
ATOM 2883 O O . GLY A 1 365 ? 18.658 -5.709 1.112 1.00 98.31 365 GLY A O 1
ATOM 2884 N N . ALA A 1 366 ? 16.818 -6.974 1.225 1.00 98.38 366 ALA A N 1
ATOM 2885 C CA . ALA A 1 366 ? 17.552 -8.229 1.064 1.00 98.38 366 ALA A CA 1
ATOM 2886 C C . ALA A 1 366 ? 18.161 -8.377 -0.335 1.00 98.38 366 ALA A C 1
ATOM 2888 O O . ALA A 1 366 ? 19.298 -8.828 -0.460 1.00 98.38 366 ALA A O 1
ATOM 2889 N N . VAL A 1 367 ? 17.422 -7.986 -1.378 1.00 98.56 367 VAL A N 1
ATOM 2890 C CA . VAL A 1 367 ? 17.912 -7.996 -2.763 1.00 98.56 367 VAL A CA 1
ATOM 2891 C C . VAL A 1 367 ? 19.100 -7.047 -2.934 1.00 98.56 367 VAL A C 1
ATOM 2893 O O . VAL A 1 367 ? 20.112 -7.458 -3.501 1.00 98.56 367 VAL A O 1
ATOM 2896 N N . GLN A 1 368 ? 19.007 -5.828 -2.396 1.00 98.31 368 GLN A N 1
ATOM 2897 C CA . GLN A 1 368 ? 20.061 -4.818 -2.484 1.00 98.31 368 GLN A CA 1
ATOM 2898 C C . GLN A 1 368 ? 21.300 -5.202 -1.671 1.00 98.31 368 GLN A C 1
ATOM 2900 O O . GLN A 1 368 ? 22.411 -5.179 -2.193 1.00 98.31 368 GLN A O 1
ATOM 2905 N N . ASP A 1 369 ? 21.121 -5.578 -0.402 1.00 97.94 369 ASP A N 1
ATOM 2906 C CA . ASP A 1 369 ? 22.232 -5.835 0.518 1.00 97.94 369 ASP A CA 1
ATOM 2907 C C . ASP A 1 369 ? 23.082 -7.044 0.096 1.00 97.94 369 ASP A C 1
ATOM 2909 O O . ASP A 1 369 ? 24.268 -7.093 0.411 1.00 97.94 369 ASP A O 1
ATOM 2913 N N . HIS A 1 370 ? 22.502 -8.006 -0.628 1.00 96.75 370 HIS A N 1
ATOM 2914 C CA . HIS A 1 370 ? 23.224 -9.151 -1.203 1.00 96.75 370 HIS A CA 1
ATOM 2915 C C . HIS A 1 370 ? 23.657 -8.954 -2.653 1.00 96.75 370 HIS A C 1
ATOM 2917 O O . HIS A 1 370 ? 24.142 -9.905 -3.264 1.00 96.75 370 HIS A O 1
ATOM 2923 N N . ASP A 1 371 ? 23.434 -7.772 -3.230 1.00 96.56 371 ASP A N 1
ATOM 2924 C CA . ASP A 1 371 ? 23.719 -7.502 -4.643 1.00 96.56 371 ASP A CA 1
ATOM 2925 C C . ASP A 1 371 ? 23.061 -8.537 -5.580 1.00 96.56 371 ASP A C 1
ATOM 2927 O O . ASP A 1 371 ? 23.603 -8.944 -6.607 1.00 96.56 371 ASP A O 1
ATOM 2931 N N . ARG A 1 372 ? 21.869 -9.016 -5.200 1.00 96.38 372 ARG A N 1
ATOM 2932 C CA . ARG A 1 372 ? 21.137 -10.061 -5.928 1.00 96.38 372 ARG A CA 1
ATOM 2933 C C . ARG A 1 372 ? 20.431 -9.509 -7.161 1.00 96.38 372 ARG A C 1
ATOM 2935 O O . ARG A 1 372 ? 20.201 -10.251 -8.115 1.00 96.38 372 ARG A O 1
ATOM 2942 N N . GLY A 1 373 ? 20.057 -8.242 -7.128 1.00 97.56 373 GLY A N 1
ATOM 2943 C CA . GLY A 1 373 ? 19.319 -7.554 -8.174 1.00 97.56 373 GLY A CA 1
ATOM 2944 C C . GLY A 1 373 ? 19.348 -6.053 -7.935 1.00 97.56 373 GLY A C 1
ATOM 2945 O O . GLY A 1 373 ? 19.854 -5.598 -6.909 1.00 97.56 373 GLY A O 1
ATOM 2946 N N . LEU A 1 374 ? 18.808 -5.302 -8.887 1.00 98.25 374 LEU A N 1
ATOM 2947 C CA . LEU A 1 374 ? 18.798 -3.844 -8.838 1.00 98.25 374 LEU A CA 1
ATOM 2948 C C . LEU A 1 374 ? 17.505 -3.341 -8.192 1.00 98.25 374 LEU A C 1
ATOM 2950 O O . LEU A 1 374 ? 16.419 -3.795 -8.554 1.00 98.25 374 LEU A O 1
ATOM 2954 N N . VAL A 1 375 ? 17.598 -2.388 -7.269 1.00 98.81 375 VAL A N 1
ATOM 2955 C CA . VAL A 1 375 ? 16.438 -1.657 -6.741 1.00 98.81 375 VAL A CA 1
ATOM 2956 C C . VAL A 1 375 ? 16.279 -0.350 -7.512 1.00 98.81 375 VAL A C 1
ATOM 2958 O O . VAL A 1 375 ? 17.204 0.454 -7.568 1.00 98.81 375 VAL A O 1
ATOM 2961 N N . VAL A 1 376 ? 15.105 -0.117 -8.098 1.00 98.75 376 VAL A N 1
ATOM 2962 C CA . VAL A 1 376 ? 14.850 1.005 -9.018 1.00 98.75 376 VAL A CA 1
ATOM 2963 C C . VAL A 1 376 ? 13.614 1.784 -8.574 1.00 98.75 376 VAL A C 1
ATOM 2965 O O . VAL A 1 376 ? 12.620 1.195 -8.150 1.00 98.75 376 VAL A O 1
ATOM 2968 N N . GLY A 1 377 ? 13.648 3.112 -8.679 1.00 97.38 377 GLY A N 1
ATOM 2969 C CA . GLY A 1 377 ? 12.491 3.970 -8.423 1.00 97.38 377 GLY A CA 1
ATOM 2970 C C . GLY A 1 377 ? 12.792 5.076 -7.422 1.00 97.38 377 GLY A C 1
ATOM 2971 O O . GLY A 1 377 ? 13.669 5.899 -7.661 1.00 97.38 377 GLY A O 1
ATOM 2972 N N . ARG A 1 378 ? 12.046 5.129 -6.313 1.00 96.00 378 ARG A N 1
ATOM 2973 C CA . ARG A 1 378 ? 12.118 6.228 -5.329 1.00 96.00 378 ARG A CA 1
ATOM 2974 C C . ARG A 1 378 ? 12.345 5.715 -3.913 1.00 96.00 378 ARG A C 1
ATOM 2976 O O . ARG A 1 378 ? 11.960 4.590 -3.595 1.00 96.00 378 ARG A O 1
ATOM 2983 N N . ARG A 1 379 ? 12.955 6.545 -3.058 1.00 97.06 379 ARG A N 1
ATOM 2984 C CA . ARG A 1 379 ? 13.253 6.199 -1.660 1.00 97.06 379 ARG A CA 1
ATOM 2985 C C . ARG A 1 379 ? 11.998 5.737 -0.927 1.00 97.06 379 ARG A C 1
ATOM 2987 O O . ARG A 1 379 ? 10.975 6.422 -0.934 1.00 97.06 379 ARG A O 1
ATOM 2994 N N . THR A 1 380 ? 12.093 4.580 -0.279 1.00 98.00 380 THR A N 1
ATOM 2995 C CA . THR A 1 380 ? 10.943 3.931 0.356 1.00 98.00 380 THR A CA 1
ATOM 2996 C C . THR A 1 380 ? 10.469 4.652 1.620 1.00 98.00 380 THR A C 1
ATOM 2998 O O . THR A 1 380 ? 11.004 5.691 2.031 1.00 98.00 380 THR A O 1
ATOM 3001 N N . PHE A 1 381 ? 9.413 4.126 2.239 1.00 96.88 381 PHE A N 1
ATOM 3002 C CA . PHE A 1 381 ? 8.751 4.781 3.360 1.00 96.88 381 PHE A CA 1
ATOM 3003 C C . PHE A 1 381 ? 9.616 4.887 4.628 1.00 96.88 381 PHE A C 1
ATOM 3005 O O . PHE A 1 381 ? 9.522 5.884 5.346 1.00 96.88 381 PHE A O 1
ATOM 3012 N N . GLY A 1 382 ? 10.435 3.877 4.936 1.00 96.31 382 GLY A N 1
ATOM 3013 C CA . GLY A 1 382 ? 11.252 3.818 6.147 1.00 96.31 382 GLY A CA 1
ATOM 3014 C C . GLY A 1 382 ? 10.545 3.205 7.354 1.00 96.31 382 GLY A C 1
ATOM 3015 O O . GLY A 1 382 ? 10.616 3.771 8.449 1.00 96.31 382 GLY A O 1
ATOM 3016 N N . LYS A 1 383 ? 9.846 2.071 7.194 1.00 95.75 383 LYS A N 1
ATOM 3017 C CA . LYS A 1 383 ? 9.208 1.347 8.310 1.00 95.75 383 LYS A CA 1
ATOM 3018 C C . LYS A 1 383 ? 10.002 0.090 8.666 1.00 95.75 383 LYS A C 1
ATOM 3020 O O . LYS A 1 383 ? 9.692 -1.000 8.204 1.00 95.75 383 LYS A O 1
ATOM 3025 N N . GLY A 1 384 ? 10.946 0.241 9.592 1.00 95.19 384 GLY A N 1
ATOM 3026 C CA . GLY A 1 384 ? 11.781 -0.815 10.174 1.00 95.19 384 GLY A CA 1
ATOM 3027 C C . GLY A 1 384 ? 11.194 -1.510 11.414 1.00 95.19 384 GLY A C 1
ATOM 3028 O O . GLY A 1 384 ? 11.944 -2.084 12.198 1.00 95.19 384 GLY A O 1
ATOM 3029 N N . LEU A 1 385 ? 9.879 -1.428 11.651 1.00 95.00 385 LEU A N 1
ATOM 3030 C CA . LEU A 1 385 ? 9.223 -1.945 12.862 1.00 95.00 385 LEU A CA 1
ATOM 3031 C C . LEU A 1 385 ? 8.321 -3.146 12.567 1.00 95.00 385 LEU A C 1
ATOM 3033 O O . LEU A 1 385 ? 7.517 -3.109 11.633 1.00 95.00 385 LEU A O 1
ATOM 3037 N N . VAL A 1 386 ? 8.384 -4.158 13.433 1.00 95.00 386 VAL A N 1
ATOM 3038 C CA . VAL A 1 386 ? 7.519 -5.345 13.411 1.00 95.00 386 VAL A CA 1
ATOM 3039 C C . VAL A 1 386 ? 6.440 -5.198 14.473 1.00 95.00 386 VAL A C 1
ATOM 3041 O O . VAL A 1 386 ? 6.745 -5.012 15.654 1.00 95.00 386 VAL A O 1
ATOM 3044 N N . GLN A 1 387 ? 5.178 -5.311 14.063 1.00 93.06 387 GLN A N 1
ATOM 3045 C CA . GLN A 1 387 ? 4.042 -5.290 14.977 1.00 93.06 387 GLN A CA 1
ATOM 3046 C C . GLN A 1 387 ? 3.440 -6.683 15.166 1.00 93.06 387 GLN A C 1
ATOM 3048 O O . GLN A 1 387 ? 3.428 -7.497 14.246 1.00 93.06 387 GLN A O 1
ATOM 3053 N N . GLN A 1 388 ? 2.874 -6.921 16.346 1.00 92.69 388 GLN A N 1
ATOM 3054 C CA . GLN A 1 388 ? 2.028 -8.073 16.631 1.00 92.69 388 GLN A CA 1
ATOM 3055 C C . GLN A 1 388 ? 0.652 -7.604 17.094 1.00 92.69 388 GLN A C 1
ATOM 3057 O O . GLN A 1 388 ? 0.538 -6.671 17.893 1.00 92.69 388 GLN A O 1
ATOM 3062 N N . GLN A 1 389 ? -0.386 -8.257 16.575 1.00 92.31 389 GLN A N 1
ATOM 3063 C CA . GLN A 1 389 ? -1.770 -8.003 16.947 1.00 92.31 389 GLN A CA 1
ATOM 3064 C C . GLN A 1 389 ? -2.219 -8.967 18.053 1.00 92.31 389 GLN A C 1
ATOM 3066 O O . GLN A 1 389 ? -1.866 -10.148 18.038 1.00 92.31 389 GLN A O 1
ATOM 3071 N N . TYR A 1 390 ? -2.992 -8.455 19.006 1.00 93.06 390 TYR A N 1
ATOM 3072 C CA . TYR A 1 390 ? -3.581 -9.210 20.105 1.00 93.06 390 TYR A CA 1
ATOM 3073 C C . TYR A 1 390 ? -5.074 -8.889 20.190 1.00 93.06 390 TYR A C 1
ATOM 3075 O O . TYR A 1 390 ? -5.437 -7.722 20.344 1.00 93.06 390 TYR A O 1
ATOM 3083 N N . GLU A 1 391 ? -5.915 -9.920 20.111 1.00 91.94 391 GLU A N 1
ATOM 3084 C CA . GLU A 1 391 ? -7.356 -9.808 20.358 1.00 91.94 391 GLU A CA 1
ATOM 3085 C C . GLU A 1 391 ? -7.613 -9.598 21.860 1.00 91.94 391 GLU A C 1
ATOM 3087 O O . GLU A 1 391 ? -6.943 -10.204 22.703 1.00 91.94 391 GLU A O 1
ATOM 3092 N N . LEU A 1 392 ? -8.569 -8.729 22.180 1.00 91.75 392 LEU A N 1
ATOM 3093 C CA . LEU A 1 392 ? -9.020 -8.390 23.527 1.00 91.75 392 LEU A CA 1
ATOM 3094 C C . LEU A 1 392 ? -10.365 -9.062 23.847 1.00 91.75 392 LEU A C 1
ATOM 3096 O O . LEU A 1 392 ? -11.022 -9.651 22.987 1.00 91.75 392 LEU A O 1
ATOM 3100 N N . ALA A 1 393 ? -10.801 -8.958 25.104 1.00 85.81 393 ALA A N 1
ATOM 3101 C CA . ALA A 1 393 ? -12.016 -9.611 25.601 1.00 85.81 393 ALA A CA 1
ATOM 3102 C C . ALA A 1 393 ? -13.322 -9.265 24.844 1.00 85.81 393 ALA A C 1
ATOM 3104 O O . ALA A 1 393 ? -14.259 -10.060 24.881 1.00 85.81 393 ALA A O 1
ATOM 3105 N N . ASP A 1 394 ? -13.384 -8.116 24.169 1.00 86.06 394 ASP A N 1
ATOM 3106 C CA . ASP A 1 394 ? -14.542 -7.593 23.427 1.00 86.06 394 ASP A CA 1
ATOM 3107 C C . ASP A 1 394 ? -14.393 -7.709 21.899 1.00 86.06 394 ASP A C 1
ATOM 3109 O O . ASP A 1 394 ? -15.117 -7.041 21.168 1.00 86.06 394 ASP A O 1
ATOM 3113 N N . LYS A 1 395 ? -13.446 -8.522 21.402 1.00 86.94 395 LYS A N 1
ATOM 3114 C CA . LYS A 1 395 ? -13.096 -8.641 19.968 1.00 86.94 395 LYS A CA 1
ATOM 3115 C C . LYS A 1 395 ? -12.446 -7.407 19.345 1.00 86.94 395 LYS A C 1
ATOM 3117 O O . LYS A 1 395 ? -12.038 -7.455 18.184 1.00 86.94 395 LYS A O 1
ATOM 3122 N N . SER A 1 396 ? -12.242 -6.341 20.116 1.00 90.75 396 SER A N 1
ATOM 3123 C CA . SER A 1 396 ? -11.295 -5.306 19.723 1.00 90.75 396 SER A CA 1
ATOM 3124 C C . SER A 1 396 ? -9.875 -5.869 19.735 1.00 90.75 396 SER A C 1
ATOM 3126 O O . SER A 1 396 ? -9.597 -6.935 20.291 1.00 90.75 396 SER A O 1
ATOM 3128 N N . ASN A 1 397 ? -8.959 -5.173 19.080 1.00 92.88 397 ASN A N 1
ATOM 3129 C CA . ASN A 1 397 ? -7.582 -5.609 18.945 1.00 92.88 397 ASN A CA 1
ATOM 3130 C C . ASN A 1 397 ? -6.631 -4.493 19.356 1.00 92.88 397 ASN A C 1
ATOM 3132 O O . ASN A 1 397 ? -6.927 -3.307 19.237 1.00 92.88 397 ASN A O 1
ATOM 3136 N N . ILE A 1 398 ? -5.441 -4.872 19.797 1.00 95.50 398 ILE A N 1
ATOM 3137 C CA . ILE A 1 398 ? -4.309 -3.955 19.894 1.00 95.50 398 ILE A CA 1
ATOM 3138 C C . ILE A 1 398 ? -3.192 -4.442 19.001 1.00 95.50 398 ILE A C 1
ATOM 3140 O O . ILE A 1 398 ? -2.923 -5.638 18.908 1.00 95.50 398 ILE A O 1
ATOM 3144 N N . ARG A 1 399 ? -2.515 -3.501 18.361 1.00 94.94 399 ARG A N 1
ATOM 3145 C CA . ARG A 1 399 ? -1.313 -3.744 17.578 1.00 94.94 399 ARG A CA 1
ATOM 3146 C C . ARG A 1 399 ? -0.152 -3.105 18.323 1.00 94.94 399 ARG A C 1
ATOM 3148 O O . ARG A 1 399 ? -0.223 -1.927 18.647 1.00 94.94 399 ARG A O 1
ATOM 3155 N N . ILE A 1 400 ? 0.875 -3.887 18.636 1.00 96.88 400 ILE A N 1
ATOM 3156 C CA . ILE A 1 400 ? 2.025 -3.451 19.438 1.00 96.88 400 ILE A CA 1
ATOM 3157 C C . ILE A 1 400 ? 3.298 -3.699 18.641 1.00 96.88 400 ILE A C 1
ATOM 3159 O O . ILE A 1 400 ? 3.497 -4.805 18.138 1.00 96.88 400 ILE A O 1
ATOM 3163 N N . THR A 1 401 ? 4.182 -2.710 18.570 1.00 96.88 401 THR A N 1
ATOM 3164 C CA . THR A 1 401 ? 5.535 -2.885 18.039 1.00 96.88 401 THR A CA 1
ATOM 3165 C C . THR A 1 401 ? 6.357 -3.764 18.975 1.00 96.88 401 THR A C 1
ATOM 3167 O O . THR A 1 401 ? 6.647 -3.380 20.104 1.00 96.88 401 THR A O 1
ATOM 3170 N N . ILE A 1 402 ? 6.750 -4.946 18.504 1.00 97.12 402 ILE A N 1
ATOM 3171 C CA . ILE A 1 402 ? 7.467 -5.957 19.295 1.00 97.12 402 ILE A CA 1
ATOM 3172 C C . ILE A 1 402 ? 8.959 -6.035 18.968 1.00 97.12 402 ILE A C 1
ATOM 3174 O O . ILE A 1 402 ? 9.740 -6.564 19.764 1.00 97.12 402 ILE A O 1
ATOM 3178 N N . SER A 1 403 ? 9.381 -5.546 17.800 1.00 96.94 403 SER A N 1
ATOM 3179 C CA . SER A 1 403 ? 10.777 -5.594 17.349 1.00 96.94 403 SER A CA 1
ATOM 3180 C C . SER A 1 403 ? 11.089 -4.508 16.331 1.00 96.94 403 SER A C 1
ATOM 3182 O O . SER A 1 403 ? 10.201 -4.026 15.627 1.00 96.94 403 SER A O 1
ATOM 3184 N N . ARG A 1 404 ? 12.375 -4.186 16.219 1.00 96.19 404 ARG A N 1
ATOM 3185 C CA . ARG A 1 404 ? 12.973 -3.529 15.053 1.00 96.19 404 ARG A CA 1
ATOM 3186 C C . ARG A 1 404 ? 13.476 -4.619 14.116 1.00 96.19 404 ARG A C 1
ATOM 3188 O O . ARG A 1 404 ? 13.842 -5.689 14.601 1.00 96.19 404 ARG A O 1
ATOM 3195 N N . TYR A 1 405 ? 13.485 -4.395 12.808 1.00 94.56 405 TYR A N 1
ATOM 3196 C CA . TYR A 1 405 ? 14.162 -5.307 11.892 1.00 94.56 405 TYR A CA 1
ATOM 3197 C C . TYR A 1 405 ? 15.375 -4.656 11.239 1.00 94.56 405 TYR A C 1
ATOM 3199 O O . TYR A 1 405 ? 15.419 -3.449 11.006 1.00 94.56 405 TYR A O 1
ATOM 3207 N N . LEU A 1 406 ? 16.351 -5.503 10.942 1.00 97.12 406 LEU A N 1
ATOM 3208 C CA . LEU A 1 406 ? 17.601 -5.169 10.288 1.00 97.12 406 LEU A CA 1
ATOM 3209 C C . LEU A 1 406 ? 17.672 -5.924 8.966 1.00 97.12 406 LEU A C 1
ATOM 3211 O O . LEU A 1 406 ? 17.387 -7.126 8.911 1.00 97.12 406 LEU A O 1
ATOM 3215 N N . THR A 1 407 ? 18.081 -5.231 7.911 1.00 97.69 407 THR A N 1
ATOM 3216 C CA . THR A 1 407 ? 18.388 -5.861 6.621 1.00 97.69 407 THR A CA 1
ATOM 3217 C C . THR A 1 407 ? 19.644 -6.751 6.749 1.00 97.69 407 THR A C 1
ATOM 3219 O O . THR A 1 407 ? 20.287 -6.774 7.813 1.00 97.69 407 THR A O 1
ATOM 3222 N N . PRO A 1 408 ? 20.029 -7.529 5.719 1.00 97.38 408 PRO A N 1
ATOM 3223 C CA . PRO A 1 408 ? 21.200 -8.397 5.808 1.00 97.38 408 PRO A CA 1
ATOM 3224 C C . PRO A 1 408 ? 22.480 -7.689 6.260 1.00 97.38 408 PRO A C 1
ATOM 3226 O O . PRO A 1 408 ? 23.107 -8.200 7.193 1.00 97.38 408 PRO A O 1
ATOM 3229 N N . SER A 1 409 ? 22.780 -6.497 5.730 1.00 95.94 409 SER A N 1
ATOM 3230 C CA . SER A 1 409 ? 23.939 -5.664 6.100 1.00 95.94 409 SER A CA 1
ATOM 3231 C C . SER A 1 409 ? 23.879 -5.090 7.521 1.00 95.94 409 SER A C 1
ATOM 3233 O O . SER A 1 409 ? 24.803 -4.411 7.961 1.00 95.94 409 SER A O 1
ATOM 3235 N N . GLY A 1 410 ? 22.797 -5.346 8.264 1.00 95.25 410 GLY A N 1
ATOM 3236 C CA . GLY A 1 410 ? 22.637 -4.914 9.652 1.00 95.25 410 GLY A CA 1
ATOM 3237 C C . GLY A 1 410 ? 22.110 -3.490 9.812 1.00 95.25 410 GLY A C 1
ATOM 3238 O O . GLY A 1 410 ? 22.127 -2.973 10.927 1.00 95.25 410 GLY A O 1
ATOM 3239 N N . ARG A 1 411 ? 21.633 -2.855 8.734 1.00 94.69 411 ARG A N 1
ATOM 3240 C CA . ARG A 1 411 ? 21.062 -1.507 8.806 1.00 94.69 411 ARG A CA 1
ATOM 3241 C C . ARG A 1 411 ? 19.608 -1.531 9.254 1.00 94.69 411 ARG A C 1
ATOM 3243 O O . ARG A 1 411 ? 18.784 -2.280 8.726 1.00 94.69 411 ARG A O 1
ATOM 3250 N N . GLU A 1 412 ? 19.295 -0.668 10.214 1.00 95.25 412 GLU A N 1
ATOM 3251 C CA . GLU A 1 412 ? 17.922 -0.326 10.565 1.00 95.25 412 GLU A CA 1
ATOM 3252 C C . GLU A 1 412 ? 17.442 0.780 9.622 1.00 95.25 412 GLU A C 1
ATOM 3254 O O . GLU A 1 412 ? 17.962 1.893 9.630 1.00 95.25 412 GLU A O 1
ATOM 3259 N N . ILE A 1 413 ? 16.436 0.490 8.803 1.00 95.38 413 ILE A N 1
ATOM 3260 C CA . ILE A 1 413 ? 15.892 1.450 7.829 1.00 95.38 413 ILE A CA 1
ATOM 3261 C C . ILE A 1 413 ? 14.790 2.354 8.410 1.00 95.38 413 ILE A C 1
ATOM 3263 O O . ILE A 1 413 ? 14.272 3.221 7.709 1.00 95.38 413 ILE A O 1
ATOM 3267 N N . GLN A 1 414 ? 14.418 2.162 9.680 1.00 96.38 414 GLN A N 1
ATOM 3268 C CA . GLN A 1 414 ? 13.351 2.906 10.348 1.00 96.38 414 GLN A CA 1
ATOM 3269 C C . GLN A 1 414 ? 13.638 4.410 10.359 1.00 96.38 414 GLN A C 1
ATOM 3271 O O . GLN A 1 414 ? 14.607 4.858 10.972 1.00 96.38 414 GLN A O 1
ATOM 3276 N N . LYS A 1 415 ? 12.745 5.203 9.759 1.00 94.12 415 LYS A N 1
ATOM 3277 C CA . LYS A 1 415 ? 12.850 6.662 9.825 1.00 94.12 415 LYS A CA 1
ATOM 3278 C C . LYS A 1 415 ? 12.519 7.197 11.227 1.00 94.12 415 LYS A C 1
ATOM 3280 O O . LYS A 1 415 ? 11.705 6.587 11.938 1.00 94.12 415 LYS A O 1
ATOM 3285 N N . PRO A 1 416 ? 13.102 8.334 11.647 1.00 91.56 416 PRO A N 1
ATOM 3286 C CA . PRO A 1 416 ? 12.862 8.901 12.969 1.00 91.56 416 PRO A CA 1
ATOM 3287 C C . PRO A 1 416 ? 11.387 9.242 13.210 1.00 91.56 416 PRO A C 1
ATOM 3289 O O . PRO A 1 416 ? 10.712 9.774 12.334 1.00 91.56 416 PRO A O 1
ATOM 3292 N N . PHE A 1 417 ? 10.900 8.991 14.428 1.00 91.12 417 PHE A N 1
ATOM 3293 C CA . PHE A 1 417 ? 9.542 9.358 14.867 1.00 91.12 417 PHE A CA 1
ATOM 3294 C C . PHE A 1 417 ? 9.507 10.111 16.208 1.00 91.12 417 PHE A C 1
ATOM 3296 O O . PHE A 1 417 ? 8.434 10.345 16.760 1.00 91.12 417 PHE A O 1
ATOM 3303 N N . LYS A 1 418 ? 10.673 10.516 16.736 1.00 86.44 418 LYS A N 1
ATOM 3304 C CA . LYS A 1 418 ? 10.798 11.204 18.038 1.00 86.44 418 LYS A CA 1
ATOM 3305 C C . LYS A 1 418 ? 10.101 12.564 18.085 1.00 86.44 418 LYS A C 1
ATOM 3307 O O . LYS A 1 418 ? 9.644 12.979 19.141 1.00 86.44 418 LYS A O 1
ATOM 3312 N N . ASP A 1 419 ? 9.972 13.217 16.937 1.00 84.31 419 ASP A N 1
ATOM 3313 C CA . ASP A 1 419 ? 9.312 14.518 16.803 1.00 84.31 419 ASP A CA 1
ATOM 3314 C C . ASP A 1 419 ? 7.774 14.413 16.747 1.00 84.31 419 ASP A C 1
ATOM 3316 O O . ASP A 1 419 ? 7.082 15.388 16.458 1.00 84.31 419 ASP A O 1
ATOM 3320 N N . GLY A 1 420 ? 7.229 13.224 17.010 1.00 83.88 420 GLY A N 1
ATOM 3321 C CA . GLY A 1 420 ? 5.800 12.975 17.103 1.00 83.88 420 GLY A CA 1
ATOM 3322 C C . GLY A 1 420 ? 5.196 12.315 15.865 1.00 83.88 420 GLY A C 1
ATOM 3323 O O . GLY A 1 420 ? 5.741 12.325 14.758 1.00 83.88 420 GLY A O 1
ATOM 3324 N N . ARG A 1 421 ? 4.013 11.731 16.080 1.00 84.12 421 ARG A N 1
ATOM 3325 C CA . ARG A 1 421 ? 3.267 10.947 15.086 1.00 84.12 421 ARG A CA 1
ATOM 3326 C C . ARG A 1 421 ? 2.917 11.749 13.833 1.00 84.12 421 ARG A C 1
ATOM 3328 O O . ARG A 1 421 ? 2.995 11.210 12.739 1.00 84.12 421 ARG A O 1
ATOM 3335 N N . GLU A 1 422 ? 2.556 13.019 13.984 1.00 85.06 422 GLU A N 1
ATOM 3336 C CA . GLU A 1 422 ? 2.179 13.881 12.860 1.00 85.06 422 GLU A CA 1
ATOM 3337 C C . GLU A 1 422 ? 3.357 14.112 11.908 1.00 85.06 422 GLU A C 1
ATOM 3339 O O . GLU A 1 422 ? 3.262 13.783 10.728 1.00 85.06 422 GLU A O 1
ATOM 3344 N N . LYS A 1 423 ? 4.508 14.562 12.429 1.00 87.25 423 LYS A N 1
ATOM 3345 C CA . LYS A 1 423 ? 5.713 14.765 11.613 1.00 87.25 423 LYS A CA 1
ATOM 3346 C C . LYS A 1 423 ? 6.184 13.462 10.962 1.00 87.25 423 LYS A C 1
ATOM 3348 O O . LYS A 1 423 ? 6.593 13.478 9.810 1.00 87.25 423 LYS A O 1
ATOM 3353 N N . TYR A 1 424 ? 6.073 12.328 11.657 1.00 88.62 424 TYR A N 1
ATOM 3354 C CA . TYR A 1 424 ? 6.385 11.017 11.082 1.00 88.62 424 TYR A CA 1
ATOM 3355 C C . TYR A 1 424 ? 5.509 10.664 9.868 1.00 88.62 424 TYR A C 1
ATOM 3357 O O . TYR A 1 424 ? 6.020 10.179 8.853 1.00 88.62 424 TYR A O 1
ATOM 3365 N N . LEU A 1 425 ? 4.194 10.884 9.981 1.00 81.25 425 LEU A N 1
ATOM 3366 C CA . LEU A 1 425 ? 3.228 10.568 8.928 1.00 81.25 425 LEU A CA 1
ATOM 3367 C C . LEU A 1 425 ? 3.376 11.509 7.728 1.00 81.25 425 LEU A C 1
ATOM 3369 O O . LEU A 1 425 ? 3.333 11.042 6.593 1.00 81.25 425 LEU A O 1
ATOM 3373 N N . TYR A 1 426 ? 3.610 12.801 7.972 1.00 85.50 426 TYR A N 1
ATOM 3374 C CA . TYR A 1 426 ? 3.691 13.809 6.914 1.00 85.50 426 TYR A CA 1
ATOM 3375 C C . TYR A 1 426 ? 5.106 14.068 6.371 1.00 85.50 426 TYR A C 1
ATOM 3377 O O . TYR A 1 426 ? 5.241 14.835 5.423 1.00 85.50 426 TYR A O 1
ATOM 3385 N N . GLU A 1 427 ? 6.152 13.411 6.893 1.00 90.94 427 GLU A N 1
ATOM 3386 C CA . GLU A 1 427 ? 7.543 13.579 6.418 1.00 90.94 427 GLU A CA 1
ATOM 3387 C C . GLU A 1 427 ? 7.683 13.387 4.902 1.00 90.94 427 GLU A C 1
ATOM 3389 O O . GLU A 1 427 ? 8.429 14.115 4.256 1.00 90.94 427 GLU A O 1
ATOM 3394 N N . ILE A 1 428 ? 6.908 12.472 4.323 1.00 85.12 428 ILE A N 1
ATOM 3395 C CA . ILE A 1 428 ? 6.880 12.190 2.884 1.00 85.12 428 ILE A CA 1
ATOM 3396 C C . ILE A 1 428 ? 6.524 13.418 2.029 1.00 85.12 428 ILE A C 1
ATOM 3398 O O . ILE A 1 428 ? 7.049 13.563 0.933 1.00 85.12 428 ILE A O 1
ATOM 3402 N N . TYR A 1 429 ? 5.683 14.322 2.546 1.00 84.69 429 TYR A N 1
ATOM 3403 C CA . TYR A 1 429 ? 5.278 15.563 1.875 1.00 84.69 429 TYR A CA 1
ATOM 3404 C C . TYR A 1 429 ? 6.259 16.714 2.116 1.00 84.69 429 TYR A C 1
ATOM 3406 O O . TYR A 1 429 ? 6.096 17.783 1.541 1.00 84.69 429 TYR A O 1
ATOM 3414 N N . SER A 1 430 ? 7.245 16.513 2.994 1.00 86.44 430 SER A N 1
ATOM 3415 C CA . SER A 1 430 ? 8.333 17.466 3.239 1.00 86.44 430 SER A CA 1
ATOM 3416 C C . SER A 1 430 ? 9.625 17.115 2.500 1.00 86.44 430 SER A C 1
ATOM 3418 O O . SER A 1 430 ? 10.604 17.846 2.632 1.00 86.44 430 SER A O 1
ATOM 3420 N N . ARG A 1 431 ? 9.637 15.991 1.771 1.00 88.75 431 ARG A N 1
ATOM 3421 C CA . ARG A 1 431 ? 10.734 15.598 0.880 1.00 88.75 431 ARG A CA 1
ATOM 3422 C C . ARG A 1 431 ? 10.790 16.528 -0.328 1.00 88.75 431 ARG A C 1
ATOM 3424 O O . ARG A 1 431 ? 9.790 17.167 -0.653 1.00 88.75 431 ARG A O 1
ATOM 3431 N N . ASP A 1 432 ? 11.947 16.573 -0.981 1.00 87.88 432 ASP A N 1
ATOM 3432 C CA . ASP A 1 432 ? 12.107 17.309 -2.235 1.00 87.88 432 ASP A CA 1
ATOM 3433 C C . ASP A 1 432 ? 11.094 16.837 -3.294 1.00 87.88 432 ASP A C 1
ATOM 3435 O O . ASP A 1 432 ? 10.635 15.686 -3.297 1.00 87.88 432 ASP A O 1
ATOM 3439 N N . ASP A 1 433 ? 10.724 17.747 -4.194 1.00 80.38 433 ASP A N 1
ATOM 3440 C CA . ASP A 1 433 ? 9.763 17.452 -5.252 1.00 80.38 433 ASP A CA 1
ATOM 3441 C C . ASP A 1 433 ? 10.309 16.443 -6.270 1.00 80.38 433 ASP A C 1
ATOM 3443 O O . ASP A 1 433 ? 9.539 15.637 -6.808 1.00 80.38 433 ASP A O 1
ATOM 3447 N N . SER A 1 434 ? 11.627 16.448 -6.488 1.00 88.88 434 SER A N 1
ATOM 3448 C CA . SER A 1 434 ? 12.346 15.438 -7.261 1.00 88.88 434 SER A CA 1
ATOM 3449 C C . SER A 1 434 ? 12.803 14.283 -6.366 1.00 88.88 434 SER A C 1
ATOM 3451 O O . SER A 1 434 ? 13.230 14.459 -5.226 1.00 88.88 434 SER A O 1
ATOM 3453 N N . ALA A 1 435 ? 12.726 13.060 -6.885 1.00 89.38 435 ALA A N 1
ATOM 3454 C CA . ALA A 1 435 ? 13.255 11.882 -6.213 1.00 89.38 435 ALA A CA 1
ATOM 3455 C C . ALA A 1 435 ? 14.785 11.928 -6.105 1.00 89.38 435 ALA A C 1
ATOM 3457 O O . ALA A 1 435 ? 15.333 11.459 -5.109 1.00 89.38 435 ALA A O 1
ATOM 3458 N N . SER A 1 436 ? 15.465 12.492 -7.106 1.00 91.62 436 SER A N 1
ATOM 3459 C CA . SER A 1 436 ? 16.913 12.720 -7.069 1.00 91.62 436 SER A CA 1
ATOM 3460 C C . SER A 1 436 ? 17.300 13.704 -5.959 1.00 91.62 436 SER A C 1
ATOM 3462 O O . SER A 1 436 ? 18.118 13.358 -5.108 1.00 91.62 436 SER A O 1
ATOM 3464 N N . GLY A 1 437 ? 16.631 14.858 -5.877 1.00 92.88 437 GLY A N 1
ATOM 3465 C CA . GLY A 1 437 ? 16.830 15.831 -4.799 1.00 92.88 437 GLY A CA 1
ATOM 3466 C C . GLY A 1 437 ? 16.525 15.272 -3.405 1.00 92.88 437 GLY A C 1
ATOM 3467 O O . GLY A 1 437 ? 17.272 15.540 -2.465 1.00 92.88 437 GLY A O 1
ATOM 3468 N N . ASP A 1 438 ? 15.486 14.435 -3.263 1.00 93.81 438 ASP A N 1
ATOM 3469 C CA . ASP A 1 438 ? 15.158 13.775 -1.988 1.00 93.81 438 ASP A CA 1
ATOM 3470 C C . ASP A 1 438 ? 16.299 12.864 -1.524 1.00 93.81 438 ASP A C 1
ATOM 3472 O O . ASP A 1 438 ? 16.683 12.867 -0.350 1.00 93.81 438 ASP A O 1
ATOM 3476 N N . VAL A 1 439 ? 16.853 12.075 -2.447 1.00 94.75 439 VAL A N 1
ATOM 3477 C CA . VAL A 1 439 ? 17.963 11.177 -2.134 1.00 94.75 439 VAL A CA 1
ATOM 3478 C C . VAL A 1 439 ? 19.231 11.961 -1.822 1.00 94.75 439 VAL A C 1
ATOM 3480 O O . VAL A 1 439 ? 19.872 11.647 -0.820 1.00 94.75 439 VAL A O 1
ATOM 3483 N N . ASP A 1 440 ? 19.568 12.986 -2.603 1.00 94.62 440 ASP A N 1
ATOM 3484 C CA . ASP A 1 440 ? 20.750 13.818 -2.360 1.00 94.62 440 ASP A CA 1
ATOM 3485 C C . ASP A 1 440 ? 20.676 14.472 -0.974 1.00 94.62 440 ASP A C 1
ATOM 3487 O O . ASP A 1 440 ? 21.580 14.303 -0.150 1.00 94.62 440 ASP A O 1
ATOM 3491 N N . GLN A 1 441 ? 19.544 15.108 -0.652 1.00 94.50 441 GLN A N 1
ATOM 3492 C CA . GLN A 1 441 ? 19.318 15.708 0.661 1.00 94.50 441 GLN A CA 1
ATOM 3493 C C . GLN A 1 441 ? 19.415 14.666 1.784 1.00 94.50 441 GLN A C 1
ATOM 3495 O O . GLN A 1 441 ? 19.994 14.937 2.839 1.00 94.50 441 GLN A O 1
ATOM 3500 N N . PHE A 1 442 ? 18.859 13.469 1.593 1.00 95.06 442 PHE A N 1
ATOM 3501 C CA . PHE A 1 442 ? 18.956 12.404 2.584 1.00 95.06 442 PHE A CA 1
ATOM 3502 C C . PHE A 1 442 ? 20.411 11.953 2.788 1.00 95.06 442 PHE A C 1
ATOM 3504 O O . PHE A 1 442 ? 20.896 11.944 3.920 1.00 95.06 442 PHE A O 1
ATOM 3511 N N . VAL A 1 443 ? 21.129 11.626 1.711 1.00 94.50 443 VAL A N 1
ATOM 3512 C CA . VAL A 1 443 ? 22.499 11.091 1.754 1.00 94.50 443 VAL A CA 1
ATOM 3513 C C . VAL A 1 443 ? 23.494 12.105 2.320 1.00 94.50 443 VAL A C 1
ATOM 3515 O O . VAL A 1 443 ? 24.390 11.707 3.068 1.00 94.50 443 VAL A O 1
ATOM 3518 N N . GLU A 1 444 ? 23.334 13.398 2.034 1.00 94.56 444 GLU A N 1
ATOM 3519 C CA . GLU A 1 444 ? 24.166 14.467 2.607 1.00 94.56 444 GLU A CA 1
ATOM 3520 C C . GLU A 1 444 ? 24.024 14.579 4.133 1.00 94.56 444 GLU A C 1
ATOM 3522 O O . GLU A 1 444 ? 24.986 14.913 4.827 1.00 94.56 444 GLU A O 1
ATOM 3527 N N . ASN A 1 445 ? 22.839 14.271 4.669 1.00 93.56 445 ASN A N 1
ATOM 3528 C CA . ASN A 1 445 ? 22.516 14.426 6.089 1.00 93.56 445 ASN A CA 1
ATOM 3529 C C . ASN A 1 445 ? 22.578 13.111 6.890 1.00 93.56 445 ASN A C 1
ATOM 3531 O O . ASN A 1 445 ? 22.414 13.127 8.114 1.00 93.56 445 ASN A O 1
ATOM 3535 N N . VAL A 1 446 ? 22.825 11.970 6.236 1.00 92.62 446 VAL A N 1
ATOM 3536 C CA . VAL A 1 446 ? 22.976 10.671 6.906 1.00 92.62 446 VAL A CA 1
ATOM 3537 C C . VAL A 1 446 ? 24.293 10.622 7.699 1.00 92.62 446 VAL A C 1
ATOM 3539 O O . VAL A 1 446 ? 25.370 10.782 7.111 1.00 92.62 446 VAL A O 1
ATOM 3542 N N . PRO A 1 447 ? 24.244 10.349 9.022 1.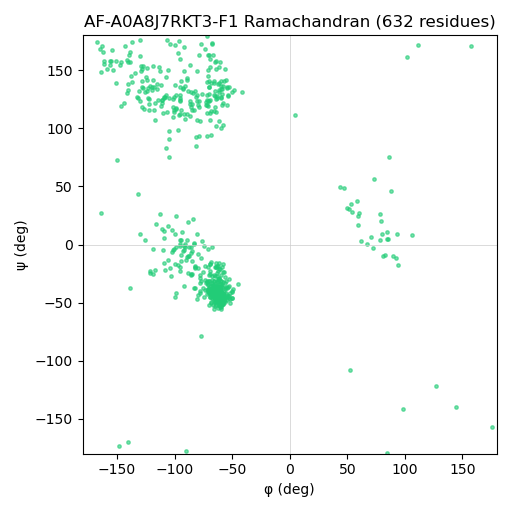00 94.06 447 PRO A N 1
ATOM 3543 C CA . PRO A 1 447 ? 25.442 10.209 9.844 1.00 94.06 447 PRO A CA 1
ATOM 3544 C C . PRO A 1 447 ? 26.222 8.940 9.481 1.00 94.06 447 PRO A C 1
ATOM 3546 O O . PRO A 1 447 ? 2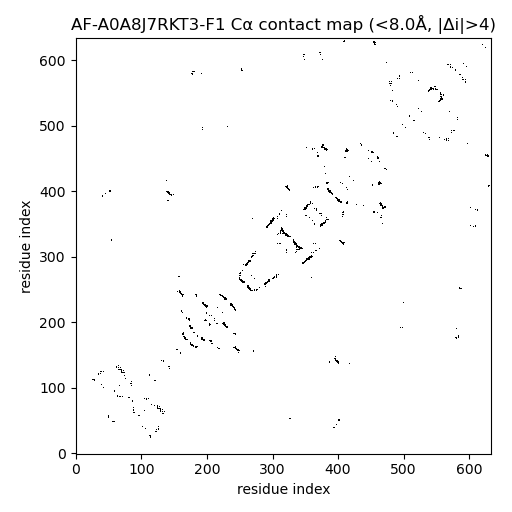5.632 7.929 9.100 1.00 94.06 447 PRO A O 1
ATOM 3549 N N . ASP A 1 448 ? 27.540 8.948 9.695 1.00 92.56 448 ASP A N 1
ATOM 3550 C CA . ASP A 1 448 ? 28.424 7.813 9.374 1.00 92.56 448 ASP A CA 1
ATOM 3551 C C . ASP A 1 448 ? 27.992 6.494 10.031 1.00 92.56 448 ASP A C 1
ATOM 3553 O O . ASP A 1 448 ? 28.145 5.427 9.446 1.00 92.56 448 ASP A O 1
ATOM 3557 N N . SER A 1 449 ? 27.384 6.555 11.221 1.00 93.56 449 SER A N 1
ATOM 3558 C CA . SER A 1 449 ? 26.850 5.381 11.926 1.00 93.56 449 SER A CA 1
ATOM 3559 C C . SER A 1 449 ? 25.701 4.682 11.193 1.00 93.56 449 SER A C 1
ATOM 3561 O O . SER A 1 449 ? 25.333 3.573 11.567 1.00 93.56 449 SER A O 1
ATOM 3563 N N . LEU A 1 450 ? 25.097 5.350 10.209 1.00 95.06 450 LEU A N 1
ATOM 3564 C CA . LEU A 1 450 ? 24.015 4.834 9.378 1.00 95.06 450 LEU A CA 1
ATOM 3565 C C . LEU A 1 450 ? 24.468 4.557 7.933 1.00 95.06 450 LEU A C 1
ATOM 3567 O O . LEU A 1 450 ? 23.622 4.295 7.078 1.00 95.06 450 LEU A O 1
ATOM 3571 N N . ARG A 1 451 ? 25.781 4.582 7.660 1.00 96.19 451 ARG A N 1
ATOM 3572 C CA . ARG A 1 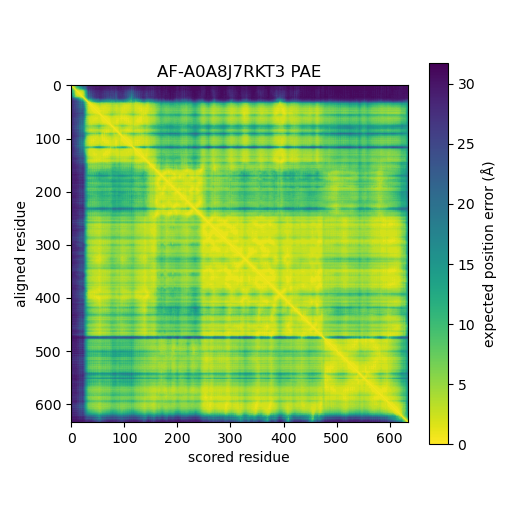451 ? 26.382 4.139 6.395 1.00 96.19 451 ARG A CA 1
ATOM 3573 C C . ARG A 1 451 ? 26.854 2.694 6.531 1.00 96.19 451 ARG A C 1
ATOM 3575 O O . ARG A 1 451 ? 27.617 2.352 7.431 1.00 96.19 451 ARG A O 1
ATOM 3582 N N . TYR A 1 452 ? 26.400 1.853 5.619 1.00 96.56 452 TYR A N 1
ATOM 3583 C CA . TYR A 1 452 ? 26.655 0.419 5.590 1.00 96.56 452 TYR A CA 1
ATOM 3584 C C . TYR A 1 452 ? 27.135 0.009 4.204 1.00 96.56 452 TYR A C 1
ATOM 3586 O O . TYR A 1 452 ? 27.198 0.824 3.280 1.00 96.56 452 TYR A O 1
ATOM 3594 N N . LYS A 1 453 ? 27.480 -1.270 4.066 1.00 96.12 453 LYS A N 1
ATOM 3595 C CA . LYS A 1 453 ? 27.903 -1.847 2.798 1.00 96.12 453 LYS A CA 1
ATOM 3596 C C . LYS A 1 453 ? 27.066 -3.057 2.428 1.00 96.12 453 LYS A C 1
ATOM 3598 O O . LYS A 1 453 ? 26.682 -3.834 3.303 1.00 96.12 453 LYS A O 1
ATOM 3603 N N . THR A 1 454 ? 26.799 -3.214 1.139 1.00 96.12 454 THR A N 1
ATOM 3604 C CA . THR A 1 454 ? 26.304 -4.476 0.582 1.00 96.12 454 THR A CA 1
ATOM 3605 C C . THR A 1 454 ? 27.393 -5.550 0.668 1.00 96.12 454 THR A C 1
ATOM 3607 O O . THR A 1 454 ? 28.549 -5.260 0.995 1.00 96.12 454 THR A O 1
ATOM 3610 N N . ALA A 1 455 ? 27.046 -6.793 0.346 1.00 92.56 455 ALA A N 1
ATOM 3611 C CA . ALA A 1 455 ? 27.962 -7.926 0.288 1.00 92.56 455 ALA A CA 1
ATOM 3612 C C . ALA A 1 455 ? 29.211 -7.646 -0.569 1.00 92.56 455 ALA A C 1
ATOM 3614 O O . ALA A 1 455 ? 30.333 -7.937 -0.148 1.00 92.56 455 ALA A O 1
ATOM 3615 N N . SER A 1 456 ? 29.022 -6.990 -1.715 1.00 92.00 456 SER A N 1
ATOM 3616 C CA . SER A 1 456 ? 30.090 -6.606 -2.646 1.00 92.00 456 SER A CA 1
ATOM 3617 C C . SER A 1 456 ? 30.696 -5.232 -2.332 1.00 92.00 456 SER A C 1
ATOM 3619 O O . SER A 1 456 ? 31.551 -4.738 -3.059 1.00 92.00 456 SER A O 1
ATOM 3621 N N . GLY A 1 457 ? 30.284 -4.578 -1.242 1.00 92.75 457 GLY A N 1
ATOM 3622 C CA . GLY A 1 457 ? 30.934 -3.369 -0.740 1.00 92.75 457 GLY A CA 1
ATOM 3623 C C . GLY A 1 457 ? 30.360 -2.036 -1.231 1.00 92.75 457 GLY A C 1
ATOM 3624 O O . GLY A 1 457 ? 30.977 -1.002 -0.954 1.00 92.75 457 GLY A O 1
ATOM 3625 N N . ARG A 1 458 ? 29.208 -2.025 -1.921 1.00 94.62 458 ARG A N 1
ATOM 3626 C CA . ARG A 1 458 ? 28.527 -0.782 -2.334 1.00 94.62 458 ARG A CA 1
ATOM 3627 C C . ARG A 1 458 ? 27.929 -0.081 -1.121 1.00 94.62 458 ARG A C 1
ATOM 3629 O O . ARG A 1 458 ? 27.471 -0.747 -0.197 1.00 94.62 458 ARG A O 1
ATOM 3636 N N . GLU A 1 459 ? 27.931 1.248 -1.108 1.00 95.31 459 GLU A N 1
ATOM 3637 C CA . GLU A 1 459 ? 27.343 1.999 0.004 1.00 95.31 459 GLU A CA 1
ATOM 3638 C C . GLU A 1 459 ? 25.816 1.877 0.025 1.00 95.31 459 GLU A C 1
ATOM 3640 O O . GLU A 1 459 ? 25.158 2.013 -1.003 1.00 95.31 459 GLU A O 1
ATOM 3645 N N . VAL A 1 460 ? 25.261 1.653 1.216 1.00 97.06 460 VAL A N 1
ATOM 3646 C CA . VAL A 1 460 ? 23.818 1.654 1.490 1.00 97.06 460 VAL A CA 1
ATOM 3647 C C . VAL A 1 460 ? 23.537 2.311 2.843 1.00 97.06 460 VAL A C 1
ATOM 3649 O O . VAL A 1 460 ? 24.404 2.363 3.716 1.00 97.06 460 VAL A O 1
ATOM 3652 N N . TYR A 1 461 ? 22.317 2.814 3.040 1.00 97.12 461 TYR A N 1
ATOM 3653 C CA . TYR A 1 461 ? 22.001 3.730 4.145 1.00 97.12 461 TYR A CA 1
ATOM 3654 C C . TYR A 1 461 ? 20.857 3.226 5.032 1.00 97.12 461 TYR A C 1
ATOM 3656 O O . TYR A 1 461 ? 19.890 2.650 4.534 1.00 97.12 461 TYR A O 1
ATOM 3664 N N . GLY A 1 462 ? 20.960 3.436 6.345 1.00 96.44 462 GLY A N 1
ATOM 3665 C CA . GLY A 1 462 ? 19.873 3.236 7.312 1.00 96.44 462 GLY A CA 1
ATOM 3666 C C . GLY A 1 462 ? 19.115 4.531 7.634 1.00 96.44 462 GLY A C 1
ATOM 3667 O O . GLY A 1 462 ? 19.499 5.614 7.209 1.00 96.44 462 GLY A O 1
ATOM 3668 N N . GLY A 1 463 ? 18.051 4.432 8.432 1.00 94.38 463 GLY A N 1
ATOM 3669 C CA . GLY A 1 463 ? 17.371 5.586 9.036 1.00 94.38 463 GLY A CA 1
ATOM 3670 C C . GLY A 1 463 ? 16.383 6.357 8.155 1.00 94.38 463 GLY A C 1
ATOM 3671 O O . GLY A 1 463 ? 15.917 7.414 8.573 1.00 94.38 463 GLY A O 1
ATOM 3672 N N . GLY A 1 464 ? 16.039 5.875 6.959 1.00 93.69 464 GLY A N 1
ATOM 3673 C CA . GLY A 1 464 ? 15.143 6.612 6.056 1.00 93.69 464 GLY A CA 1
ATOM 3674 C C . GLY A 1 464 ? 14.545 5.795 4.917 1.00 93.69 464 GLY A C 1
ATOM 3675 O O . GLY A 1 464 ? 14.238 6.365 3.873 1.00 93.69 464 GLY A O 1
ATOM 3676 N N . GLY A 1 465 ? 14.390 4.486 5.107 1.00 96.50 465 GLY A N 1
ATOM 3677 C CA . GLY A 1 465 ? 14.006 3.556 4.047 1.00 96.50 465 GLY A CA 1
ATOM 3678 C C . GLY A 1 465 ? 15.187 3.064 3.212 1.00 96.50 465 GLY A C 1
ATOM 3679 O O . GLY A 1 465 ? 16.346 3.393 3.456 1.00 96.50 465 GLY A O 1
ATOM 3680 N N . VAL A 1 466 ? 14.869 2.227 2.234 1.00 98.25 466 VAL A N 1
ATOM 3681 C CA . VAL A 1 466 ? 15.759 1.755 1.181 1.00 98.25 466 VAL A CA 1
ATOM 3682 C C . VAL A 1 466 ? 15.882 2.859 0.130 1.00 98.25 466 VAL A C 1
ATOM 3684 O O . VAL A 1 466 ? 14.897 3.269 -0.487 1.00 98.25 466 VAL A O 1
ATOM 3687 N N . VAL A 1 467 ? 17.107 3.346 -0.060 1.00 97.88 467 VAL A N 1
ATOM 3688 C CA . VAL A 1 467 ? 17.476 4.220 -1.179 1.00 97.88 467 VAL A CA 1
ATOM 3689 C C . VAL A 1 467 ? 17.711 3.331 -2.410 1.00 97.88 467 VAL A C 1
ATOM 3691 O O . VAL A 1 467 ? 18.514 2.404 -2.298 1.00 97.88 467 VAL A O 1
ATOM 3694 N N . PRO A 1 468 ? 17.017 3.548 -3.543 1.00 97.62 468 PRO A N 1
ATOM 3695 C CA . PRO A 1 468 ? 17.207 2.764 -4.763 1.00 97.62 468 PRO A CA 1
ATOM 3696 C C . PRO A 1 468 ? 18.627 2.870 -5.323 1.00 97.62 468 PRO A C 1
ATOM 3698 O O . PRO A 1 468 ? 19.291 3.888 -5.153 1.00 97.62 468 PRO A O 1
ATOM 3701 N N . ASP A 1 469 ? 19.057 1.834 -6.041 1.00 97.69 469 ASP A N 1
ATOM 3702 C CA . ASP A 1 469 ? 20.309 1.832 -6.802 1.00 97.69 469 ASP A CA 1
ATOM 3703 C C . ASP A 1 469 ? 20.213 2.718 -8.053 1.00 97.69 469 ASP A C 1
ATOM 3705 O O . ASP A 1 469 ? 21.198 3.333 -8.455 1.00 97.69 469 ASP A O 1
ATOM 3709 N N . HIS A 1 470 ? 19.018 2.796 -8.651 1.00 97.31 470 HIS A N 1
ATOM 3710 C CA . HIS A 1 470 ? 18.710 3.683 -9.770 1.00 97.31 470 HIS A CA 1
ATOM 3711 C C . HIS A 1 470 ? 17.474 4.526 -9.445 1.00 97.31 470 HIS A C 1
ATOM 3713 O O . HIS A 1 470 ? 16.373 3.997 -9.254 1.00 97.31 470 HIS A O 1
ATOM 3719 N N . ILE A 1 471 ? 17.658 5.842 -9.366 1.00 96.75 471 ILE A N 1
ATOM 3720 C CA . ILE A 1 471 ? 16.596 6.782 -9.008 1.00 96.75 471 ILE A CA 1
ATOM 3721 C C . ILE A 1 471 ? 15.820 7.158 -10.266 1.00 96.75 471 ILE A C 1
ATOM 3723 O O . ILE A 1 471 ? 16.413 7.517 -11.279 1.00 96.75 471 ILE A O 1
ATOM 3727 N N . VAL A 1 472 ? 14.495 7.087 -10.190 1.00 93.31 472 VAL A N 1
ATOM 3728 C CA . VAL A 1 472 ? 13.600 7.522 -11.263 1.00 93.31 472 VAL A CA 1
ATOM 3729 C C . VAL A 1 472 ? 12.740 8.666 -10.750 1.00 93.31 472 VAL A C 1
ATOM 3731 O O . VAL A 1 472 ? 11.922 8.484 -9.843 1.00 93.31 472 VAL A O 1
ATOM 3734 N N . ASP A 1 473 ? 12.924 9.841 -11.343 1.00 86.25 473 ASP A N 1
ATOM 3735 C CA . ASP A 1 473 ? 12.058 10.990 -11.110 1.00 86.25 473 ASP A CA 1
ATOM 3736 C C . ASP A 1 473 ? 10.677 10.750 -11.736 1.00 86.25 473 ASP A C 1
ATOM 3738 O O . ASP A 1 473 ? 10.551 10.173 -12.817 1.00 86.25 473 ASP A O 1
ATOM 3742 N N . VAL A 1 474 ? 9.620 11.171 -11.036 1.00 70.62 474 VAL A N 1
ATOM 3743 C CA . VAL A 1 474 ? 8.273 11.172 -11.617 1.00 70.62 474 VAL A CA 1
ATOM 3744 C C . VAL A 1 474 ? 8.118 12.452 -12.405 1.00 70.62 474 VAL A C 1
ATOM 3746 O O . VAL A 1 474 ? 8.319 13.536 -11.855 1.00 70.62 474 VAL A O 1
ATOM 3749 N N . ASP A 1 475 ? 7.664 12.331 -13.644 1.00 65.75 475 ASP A N 1
ATOM 3750 C CA . ASP A 1 475 ? 7.124 13.477 -14.348 1.00 65.75 475 ASP A CA 1
ATOM 3751 C C . ASP A 1 475 ? 5.801 13.907 -13.689 1.00 65.75 475 ASP A C 1
ATOM 3753 O O . ASP A 1 475 ? 4.732 13.340 -13.922 1.00 65.75 475 ASP A O 1
ATOM 3757 N N . ARG A 1 476 ? 5.892 14.873 -12.769 1.00 62.78 476 ARG A N 1
ATOM 3758 C CA . ARG A 1 476 ? 4.737 15.471 -12.085 1.00 62.78 476 ARG A CA 1
ATOM 3759 C C . ARG A 1 476 ? 4.083 16.588 -12.911 1.00 62.78 476 ARG A C 1
ATOM 3761 O O . ARG A 1 476 ? 3.113 17.167 -12.434 1.00 62.78 476 ARG A O 1
ATOM 3768 N N . SER A 1 477 ? 4.570 16.880 -14.121 1.00 65.56 477 SER A N 1
ATOM 3769 C CA . SER A 1 477 ? 4.152 18.033 -14.937 1.00 65.56 477 SER A CA 1
ATOM 3770 C C . SER A 1 477 ? 2.887 17.808 -15.778 1.00 65.56 477 SER A C 1
ATOM 3772 O O . SER A 1 477 ? 2.654 18.493 -16.769 1.00 65.56 477 SER A O 1
ATOM 3774 N N . ASN A 1 478 ? 2.040 16.843 -15.398 1.00 84.94 478 ASN A N 1
ATOM 3775 C CA . ASN A 1 478 ? 0.773 16.600 -16.085 1.00 84.94 478 ASN A CA 1
ATOM 3776 C C . ASN A 1 478 ? -0.411 17.122 -15.258 1.00 84.94 478 ASN A C 1
ATOM 3778 O O . ASN A 1 478 ? -1.158 16.368 -14.623 1.00 84.94 478 ASN A O 1
ATOM 3782 N N . GLU A 1 479 ? -0.581 18.444 -15.243 1.00 92.44 479 GLU A N 1
ATOM 3783 C CA . GLU A 1 479 ? -1.687 19.108 -14.555 1.00 92.44 479 GLU A CA 1
ATOM 3784 C C . GLU A 1 479 ? -3.053 18.689 -15.119 1.00 92.44 479 GLU A C 1
ATOM 3786 O O . GLU A 1 479 ? -4.038 18.629 -14.375 1.00 92.44 479 GLU A O 1
ATOM 3791 N N . LEU A 1 480 ? -3.126 18.342 -16.408 1.00 94.62 480 LEU A N 1
ATOM 3792 C CA . LEU A 1 480 ? -4.341 17.834 -17.045 1.00 94.62 480 LEU A CA 1
ATOM 3793 C C . LEU A 1 480 ? -4.818 16.526 -16.409 1.00 94.62 480 LEU A C 1
ATOM 3795 O O . LEU A 1 480 ? -6.004 16.377 -16.100 1.00 94.62 480 LEU A O 1
ATOM 3799 N N . PHE A 1 481 ? -3.900 15.598 -16.145 1.00 93.06 481 PHE A N 1
ATOM 3800 C CA . PHE A 1 481 ? -4.181 14.358 -15.431 1.00 93.06 481 PHE A CA 1
ATOM 3801 C C . PHE A 1 481 ? -4.643 14.633 -13.996 1.00 93.06 481 PHE A C 1
ATOM 3803 O O . PHE A 1 481 ? -5.600 14.007 -13.527 1.00 93.06 481 PHE A O 1
ATOM 3810 N N . VAL A 1 482 ? -4.041 15.615 -13.314 1.00 92.19 482 VAL A N 1
ATOM 3811 C CA . VAL A 1 482 ? -4.481 16.055 -11.978 1.00 92.19 482 VAL A CA 1
ATOM 3812 C C . VAL A 1 482 ? -5.921 16.579 -12.017 1.00 92.19 482 VAL A C 1
ATOM 3814 O O . VAL A 1 482 ? -6.746 16.154 -11.203 1.00 92.19 482 VAL A O 1
ATOM 3817 N N . LEU A 1 483 ? -6.259 17.447 -12.979 1.00 95.12 483 LEU A N 1
ATOM 3818 C CA . LEU A 1 483 ? -7.624 17.950 -13.170 1.00 95.12 483 LEU A CA 1
ATOM 3819 C C . LEU A 1 483 ? -8.604 16.800 -13.447 1.00 95.12 483 LEU A C 1
ATOM 3821 O O . LEU A 1 483 ? -9.664 16.734 -12.817 1.00 95.12 483 LEU A O 1
ATOM 3825 N N . MET A 1 484 ? -8.244 15.891 -14.362 1.00 95.31 484 MET A N 1
ATOM 3826 C CA . MET A 1 484 ? -9.058 14.731 -14.729 1.00 95.31 484 MET A CA 1
ATOM 3827 C C . MET A 1 484 ? -9.382 13.876 -13.501 1.00 95.31 484 MET A C 1
ATOM 3829 O O . MET A 1 484 ? -10.539 13.503 -13.298 1.00 95.31 484 MET A O 1
ATOM 3833 N N . ARG A 1 485 ? -8.372 13.567 -12.678 1.00 92.00 485 ARG A N 1
ATOM 3834 C CA . ARG A 1 485 ? -8.514 12.750 -11.466 1.00 92.00 485 ARG A CA 1
ATOM 3835 C C . ARG A 1 485 ? -9.350 13.454 -10.404 1.00 92.00 485 ARG A C 1
ATOM 3837 O O . ARG A 1 485 ? -10.264 12.835 -9.867 1.00 92.00 485 ARG A O 1
ATOM 3844 N N . ARG A 1 486 ? -9.076 14.734 -10.126 1.00 90.88 486 ARG A N 1
ATOM 3845 C CA . ARG A 1 486 ? -9.783 15.508 -9.091 1.00 90.88 486 ARG A CA 1
ATOM 3846 C C . ARG A 1 486 ? -11.282 15.609 -9.365 1.00 90.88 486 ARG A C 1
ATOM 3848 O O . ARG A 1 486 ? -12.071 15.543 -8.431 1.00 90.88 486 ARG A O 1
ATOM 3855 N N . ASN A 1 487 ? -11.659 15.747 -10.634 1.00 92.62 487 ASN A N 1
ATOM 3856 C CA . ASN A 1 487 ? -13.052 15.891 -11.052 1.00 92.62 487 ASN A CA 1
ATOM 3857 C C . ASN A 1 487 ? -13.676 14.577 -11.567 1.00 92.62 487 ASN A C 1
ATOM 3859 O O . ASN A 1 487 ? -14.772 14.597 -12.117 1.00 92.62 487 ASN A O 1
ATOM 3863 N N . ASN A 1 488 ? -12.986 13.436 -11.424 1.00 91.12 488 ASN A N 1
ATOM 3864 C CA . ASN A 1 488 ? -13.435 12.110 -11.872 1.00 91.12 488 ASN A CA 1
ATOM 3865 C C . ASN A 1 488 ? -13.890 12.045 -13.353 1.00 91.12 488 ASN A C 1
ATOM 3867 O O . ASN A 1 488 ? -14.764 11.250 -13.716 1.00 91.12 488 ASN A O 1
ATOM 3871 N N . VAL A 1 489 ? -13.302 12.878 -14.220 1.00 95.62 489 VAL A N 1
ATOM 3872 C CA . VAL A 1 489 ? -13.722 13.011 -15.628 1.00 95.62 489 VAL A CA 1
ATOM 3873 C C . VAL A 1 489 ? -13.398 11.740 -16.411 1.00 95.62 489 VAL A C 1
ATOM 3875 O O . VAL A 1 489 ? -14.244 11.248 -17.148 1.00 95.62 489 VAL A O 1
ATOM 3878 N N . GLY A 1 490 ? -12.209 11.162 -16.206 1.00 94.19 490 GLY A N 1
ATOM 3879 C CA . GLY A 1 490 ? -11.759 9.963 -16.924 1.00 94.19 490 GLY A CA 1
ATOM 3880 C C . GLY A 1 490 ? -12.662 8.749 -16.684 1.00 94.19 490 GLY A C 1
ATOM 3881 O O . GLY A 1 490 ? -13.175 8.170 -17.638 1.00 94.19 490 GLY A O 1
ATOM 3882 N N . SER A 1 491 ? -12.932 8.405 -15.420 1.00 89.88 491 SER A N 1
ATOM 3883 C CA . SER A 1 491 ? -13.812 7.275 -15.075 1.00 89.88 491 SER A CA 1
ATOM 3884 C C . SER A 1 491 ? -15.240 7.502 -15.583 1.00 89.88 491 SER A C 1
ATOM 3886 O O . SER A 1 491 ? -15.877 6.589 -16.106 1.00 89.88 491 SER A O 1
ATOM 3888 N N . THR A 1 492 ? -15.738 8.740 -15.479 1.00 91.00 492 THR A N 1
ATOM 3889 C CA . THR A 1 492 ? -17.055 9.127 -16.008 1.00 91.00 492 THR A CA 1
ATOM 3890 C C . THR A 1 492 ? -17.117 8.961 -17.524 1.00 91.00 492 THR A C 1
ATOM 3892 O O . THR A 1 492 ? -18.095 8.420 -18.042 1.00 91.00 492 THR A O 1
ATOM 3895 N N . PHE A 1 493 ? -16.067 9.371 -18.236 1.00 95.38 493 PHE A N 1
ATOM 3896 C CA . PHE A 1 493 ? -15.962 9.200 -19.677 1.00 95.38 493 PHE A CA 1
ATOM 3897 C C . PHE A 1 493 ? -15.993 7.720 -20.064 1.00 95.38 493 PHE A C 1
ATOM 3899 O O . PHE A 1 493 ? -16.810 7.331 -20.897 1.00 95.38 493 PHE A O 1
ATOM 3906 N N . VAL A 1 494 ? -15.144 6.888 -19.448 1.00 94.12 494 VAL A N 1
ATOM 3907 C CA . VAL A 1 494 ? -15.053 5.449 -19.756 1.00 94.12 494 VAL A CA 1
ATOM 3908 C C . VAL A 1 494 ? -16.379 4.748 -19.468 1.00 94.12 494 VAL A C 1
ATOM 3910 O O . VAL A 1 494 ? -16.868 3.996 -20.310 1.00 94.12 494 VAL A O 1
ATOM 3913 N N . ARG A 1 495 ? -17.025 5.061 -18.340 1.00 88.81 495 ARG A N 1
ATOM 3914 C CA . ARG A 1 495 ? -18.364 4.553 -18.016 1.00 88.81 495 ARG A CA 1
ATOM 3915 C C . ARG A 1 495 ? -19.385 4.944 -19.082 1.00 88.81 495 ARG A C 1
ATOM 3917 O O . ARG A 1 495 ? -20.078 4.087 -19.612 1.00 88.81 495 ARG A O 1
ATOM 3924 N N . ASN A 1 496 ? -19.465 6.227 -19.435 1.00 91.00 496 ASN A N 1
ATOM 3925 C CA . ASN A 1 496 ? -20.402 6.704 -20.455 1.00 91.00 496 ASN A CA 1
ATOM 3926 C C . ASN A 1 496 ? -20.119 6.078 -21.832 1.00 91.00 496 ASN A C 1
ATOM 3928 O O . ASN A 1 496 ? -21.044 5.864 -22.619 1.00 91.00 496 ASN A O 1
ATOM 3932 N N . TYR A 1 497 ? -18.852 5.792 -22.130 1.00 92.25 497 TYR A N 1
ATOM 3933 C CA . TYR A 1 497 ? -18.444 5.071 -23.327 1.00 92.25 497 TYR A CA 1
ATOM 3934 C C . TYR A 1 497 ? -18.963 3.626 -23.309 1.00 92.25 497 TYR A C 1
ATOM 3936 O O . TYR A 1 497 ? -19.620 3.221 -24.269 1.00 92.25 497 TYR A O 1
ATOM 3944 N N . ILE A 1 498 ? -18.769 2.883 -22.215 1.00 89.31 498 ILE A N 1
ATOM 3945 C CA . ILE A 1 498 ? -19.305 1.523 -22.041 1.00 89.31 498 ILE A CA 1
ATOM 3946 C C . ILE A 1 498 ? -20.842 1.507 -22.051 1.00 89.31 498 ILE A C 1
ATOM 3948 O O . ILE A 1 498 ? -21.429 0.664 -22.723 1.00 89.31 498 ILE A O 1
ATOM 3952 N N . ASP A 1 499 ? -21.512 2.465 -21.411 1.00 89.19 499 ASP A N 1
ATOM 3953 C CA . ASP A 1 499 ? -22.980 2.553 -21.401 1.00 89.19 499 ASP A CA 1
ATOM 3954 C C . ASP A 1 499 ? -23.564 2.719 -22.815 1.00 89.19 499 ASP A C 1
ATOM 3956 O O . ASP A 1 499 ? -24.658 2.234 -23.106 1.00 89.19 499 ASP A O 1
ATOM 3960 N N . ARG A 1 500 ? -22.851 3.426 -23.703 1.00 89.88 500 ARG A N 1
ATOM 3961 C CA . ARG A 1 500 ? -23.305 3.715 -25.075 1.00 89.88 500 ARG A CA 1
ATOM 3962 C C . ARG A 1 500 ? -22.842 2.681 -26.098 1.00 89.88 500 ARG A C 1
ATOM 3964 O O . ARG A 1 500 ? -23.552 2.446 -27.070 1.00 89.88 500 ARG A O 1
ATOM 3971 N N . GLN A 1 501 ? -21.636 2.142 -25.930 1.00 88.25 501 GLN A N 1
ATOM 3972 C CA . GLN A 1 501 ? -20.925 1.346 -26.940 1.00 88.25 501 GLN A CA 1
ATOM 3973 C C . GLN A 1 501 ? -20.476 -0.025 -26.421 1.00 88.25 501 GLN A C 1
ATOM 3975 O O . GLN A 1 501 ? -19.808 -0.753 -27.148 1.00 88.25 501 GLN A O 1
ATOM 3980 N N . GLY A 1 502 ? -20.819 -0.405 -25.189 1.00 85.19 502 GLY A N 1
ATOM 3981 C CA . GLY A 1 502 ? -20.275 -1.588 -24.518 1.00 85.19 502 GLY A CA 1
ATOM 3982 C C . GLY A 1 502 ? -20.513 -2.898 -25.264 1.00 85.19 502 GLY A C 1
ATOM 3983 O O . GLY A 1 502 ? -19.623 -3.742 -25.298 1.00 85.19 502 GLY A O 1
ATOM 3984 N N . ASP A 1 503 ? -21.666 -3.064 -25.912 1.00 86.50 503 ASP A N 1
ATOM 3985 C CA . ASP A 1 503 ? -21.961 -4.275 -26.690 1.00 86.50 503 ASP A CA 1
ATOM 3986 C C . ASP A 1 503 ? -21.111 -4.365 -27.960 1.00 86.50 503 ASP A C 1
ATOM 3988 O O . ASP A 1 503 ? -20.558 -5.424 -28.255 1.00 86.50 503 ASP A O 1
ATOM 3992 N N . GLN A 1 504 ? -20.937 -3.243 -28.665 1.00 90.25 504 GLN A N 1
ATOM 3993 C CA . GLN A 1 504 ? -20.040 -3.164 -29.817 1.00 90.25 504 GLN A CA 1
ATOM 3994 C C . GLN A 1 504 ? -18.586 -3.379 -29.382 1.00 90.25 504 GLN A C 1
ATOM 3996 O O . GLN A 1 504 ? -17.894 -4.216 -29.951 1.00 90.25 504 GLN A O 1
ATOM 4001 N N . PHE A 1 505 ? -18.146 -2.708 -28.313 1.00 91.44 505 PHE A N 1
ATOM 4002 C CA . PHE A 1 505 ? -16.798 -2.861 -27.770 1.00 91.44 505 PHE A CA 1
ATOM 4003 C C . PHE A 1 505 ? -16.500 -4.317 -27.401 1.00 91.44 505 PHE A C 1
ATOM 4005 O O . PHE A 1 505 ? -15.469 -4.860 -27.792 1.00 91.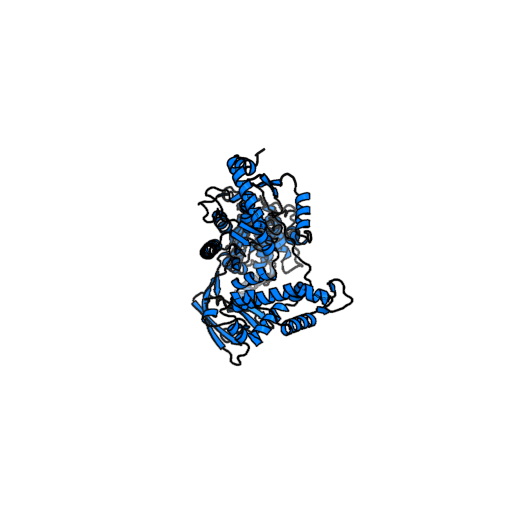44 505 PHE A O 1
ATOM 4012 N N . ARG A 1 506 ? -17.413 -4.977 -26.678 1.00 89.12 506 ARG A N 1
ATOM 4013 C CA . ARG A 1 506 ? -17.262 -6.390 -26.314 1.00 89.12 506 ARG A CA 1
ATOM 4014 C C . ARG A 1 506 ? -17.257 -7.290 -27.548 1.00 89.12 506 ARG A C 1
ATOM 4016 O O . ARG A 1 506 ? -16.469 -8.226 -27.581 1.00 89.12 506 ARG A O 1
ATOM 4023 N N . SER A 1 507 ? -18.074 -6.999 -28.561 1.00 91.25 507 SER A N 1
ATOM 4024 C CA . SER A 1 507 ? -18.039 -7.731 -29.833 1.00 91.25 507 SER A CA 1
ATOM 4025 C C . SER A 1 507 ? -16.690 -7.603 -30.548 1.00 91.25 507 SER A C 1
ATOM 4027 O O . SER A 1 507 ? -16.247 -8.563 -31.173 1.00 91.25 507 SER A O 1
ATOM 4029 N N . ASP A 1 508 ? -16.048 -6.439 -30.472 1.00 92.25 508 ASP A N 1
ATOM 4030 C CA . ASP A 1 508 ? -14.803 -6.164 -31.193 1.00 92.25 508 ASP A CA 1
ATOM 4031 C C . ASP A 1 508 ? -13.564 -6.699 -30.462 1.00 92.25 508 ASP A C 1
ATOM 4033 O O . ASP A 1 508 ? -12.627 -7.188 -31.106 1.00 92.25 508 ASP A O 1
ATOM 4037 N N . TRP A 1 509 ? -13.564 -6.612 -29.126 1.00 94.19 509 TRP A N 1
ATOM 4038 C CA . TRP A 1 509 ? -12.349 -6.753 -28.323 1.00 94.19 509 TRP A CA 1
ATOM 4039 C C . TRP A 1 509 ? -12.368 -7.869 -27.288 1.00 94.19 509 TRP A C 1
ATOM 4041 O O . TRP A 1 509 ? -11.285 -8.325 -26.946 1.00 94.19 509 TRP A O 1
ATOM 4051 N N . LYS A 1 510 ? -13.519 -8.338 -26.781 1.00 88.94 510 LYS A N 1
ATOM 4052 C CA . LYS A 1 510 ? -13.578 -9.172 -25.557 1.00 88.94 510 LYS A CA 1
ATOM 4053 C C . LYS A 1 510 ? -12.600 -10.358 -25.548 1.00 88.94 510 LYS A C 1
ATOM 4055 O O . LYS A 1 510 ? -11.989 -10.617 -24.520 1.00 88.94 510 LYS A O 1
ATOM 4060 N N . ASP A 1 511 ? -12.392 -11.022 -26.681 1.00 92.75 511 ASP A N 1
ATOM 4061 C CA . ASP A 1 511 ? -11.495 -12.185 -26.785 1.00 92.75 511 ASP A CA 1
ATOM 4062 C C . ASP A 1 511 ? -10.121 -11.849 -27.415 1.00 92.75 511 ASP A C 1
ATOM 4064 O O . ASP A 1 511 ? -9.365 -12.736 -27.803 1.00 92.75 511 ASP A O 1
ATOM 4068 N N . ARG A 1 512 ? -9.796 -10.557 -27.555 1.00 94.75 512 ARG A N 1
ATOM 4069 C CA . ARG A 1 512 ? -8.653 -10.003 -28.307 1.00 94.75 512 ARG A CA 1
ATOM 4070 C C . ARG A 1 512 ? -7.877 -8.959 -27.494 1.00 94.75 512 ARG A C 1
ATOM 4072 O O . ARG A 1 512 ? -7.499 -7.912 -28.015 1.00 94.75 512 ARG A O 1
ATOM 4079 N N . PHE A 1 513 ? -7.621 -9.236 -26.212 1.00 95.19 513 PHE A N 1
ATOM 4080 C CA . PHE A 1 513 ? -6.903 -8.300 -25.333 1.00 95.19 513 PHE A CA 1
ATOM 4081 C C . PHE A 1 513 ? -5.527 -7.888 -25.882 1.00 95.19 513 PHE A C 1
ATOM 4083 O O . PHE A 1 513 ? -5.186 -6.711 -25.835 1.00 95.19 513 PHE A O 1
ATOM 4090 N N . GLY A 1 514 ? -4.751 -8.828 -26.437 1.00 94.69 514 GLY A N 1
ATOM 4091 C CA . GLY A 1 514 ? -3.432 -8.520 -27.007 1.00 94.69 514 GLY A CA 1
ATOM 4092 C C . GLY A 1 514 ? -3.499 -7.470 -28.121 1.00 94.69 514 GLY A C 1
ATOM 4093 O O . GLY A 1 514 ? -2.737 -6.509 -28.105 1.00 94.69 514 GLY A O 1
ATOM 4094 N N . GLU A 1 515 ? -4.472 -7.602 -29.026 1.00 96.50 515 GLU A N 1
ATOM 4095 C CA . GLU A 1 515 ? -4.708 -6.640 -30.111 1.00 96.50 515 GLU A CA 1
ATOM 4096 C C . GLU A 1 515 ? -5.289 -5.322 -29.582 1.00 96.50 515 GLU A C 1
ATOM 4098 O O . GLU A 1 515 ? -4.953 -4.252 -30.071 1.00 96.50 515 GLU A O 1
ATOM 4103 N N . PHE A 1 516 ? -6.131 -5.358 -28.544 1.00 97.19 516 PHE A N 1
ATOM 4104 C CA . PHE A 1 516 ? -6.586 -4.137 -27.875 1.00 97.19 516 PHE A CA 1
ATOM 4105 C C . PHE A 1 516 ? -5.406 -3.364 -27.269 1.00 97.19 516 PHE A C 1
ATOM 4107 O O . PHE A 1 516 ? -5.291 -2.148 -27.446 1.00 97.19 516 PHE A O 1
ATOM 4114 N N . ARG A 1 517 ? -4.516 -4.071 -26.562 1.00 95.50 517 ARG A N 1
ATOM 4115 C CA . ARG A 1 517 ? -3.336 -3.498 -25.911 1.00 95.50 517 ARG A CA 1
ATOM 4116 C C . ARG A 1 517 ? -2.452 -2.788 -26.935 1.00 95.50 517 ARG A C 1
ATOM 4118 O O . ARG A 1 517 ? -2.109 -1.634 -26.696 1.00 95.50 517 ARG A O 1
ATOM 4125 N N . SER A 1 518 ? -2.184 -3.393 -28.093 1.00 94.06 518 SER A N 1
ATOM 4126 C CA . SER A 1 518 ? -1.345 -2.779 -29.131 1.00 94.06 518 SER A CA 1
ATOM 4127 C C . SER A 1 518 ? -2.073 -1.741 -30.000 1.00 94.06 518 SER A C 1
ATOM 4129 O O . SER A 1 518 ? -1.533 -0.662 -30.251 1.00 94.06 518 SER A O 1
ATOM 4131 N N . ASP A 1 519 ? -3.306 -2.021 -30.431 1.00 95.38 519 ASP A N 1
ATOM 4132 C CA . ASP A 1 519 ? -3.908 -1.337 -31.585 1.00 95.38 519 ASP A CA 1
ATOM 4133 C C . ASP A 1 519 ? -5.018 -0.352 -31.202 1.00 95.38 519 ASP A C 1
ATOM 4135 O O . ASP A 1 519 ? -5.326 0.563 -31.971 1.00 95.38 519 ASP A O 1
ATOM 4139 N N . PHE A 1 520 ? -5.640 -0.500 -30.026 1.00 96.50 520 PHE A N 1
ATOM 4140 C CA . PHE A 1 520 ? -6.728 0.392 -29.632 1.00 96.50 520 PHE A CA 1
ATOM 4141 C C . PHE A 1 520 ? -6.217 1.818 -29.423 1.00 96.50 520 PHE A C 1
ATOM 4143 O O . PHE A 1 520 ? -5.293 2.063 -28.636 1.00 96.50 520 PHE A O 1
ATOM 4150 N N . LYS A 1 521 ? -6.891 2.768 -30.080 1.00 95.00 521 LYS A N 1
ATOM 4151 C CA . LYS A 1 521 ? -6.683 4.208 -29.930 1.00 95.00 521 LYS A CA 1
ATOM 4152 C C . LYS A 1 521 ? -8.030 4.924 -29.877 1.00 95.00 521 LYS A C 1
ATOM 4154 O O . LYS A 1 521 ? -8.942 4.619 -30.644 1.00 95.00 521 LYS A O 1
ATOM 4159 N N . TRP A 1 522 ? -8.129 5.921 -29.000 1.00 95.75 522 TRP A N 1
ATOM 4160 C CA . TRP A 1 522 ? -9.268 6.836 -28.970 1.00 95.75 522 TRP A CA 1
ATOM 4161 C C . TRP A 1 522 ? -9.323 7.639 -30.274 1.00 95.75 522 TRP A C 1
ATOM 4163 O O . TRP A 1 522 ? -8.337 8.283 -30.645 1.00 95.75 522 TRP A O 1
ATOM 4173 N N . SER A 1 523 ? -10.465 7.590 -30.961 1.00 95.75 523 SER A N 1
ATOM 4174 C CA . SER A 1 523 ? -10.728 8.372 -32.179 1.00 95.75 523 SER A CA 1
ATOM 4175 C C . SER A 1 523 ? -10.738 9.877 -31.895 1.00 95.75 523 SER A C 1
ATOM 4177 O O . SER A 1 523 ? -11.017 10.282 -30.769 1.00 95.75 523 SER A O 1
ATOM 4179 N N . GLU A 1 524 ? -10.506 10.708 -32.915 1.00 96.06 524 GLU A N 1
ATOM 4180 C CA . GLU A 1 524 ? -10.548 12.178 -32.789 1.00 96.06 524 GLU A CA 1
ATOM 4181 C C . GLU A 1 524 ? -11.851 12.659 -32.134 1.00 96.06 524 GLU A C 1
ATOM 4183 O O . GLU A 1 524 ? -11.811 13.351 -31.126 1.00 96.06 524 GLU A O 1
ATOM 4188 N N . ASN A 1 525 ? -13.007 12.155 -32.579 1.00 96.38 525 ASN A N 1
ATOM 4189 C CA . ASN A 1 525 ? -14.301 12.504 -31.978 1.00 96.38 525 ASN A CA 1
ATOM 4190 C C . ASN A 1 525 ? -14.399 12.160 -30.478 1.00 96.38 525 ASN A C 1
ATOM 4192 O O . ASN A 1 525 ? -15.074 12.861 -29.726 1.00 96.38 525 ASN A O 1
ATOM 4196 N N . GLN A 1 526 ? -13.777 11.062 -30.038 1.00 96.38 526 GLN A N 1
ATOM 4197 C CA . GLN A 1 526 ? -13.754 10.670 -28.623 1.00 96.38 526 GLN A CA 1
ATOM 4198 C C . GLN A 1 526 ? -12.794 11.545 -27.817 1.00 96.38 526 GLN A C 1
ATOM 4200 O O . GLN A 1 526 ? -13.113 11.895 -26.685 1.00 96.38 526 GLN A O 1
ATOM 4205 N N . ARG A 1 527 ? -11.651 11.921 -28.402 1.00 96.94 527 ARG A N 1
ATOM 4206 C CA . ARG A 1 527 ? -10.711 12.871 -27.796 1.00 96.94 527 ARG A CA 1
ATOM 4207 C C . ARG A 1 527 ? -11.365 14.241 -27.628 1.00 96.94 527 ARG A C 1
ATOM 4209 O O . ARG A 1 527 ? -11.350 14.774 -26.526 1.00 96.94 527 ARG A O 1
ATOM 4216 N N . ASP A 1 528 ? -12.041 14.743 -28.658 1.00 96.31 528 ASP A N 1
ATOM 4217 C CA . ASP A 1 528 ? -12.769 16.016 -28.616 1.00 96.31 528 ASP A CA 1
ATOM 4218 C C . ASP A 1 528 ? -13.889 16.005 -27.569 1.00 96.31 528 ASP A C 1
ATOM 4220 O O . ASP A 1 528 ? -14.121 16.992 -26.869 1.00 96.31 528 ASP A O 1
ATOM 4224 N N . ASP A 1 529 ? -14.611 14.885 -27.449 1.00 96.81 529 ASP A N 1
ATOM 4225 C CA . ASP A 1 529 ? -15.626 14.713 -26.410 1.00 96.81 529 ASP A CA 1
ATOM 4226 C C . ASP A 1 529 ? -15.013 14.713 -25.006 1.00 96.81 529 ASP A C 1
ATOM 4228 O O . ASP A 1 529 ? -15.553 15.349 -24.102 1.00 96.81 529 ASP A O 1
ATOM 4232 N N . PHE A 1 530 ? -13.866 14.057 -24.830 1.00 97.75 530 PHE A N 1
ATOM 4233 C CA . PHE A 1 530 ? -13.145 14.040 -23.563 1.00 97.75 530 PHE A CA 1
ATOM 4234 C C . PHE A 1 530 ? -12.626 15.431 -23.179 1.00 97.75 530 PHE A C 1
ATOM 4236 O O . PHE A 1 530 ? -12.858 15.875 -22.055 1.00 97.75 530 PHE A O 1
ATOM 4243 N N . VAL A 1 531 ? -12.008 16.159 -24.114 1.00 97.62 531 VAL A N 1
ATOM 4244 C CA . VAL A 1 531 ? -11.559 17.546 -23.902 1.00 97.62 531 VAL A CA 1
ATOM 4245 C C . VAL A 1 531 ? -12.737 18.445 -23.538 1.00 97.62 531 VAL A C 1
ATOM 4247 O O . VAL A 1 531 ? -12.636 19.229 -22.598 1.00 97.62 531 VAL A O 1
ATOM 4250 N N . ARG A 1 532 ? -13.893 18.286 -24.194 1.00 97.44 532 ARG A N 1
ATOM 4251 C CA . ARG A 1 532 ? -15.108 19.029 -23.829 1.00 97.44 532 ARG A CA 1
ATOM 4252 C C . ARG A 1 532 ? -15.551 18.738 -22.398 1.00 97.44 532 ARG A C 1
ATOM 4254 O O . ARG A 1 532 ? -15.840 19.671 -21.657 1.00 97.44 532 ARG A O 1
ATOM 4261 N N . GLN A 1 533 ? -15.553 17.470 -21.985 1.00 97.12 533 GLN A N 1
ATOM 4262 C CA . GLN A 1 533 ? -15.882 17.100 -20.606 1.00 97.12 533 GLN A CA 1
ATOM 4263 C C . GLN A 1 533 ? -14.865 17.662 -19.602 1.00 97.12 533 GLN A C 1
ATOM 4265 O O . GLN A 1 533 ? -15.256 18.074 -18.511 1.00 97.12 533 GLN A O 1
ATOM 4270 N N . LEU A 1 534 ? -13.578 17.735 -19.955 1.00 97.38 534 LEU A N 1
ATOM 4271 C CA . LEU A 1 534 ? -12.577 18.429 -19.143 1.00 97.38 534 LEU A CA 1
ATOM 4272 C C . LEU A 1 534 ? -12.887 19.929 -19.043 1.00 97.38 534 LEU A C 1
ATOM 4274 O O . LEU A 1 534 ? -12.809 20.482 -17.946 1.00 97.38 534 LEU A O 1
ATOM 4278 N N . SER A 1 535 ? -13.283 20.582 -20.141 1.00 97.06 535 SER A N 1
ATOM 4279 C CA . SER A 1 535 ? -13.677 22.000 -20.146 1.00 97.06 535 SER A CA 1
ATOM 4280 C C . SER A 1 535 ? -14.895 22.270 -19.270 1.00 97.06 535 SER A C 1
ATOM 4282 O O . SER A 1 535 ? -14.876 23.195 -18.456 1.00 97.06 535 SER A O 1
ATOM 4284 N N . ASP A 1 536 ? -15.909 21.409 -19.350 1.00 96.75 536 ASP A N 1
ATOM 4285 C CA . ASP A 1 536 ? -17.098 21.474 -18.495 1.00 96.75 536 ASP A CA 1
ATOM 4286 C C . ASP A 1 536 ? -16.751 21.296 -17.002 1.00 96.75 536 ASP A C 1
ATOM 4288 O O . ASP A 1 536 ? -17.482 21.766 -16.131 1.00 96.75 536 ASP A O 1
ATOM 4292 N N . ASN A 1 537 ? -15.606 20.669 -16.701 1.00 96.19 537 ASN A N 1
ATOM 4293 C CA . ASN A 1 537 ? -15.117 20.377 -15.351 1.00 96.19 537 ASN A CA 1
ATOM 4294 C C . ASN A 1 537 ? -13.843 21.157 -14.969 1.00 96.19 537 ASN A C 1
ATOM 4296 O O . ASN A 1 537 ? -13.080 20.739 -14.092 1.00 96.19 537 ASN A O 1
ATOM 4300 N N . GLY A 1 538 ? -13.628 22.322 -15.585 1.00 96.25 538 GLY A N 1
ATOM 4301 C CA . GLY A 1 538 ? -12.647 23.303 -15.120 1.00 96.25 538 GLY A CA 1
ATOM 4302 C C . GLY A 1 538 ? -11.369 23.431 -15.945 1.00 96.25 538 GLY A C 1
ATOM 4303 O O . GLY A 1 538 ? -10.478 24.153 -15.509 1.00 96.25 538 GLY A O 1
ATOM 4304 N N . LEU A 1 539 ? -11.259 22.800 -17.116 1.00 97.62 539 LEU A N 1
ATOM 4305 C CA . LEU A 1 539 ? -10.212 23.131 -18.089 1.00 97.62 539 LEU A CA 1
ATOM 4306 C C . LEU A 1 539 ? -10.565 24.435 -18.821 1.00 97.62 539 LEU A C 1
ATOM 4308 O O . LEU A 1 539 ? -11.652 24.577 -19.379 1.00 97.62 539 LEU A O 1
ATOM 4312 N N . VAL A 1 540 ? -9.626 25.374 -18.863 1.00 97.44 540 VAL A N 1
ATOM 4313 C CA . VAL A 1 540 ? -9.740 26.640 -19.587 1.00 97.44 540 VAL A CA 1
ATOM 4314 C C . VAL A 1 540 ? -8.589 26.748 -20.579 1.00 97.44 540 VAL A C 1
ATOM 4316 O O . VAL A 1 540 ? -7.426 26.840 -20.188 1.00 97.44 540 VAL A O 1
ATOM 4319 N N . LEU A 1 541 ? -8.930 26.766 -21.867 1.00 96.31 541 LEU A N 1
ATOM 4320 C CA . LEU A 1 541 ? -7.966 26.958 -22.946 1.00 96.31 541 LEU A CA 1
ATOM 4321 C C . LEU A 1 541 ? -7.761 28.452 -23.198 1.00 96.31 541 LEU A C 1
ATOM 4323 O O . LEU A 1 541 ? -8.725 29.187 -23.428 1.00 96.31 541 LEU A O 1
ATOM 4327 N N . ALA A 1 542 ? -6.513 28.907 -23.110 1.00 94.56 542 ALA A N 1
ATOM 4328 C CA . ALA A 1 542 ? -6.159 30.306 -23.311 1.00 94.56 542 ALA A CA 1
ATOM 4329 C C . ALA A 1 542 ? -4.776 30.461 -23.959 1.00 94.56 542 ALA A C 1
ATOM 4331 O O . ALA A 1 542 ? -3.755 30.134 -23.357 1.00 94.56 542 ALA A O 1
ATOM 4332 N N . ASP A 1 543 ? -4.739 31.072 -25.147 1.00 92.62 543 ASP A N 1
ATOM 4333 C CA . ASP A 1 543 ? -3.517 31.296 -25.942 1.00 92.62 543 ASP A CA 1
ATOM 4334 C C . ASP A 1 543 ? -2.433 32.100 -25.210 1.00 92.62 543 ASP A C 1
ATOM 4336 O O . ASP A 1 543 ? -1.251 32.023 -25.537 1.00 92.62 543 ASP A O 1
ATOM 4340 N N . THR A 1 544 ? -2.823 32.906 -24.218 1.00 91.81 544 THR A N 1
ATOM 4341 C CA . THR A 1 544 ? -1.900 33.725 -23.422 1.00 91.81 544 THR A CA 1
ATOM 4342 C C . THR A 1 544 ? -1.134 32.925 -22.372 1.00 91.81 544 THR A C 1
ATOM 4344 O O . THR A 1 544 ? -0.212 33.459 -21.757 1.00 91.81 544 THR A O 1
ATOM 4347 N N . VAL A 1 545 ? -1.527 31.676 -22.118 1.00 92.06 545 VAL A N 1
ATOM 4348 C CA . VAL A 1 545 ? -0.905 30.813 -21.114 1.00 92.06 545 VAL A CA 1
ATOM 4349 C C . VAL A 1 545 ? 0.304 30.125 -21.730 1.00 92.06 545 VAL A C 1
ATOM 4351 O O . VAL A 1 545 ? 0.179 29.405 -22.713 1.00 92.06 545 VAL A O 1
ATOM 4354 N N . THR A 1 546 ? 1.485 30.332 -21.153 1.00 90.81 546 THR A N 1
ATOM 4355 C CA . THR A 1 546 ? 2.732 29.687 -21.602 1.00 90.81 546 THR A CA 1
ATOM 4356 C C . THR A 1 546 ? 3.123 28.478 -20.758 1.00 90.81 546 THR A C 1
ATOM 4358 O O . THR A 1 546 ? 3.953 27.687 -21.185 1.00 90.81 546 THR A O 1
ATOM 4361 N N . THR A 1 547 ? 2.546 28.346 -19.563 1.00 91.44 547 THR A N 1
ATOM 4362 C CA . THR A 1 547 ? 2.783 27.251 -18.613 1.00 91.44 547 THR A CA 1
ATOM 4363 C C . THR A 1 547 ? 1.462 26.865 -17.963 1.00 91.44 547 THR A C 1
ATOM 4365 O O . THR A 1 547 ? 0.722 27.748 -17.512 1.00 91.44 547 THR A O 1
ATOM 4368 N N . ALA A 1 548 ? 1.174 25.566 -17.902 1.00 92.75 548 ALA A N 1
ATOM 4369 C CA . ALA A 1 548 ? -0.025 25.064 -17.249 1.00 92.75 548 ALA A CA 1
ATOM 4370 C C . ALA A 1 548 ? -0.042 25.475 -15.766 1.00 92.75 548 ALA A C 1
ATOM 4372 O O . ALA A 1 548 ? 0.987 25.446 -15.093 1.00 92.75 548 ALA A O 1
ATOM 4373 N N . HIS A 1 549 ? -1.191 25.927 -15.265 1.00 93.44 549 HIS A N 1
ATOM 4374 C CA . HIS A 1 549 ? -1.341 26.291 -13.854 1.00 93.44 549 HIS A CA 1
ATOM 4375 C C . HIS A 1 549 ? -2.794 26.210 -13.392 1.00 93.44 549 HIS A C 1
ATOM 4377 O O . HIS A 1 549 ? -3.731 26.371 -14.176 1.00 93.44 549 HIS A O 1
ATOM 4383 N N . PHE A 1 550 ? -2.974 25.994 -12.090 1.00 94.25 550 PHE A N 1
ATOM 4384 C CA . PHE A 1 550 ? -4.283 26.049 -11.453 1.00 94.25 550 PHE A CA 1
ATOM 4385 C C . PHE A 1 550 ? -4.571 27.442 -10.884 1.00 94.25 550 PHE A C 1
ATOM 4387 O O . PHE A 1 550 ? -3.734 28.006 -10.185 1.00 94.25 550 PHE A O 1
ATOM 4394 N N . ASP A 1 551 ? -5.780 27.946 -11.121 1.00 94.88 551 ASP A N 1
ATOM 4395 C CA . ASP A 1 551 ? -6.336 29.140 -10.477 1.00 94.88 551 ASP A CA 1
ATOM 4396 C C . ASP A 1 551 ? -7.833 28.923 -10.190 1.00 94.88 551 ASP A C 1
ATOM 4398 O O . ASP A 1 551 ? -8.567 28.435 -11.050 1.00 94.88 551 ASP A O 1
ATOM 4402 N N . ASP A 1 552 ? -8.274 29.193 -8.958 1.00 91.50 552 ASP A N 1
ATOM 4403 C CA . ASP A 1 552 ? -9.641 28.935 -8.463 1.00 91.50 552 ASP A CA 1
ATOM 4404 C C . ASP A 1 552 ? -10.220 27.559 -8.871 1.00 91.50 552 ASP A C 1
ATOM 4406 O O . ASP A 1 552 ? -11.338 27.435 -9.378 1.00 91.50 552 ASP A O 1
ATOM 4410 N N . ASN A 1 553 ? -9.444 26.487 -8.656 1.00 88.38 553 ASN A N 1
ATOM 4411 C CA . ASN A 1 553 ? -9.777 25.108 -9.052 1.00 88.38 553 ASN A CA 1
ATOM 4412 C C . ASN A 1 553 ? -10.010 24.899 -10.561 1.00 88.38 553 ASN A C 1
ATOM 4414 O O . ASN A 1 553 ? -10.516 23.850 -10.962 1.00 88.38 553 ASN A O 1
ATOM 4418 N N . LYS A 1 554 ? -9.589 25.825 -11.416 1.00 95.75 554 LYS A N 1
ATOM 4419 C CA . LYS A 1 554 ? -9.562 25.648 -12.869 1.00 95.75 554 LYS A CA 1
ATOM 4420 C C . LYS A 1 554 ? -8.134 25.480 -13.345 1.00 95.75 554 LYS A C 1
ATOM 4422 O O . LYS A 1 554 ? -7.226 26.075 -12.779 1.00 95.75 554 LYS A O 1
ATOM 4427 N N . LEU A 1 555 ? -7.944 24.645 -14.354 1.00 96.75 555 LEU A N 1
ATOM 4428 C CA . LEU A 1 555 ? -6.662 24.461 -15.015 1.00 96.75 555 LEU A CA 1
ATOM 4429 C C . LEU A 1 555 ? -6.618 25.346 -16.252 1.00 96.75 555 LEU A C 1
ATOM 4431 O O . LEU A 1 555 ? -7.465 25.207 -17.131 1.00 96.75 555 LEU A O 1
ATOM 4435 N N . TYR A 1 556 ? -5.619 26.211 -16.326 1.00 97.06 556 TYR A N 1
ATOM 4436 C CA . TYR A 1 556 ? -5.356 27.059 -17.476 1.00 97.06 556 TYR A CA 1
ATOM 4437 C C . TYR A 1 556 ? -4.157 26.513 -18.242 1.00 97.06 556 TYR A C 1
ATOM 4439 O O . TYR A 1 556 ? -3.088 26.327 -17.662 1.00 97.06 556 TYR A O 1
ATOM 4447 N N . LEU A 1 557 ? -4.329 26.280 -19.541 1.00 96.00 557 LEU A N 1
ATOM 4448 C CA . LEU A 1 557 ? -3.271 25.881 -20.473 1.00 96.00 557 LEU A CA 1
ATOM 4449 C C . LEU A 1 557 ? -3.646 26.306 -21.902 1.00 96.00 557 LEU A C 1
ATOM 4451 O O . LEU A 1 557 ? -4.773 26.731 -22.144 1.00 96.00 557 LEU A O 1
ATOM 4455 N N . ASN A 1 558 ? -2.703 26.251 -22.839 1.00 96.06 558 ASN A N 1
ATOM 4456 C CA . ASN A 1 558 ? -2.965 26.528 -24.257 1.00 96.06 558 ASN A CA 1
ATOM 4457 C C . ASN A 1 558 ? -3.127 25.218 -25.051 1.00 96.06 558 ASN A C 1
ATOM 4459 O O . ASN A 1 558 ? -2.825 24.145 -24.532 1.00 96.06 558 ASN A O 1
ATOM 4463 N N . ASP A 1 559 ? -3.544 25.302 -26.316 1.00 95.00 559 ASP A N 1
ATOM 4464 C CA . ASP A 1 559 ? -3.760 24.115 -27.160 1.00 95.00 559 ASP A CA 1
ATOM 4465 C C . ASP A 1 559 ? -2.494 23.259 -27.347 1.00 95.00 559 ASP A C 1
ATOM 4467 O O . ASP A 1 559 ? -2.571 22.037 -27.393 1.00 95.00 559 ASP A O 1
ATOM 4471 N N . SER A 1 560 ? -1.307 23.870 -27.403 1.00 94.12 560 SER A N 1
ATOM 4472 C CA . SER A 1 560 ? -0.049 23.119 -27.531 1.00 94.12 560 SER A CA 1
ATOM 4473 C C . SER A 1 560 ? 0.252 22.288 -26.283 1.00 94.12 560 SER A C 1
ATOM 4475 O O . SER A 1 560 ? 0.673 21.143 -26.400 1.00 94.12 560 SER A O 1
ATOM 4477 N N . LEU A 1 561 ? 0.039 22.862 -25.097 1.00 93.94 561 LEU A N 1
ATOM 4478 C CA . LEU A 1 561 ? 0.205 22.179 -23.814 1.00 93.94 561 LEU A CA 1
ATOM 4479 C C . LEU A 1 561 ? -0.882 21.120 -23.606 1.00 93.94 561 LEU A C 1
ATOM 4481 O O . LEU A 1 561 ? -0.632 20.106 -22.963 1.00 93.94 561 LEU A O 1
ATOM 4485 N N . LEU A 1 562 ? -2.084 21.340 -24.150 1.00 94.88 562 LEU A N 1
ATOM 4486 C CA . LEU A 1 562 ? -3.153 20.346 -24.124 1.00 94.88 562 LEU A CA 1
ATOM 4487 C C . LEU A 1 562 ? -2.704 19.086 -24.861 1.00 94.88 562 LEU A C 1
ATOM 4489 O O . LEU A 1 562 ? -2.746 18.002 -24.287 1.00 94.88 562 LEU A O 1
ATOM 4493 N N . GLU A 1 563 ? -2.252 19.241 -26.107 1.00 93.75 563 GLU A N 1
ATOM 4494 C CA . GLU A 1 563 ? -1.786 18.123 -26.930 1.00 93.75 563 GLU A CA 1
ATOM 4495 C C . GLU A 1 563 ? -0.601 17.392 -26.287 1.00 93.75 563 GLU A C 1
ATOM 4497 O O . GLU A 1 563 ? -0.574 16.165 -26.281 1.00 93.75 563 GLU A O 1
ATOM 4502 N N . GLU A 1 564 ? 0.331 18.125 -25.671 1.00 91.69 564 GLU A N 1
ATOM 4503 C CA . GLU A 1 564 ? 1.460 17.543 -24.933 1.00 91.69 564 GLU A CA 1
ATOM 4504 C C . GLU A 1 564 ? 1.008 16.721 -23.714 1.00 91.69 564 GLU A C 1
ATOM 4506 O O . GLU A 1 564 ? 1.530 15.637 -23.459 1.00 91.69 564 GLU A O 1
ATOM 4511 N N . GLN A 1 565 ? 0.012 17.200 -22.963 1.00 93.12 565 GLN A N 1
ATOM 4512 C CA . GLN A 1 565 ? -0.423 16.548 -21.727 1.00 93.12 565 GLN A CA 1
ATOM 4513 C C . GLN A 1 565 ? -1.499 15.472 -21.926 1.00 93.12 565 GLN A C 1
ATOM 4515 O O . GLN A 1 565 ? -1.792 14.743 -20.976 1.00 93.12 565 GLN A O 1
ATOM 4520 N N . LEU A 1 566 ? -2.101 15.344 -23.114 1.00 93.19 566 LEU A N 1
ATOM 4521 C CA . LEU A 1 566 ? -3.252 14.463 -23.355 1.00 93.19 566 LEU A CA 1
ATOM 4522 C C . LEU A 1 566 ? -2.927 12.964 -23.322 1.00 93.19 566 LEU A C 1
ATOM 4524 O O . LEU A 1 566 ? -3.812 12.164 -23.007 1.00 93.19 566 LEU A O 1
ATOM 4528 N N . GLU A 1 567 ? -1.690 12.563 -23.620 1.00 92.25 567 GLU A N 1
ATOM 4529 C CA . GLU A 1 567 ? -1.332 11.143 -23.743 1.00 92.25 567 GLU A CA 1
ATOM 4530 C C . GLU A 1 567 ? -1.549 10.368 -22.436 1.00 92.25 567 GLU A C 1
ATOM 4532 O O . GLU A 1 567 ? -2.191 9.315 -22.443 1.00 92.25 567 GLU A O 1
ATOM 4537 N N . ILE A 1 568 ? -1.120 10.925 -21.297 1.00 92.88 568 ILE A N 1
ATOM 4538 C CA . ILE A 1 568 ? -1.258 10.274 -19.985 1.00 92.88 568 ILE A CA 1
ATOM 4539 C C . ILE A 1 568 ? -2.740 10.051 -19.613 1.00 92.88 568 ILE A C 1
ATOM 4541 O O . ILE A 1 568 ? -3.110 8.902 -19.355 1.00 92.88 568 ILE A O 1
ATOM 4545 N N . PRO A 1 569 ? -3.627 11.072 -19.599 1.00 95.56 569 PRO A N 1
ATOM 4546 C CA . PRO A 1 569 ? -5.065 10.879 -19.403 1.00 95.56 569 PRO A CA 1
ATOM 4547 C C . PRO A 1 569 ? -5.679 9.805 -20.310 1.00 95.56 569 PRO A C 1
ATOM 4549 O O . PRO A 1 569 ? -6.412 8.939 -19.827 1.00 95.56 569 PRO A O 1
ATOM 4552 N N . LEU A 1 570 ? -5.350 9.816 -21.606 1.00 96.31 570 LEU A N 1
ATOM 4553 C CA . LEU A 1 570 ? -5.894 8.866 -22.578 1.00 96.31 570 LEU A CA 1
ATOM 4554 C C . LEU A 1 570 ? -5.411 7.429 -22.328 1.00 96.31 570 LEU A C 1
ATOM 4556 O O . LEU A 1 570 ? -6.215 6.495 -22.432 1.00 96.31 570 LEU A O 1
ATOM 4560 N N . GLY A 1 571 ? -4.138 7.250 -21.964 1.00 95.56 571 GLY A N 1
ATOM 4561 C CA . GLY A 1 571 ? -3.564 5.964 -21.562 1.00 95.56 571 GLY A CA 1
ATOM 4562 C C . GLY A 1 571 ? -4.230 5.409 -20.302 1.00 95.56 571 GLY A C 1
ATOM 4563 O O . GLY A 1 571 ? -4.654 4.253 -20.274 1.00 95.56 571 GLY A O 1
ATOM 4564 N N . TRP A 1 572 ? -4.450 6.257 -19.292 1.00 95.56 572 TRP A N 1
ATOM 4565 C CA . TRP A 1 572 ? -5.199 5.886 -18.086 1.00 95.56 572 TRP A CA 1
ATOM 4566 C C . TRP A 1 572 ? -6.638 5.470 -18.386 1.00 95.56 572 TRP A C 1
ATOM 4568 O O . TRP A 1 572 ? -7.122 4.490 -17.823 1.00 95.56 572 TRP A O 1
ATOM 4578 N N . MET A 1 573 ? -7.324 6.184 -19.279 1.00 97.00 573 MET A N 1
ATOM 4579 C CA . MET A 1 573 ? -8.676 5.821 -19.707 1.00 97.00 573 MET A CA 1
ATOM 4580 C C . MET A 1 573 ? -8.696 4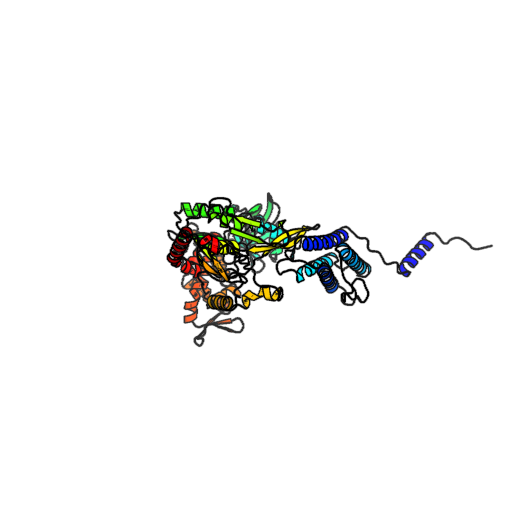.499 -20.482 1.00 97.00 573 MET A C 1
ATOM 4582 O O . MET A 1 573 ? -9.611 3.702 -20.293 1.00 97.00 573 MET A O 1
ATOM 4586 N N . LYS A 1 574 ? -7.689 4.232 -21.328 1.00 97.31 574 LYS A N 1
ATOM 4587 C CA . LYS A 1 574 ? -7.538 2.942 -22.024 1.00 97.31 574 LYS A CA 1
ATOM 4588 C C . LYS A 1 574 ? -7.322 1.800 -21.025 1.00 97.31 574 LYS A C 1
ATOM 4590 O O . LYS A 1 574 ? -7.929 0.742 -21.172 1.00 97.31 574 LYS A O 1
ATOM 4595 N N . ALA A 1 575 ? -6.510 2.018 -19.992 1.00 96.38 575 ALA A N 1
ATOM 4596 C CA . ALA A 1 575 ? -6.295 1.036 -18.935 1.00 96.38 575 ALA A CA 1
ATOM 4597 C C . ALA A 1 575 ? -7.555 0.811 -18.087 1.00 96.38 575 ALA A C 1
ATOM 4599 O O . ALA A 1 575 ? -7.890 -0.327 -17.765 1.00 96.38 575 ALA A O 1
ATOM 4600 N N . ASP A 1 576 ? -8.292 1.875 -17.755 1.00 94.00 576 ASP A N 1
ATOM 4601 C CA . ASP A 1 576 ? -9.557 1.754 -17.029 1.00 94.00 576 ASP A CA 1
ATOM 4602 C C . ASP A 1 576 ? -10.609 0.986 -17.838 1.00 94.00 576 ASP A C 1
ATOM 4604 O O . ASP A 1 576 ? -11.282 0.106 -17.306 1.00 94.00 576 ASP A O 1
ATOM 4608 N N . LEU A 1 577 ? -10.676 1.240 -19.147 1.00 94.25 577 LEU A N 1
ATOM 4609 C CA . LEU A 1 577 ? -11.500 0.468 -20.070 1.00 94.25 577 LEU A CA 1
ATOM 4610 C C . LEU A 1 577 ? -11.103 -1.015 -20.071 1.00 94.25 577 LEU A C 1
ATOM 4612 O O . LEU A 1 577 ? -11.976 -1.881 -20.040 1.00 94.25 577 LEU A O 1
ATOM 4616 N N . ALA A 1 578 ? -9.799 -1.312 -20.038 1.00 94.75 578 ALA A N 1
ATOM 4617 C CA . ALA A 1 578 ? -9.321 -2.685 -19.944 1.00 94.75 578 ALA A CA 1
ATOM 4618 C C . ALA A 1 578 ? -9.767 -3.370 -18.648 1.00 94.75 578 ALA A C 1
ATOM 4620 O O . ALA A 1 578 ? -10.312 -4.474 -18.672 1.00 94.75 578 ALA A O 1
ATOM 4621 N N . ARG A 1 579 ? -9.612 -2.677 -17.518 1.00 91.56 579 ARG A N 1
ATOM 4622 C CA . ARG A 1 579 ? -10.048 -3.165 -16.209 1.00 91.56 579 ARG A CA 1
ATOM 4623 C C . ARG A 1 579 ? -11.536 -3.487 -16.164 1.00 91.56 579 ARG A C 1
ATOM 4625 O O . ARG A 1 579 ? -11.921 -4.503 -15.594 1.00 91.56 579 ARG A O 1
ATOM 4632 N N . GLN A 1 580 ? -12.366 -2.631 -16.753 1.00 87.50 580 GLN A N 1
ATOM 4633 C CA . GLN A 1 580 ? -13.817 -2.817 -16.760 1.00 87.50 580 GLN A CA 1
ATOM 4634 C C . GLN A 1 580 ? -14.260 -4.027 -17.599 1.00 87.50 580 GLN A C 1
ATOM 4636 O O . GLN A 1 580 ? -15.306 -4.612 -17.317 1.00 87.50 580 GLN A O 1
ATOM 4641 N N . VAL A 1 581 ? -13.487 -4.415 -18.620 1.00 87.88 581 VAL A N 1
ATOM 4642 C CA . VAL A 1 581 ? -13.877 -5.480 -19.559 1.00 87.88 581 VAL A CA 1
ATOM 4643 C C . VAL A 1 581 ? -13.242 -6.827 -19.237 1.00 87.88 581 VAL A C 1
ATOM 4645 O O . VAL A 1 581 ? -13.936 -7.840 -19.320 1.00 87.88 581 VAL A O 1
ATOM 4648 N N . TRP A 1 582 ? -11.961 -6.848 -18.873 1.00 89.38 582 TRP A N 1
ATOM 4649 C CA . TRP A 1 582 ? -11.220 -8.091 -18.640 1.00 89.38 582 TRP A CA 1
ATOM 4650 C C . TRP A 1 582 ? -10.891 -8.361 -17.170 1.00 89.38 582 TRP A C 1
ATOM 4652 O O . TRP A 1 582 ? -10.574 -9.497 -16.841 1.00 89.38 582 TRP A O 1
ATOM 4662 N N . GLY A 1 583 ? -10.989 -7.363 -16.288 1.00 87.31 583 GLY A N 1
ATOM 4663 C CA . GLY A 1 583 ? -10.624 -7.497 -14.876 1.00 87.31 583 GLY A CA 1
ATOM 4664 C C . GLY A 1 583 ? -9.375 -6.703 -14.494 1.00 87.31 583 GLY A C 1
ATOM 4665 O O . GLY A 1 583 ? -8.686 -6.116 -15.331 1.00 87.31 583 GLY A O 1
ATOM 4666 N N . ASN A 1 584 ? -9.098 -6.642 -13.192 1.00 85.31 584 ASN A N 1
ATOM 4667 C CA . ASN A 1 584 ? -8.066 -5.768 -12.628 1.00 85.31 584 ASN A CA 1
ATOM 4668 C C . ASN A 1 584 ? -6.651 -6.120 -13.120 1.00 85.31 584 ASN A C 1
ATOM 4670 O O . ASN A 1 584 ? -5.827 -5.227 -13.308 1.00 85.31 584 ASN A O 1
ATOM 4674 N N . GLU A 1 585 ? -6.396 -7.395 -13.402 1.00 89.81 585 GLU A N 1
ATOM 4675 C CA . GLU A 1 585 ? -5.110 -7.907 -13.874 1.00 89.81 585 GLU A CA 1
ATOM 4676 C C . GLU A 1 585 ? -4.681 -7.368 -15.247 1.00 89.81 585 GLU A C 1
ATOM 4678 O O . GLU A 1 585 ? -3.484 -7.341 -15.549 1.00 89.81 585 GLU A O 1
ATOM 4683 N N . TYR A 1 586 ? -5.634 -6.848 -16.029 1.00 93.44 586 TYR A N 1
ATOM 4684 C CA . TYR A 1 586 ? -5.416 -6.253 -17.351 1.00 93.44 586 TYR A CA 1
ATOM 4685 C C . TYR A 1 586 ? -5.183 -4.737 -17.319 1.00 93.44 586 TYR A C 1
ATOM 4687 O O . TYR A 1 586 ? -4.858 -4.139 -18.346 1.00 93.44 586 TYR A O 1
ATOM 4695 N N . PHE A 1 587 ? -5.295 -4.106 -16.146 1.00 94.38 587 PHE A N 1
ATOM 4696 C CA . PHE A 1 587 ? -5.049 -2.675 -15.979 1.00 94.38 587 PHE A CA 1
ATOM 4697 C C . PHE A 1 587 ? -3.570 -2.319 -16.203 1.00 94.38 587 PHE A C 1
ATOM 4699 O O . PHE A 1 587 ? -3.234 -1.449 -17.007 1.00 94.38 587 PHE A O 1
ATOM 4706 N N . TYR A 1 588 ? -2.674 -3.017 -15.502 1.00 95.81 588 TYR A N 1
ATOM 4707 C CA . TYR A 1 588 ? -1.244 -2.712 -15.505 1.00 95.81 588 TYR A CA 1
ATOM 4708 C C . TYR A 1 588 ? -0.520 -2.993 -16.824 1.00 95.81 588 TYR A C 1
ATOM 4710 O O . TYR A 1 588 ? 0.338 -2.185 -17.159 1.00 95.81 588 TYR A O 1
ATOM 4718 N N . PRO A 1 589 ? -0.844 -4.033 -17.616 1.00 96.94 589 PRO A N 1
ATOM 4719 C CA . PRO A 1 589 ? -0.261 -4.182 -18.947 1.00 96.94 589 PRO A CA 1
ATOM 4720 C C . PRO A 1 589 ? -0.449 -2.942 -19.831 1.00 96.94 589 PRO A C 1
ATOM 4722 O O . PRO A 1 589 ? 0.465 -2.565 -20.551 1.00 96.94 589 PRO A O 1
ATOM 4725 N N . VAL A 1 590 ? -1.600 -2.266 -19.739 1.00 97.12 590 VAL A N 1
ATOM 4726 C CA . VAL A 1 590 ? -1.855 -1.032 -20.499 1.00 97.12 590 VAL A CA 1
ATOM 4727 C C . VAL A 1 590 ? -1.163 0.177 -19.866 1.00 97.12 590 VAL A C 1
ATOM 4729 O O . VAL A 1 590 ? -0.584 0.986 -20.582 1.00 97.12 590 VAL A O 1
ATOM 4732 N N . ILE A 1 591 ? -1.191 0.310 -18.534 1.00 95.00 591 ILE A N 1
ATOM 4733 C CA . ILE A 1 591 ? -0.483 1.403 -17.841 1.00 95.00 591 ILE A CA 1
ATOM 4734 C C . ILE A 1 591 ? 1.018 1.355 -18.105 1.00 95.00 591 ILE A C 1
ATOM 4736 O O . ILE A 1 591 ? 1.630 2.395 -18.333 1.00 95.00 591 ILE A O 1
ATOM 4740 N N . ASN A 1 592 ? 1.602 0.162 -18.074 1.00 95.25 592 ASN A N 1
ATOM 4741 C CA . ASN A 1 592 ? 3.032 -0.008 -18.262 1.00 95.25 592 ASN A CA 1
ATOM 4742 C C . ASN A 1 592 ? 3.464 0.375 -19.683 1.00 95.25 592 ASN A C 1
ATOM 4744 O O . ASN A 1 592 ? 4.513 0.990 -19.835 1.00 95.25 592 ASN A O 1
ATOM 4748 N N . ASP A 1 593 ? 2.626 0.109 -20.689 1.00 93.00 593 ASP A N 1
ATOM 4749 C CA . ASP A 1 593 ? 2.898 0.499 -22.077 1.00 93.00 593 ASP A CA 1
ATOM 4750 C C . ASP A 1 593 ? 2.704 1.997 -22.329 1.00 93.00 593 ASP A C 1
ATOM 4752 O O . ASP A 1 593 ? 3.508 2.624 -23.013 1.00 93.00 593 ASP A O 1
ATOM 4756 N N . GLU A 1 594 ? 1.607 2.567 -21.824 1.00 90.56 594 GLU A N 1
ATOM 4757 C CA . GLU A 1 594 ? 1.146 3.897 -22.243 1.00 90.56 594 GLU A CA 1
ATOM 4758 C C . GLU A 1 594 ? 1.591 5.018 -21.282 1.00 90.56 594 GLU A C 1
ATOM 4760 O O . GLU A 1 594 ? 1.517 6.188 -21.647 1.00 90.56 594 GLU A O 1
ATOM 4765 N N . VAL A 1 595 ? 2.000 4.705 -20.041 1.00 89.75 595 VAL A N 1
ATOM 4766 C CA . VAL A 1 595 ? 2.208 5.721 -18.985 1.00 89.75 595 VAL A CA 1
ATOM 4767 C C . VAL A 1 595 ? 3.463 5.500 -18.127 1.00 89.75 595 VAL A C 1
ATOM 4769 O O . VAL A 1 595 ? 4.099 6.468 -17.706 1.00 89.75 595 VAL A O 1
ATOM 4772 N N . ASP A 1 596 ? 3.826 4.259 -17.798 1.00 91.44 596 ASP A N 1
ATOM 4773 C CA . ASP A 1 596 ? 4.808 3.995 -16.738 1.00 91.44 596 ASP A CA 1
ATOM 4774 C C . ASP A 1 596 ? 6.273 4.136 -17.185 1.00 91.44 596 ASP A C 1
ATOM 4776 O O . ASP A 1 596 ? 6.940 3.183 -17.595 1.00 91.44 596 ASP A O 1
ATOM 4780 N N . MET A 1 597 ? 6.832 5.334 -17.007 1.00 88.69 597 MET A N 1
ATOM 4781 C CA . MET A 1 597 ? 8.246 5.586 -17.301 1.00 88.69 597 MET A CA 1
ATOM 4782 C C . MET A 1 597 ? 9.212 4.744 -16.454 1.00 88.69 597 MET A C 1
ATOM 4784 O O . MET A 1 597 ? 10.311 4.441 -16.913 1.00 88.69 597 MET A O 1
ATOM 4788 N N . THR A 1 598 ? 8.841 4.342 -15.231 1.00 94.19 598 THR A N 1
ATOM 4789 C CA . THR A 1 598 ? 9.750 3.566 -14.365 1.00 94.19 598 THR A CA 1
ATOM 4790 C C . THR A 1 598 ? 9.973 2.167 -14.926 1.00 94.19 598 THR A C 1
ATOM 4792 O O . THR A 1 598 ? 11.102 1.682 -14.911 1.00 94.19 598 THR A O 1
ATOM 4795 N N . VAL A 1 599 ? 8.920 1.526 -15.443 1.00 95.62 599 VAL A N 1
ATOM 4796 C CA . VAL A 1 599 ? 9.034 0.216 -16.101 1.00 95.62 599 VAL A CA 1
ATOM 4797 C C . VAL A 1 599 ? 9.880 0.328 -17.369 1.00 95.62 599 VAL A C 1
ATOM 4799 O O . VAL A 1 599 ? 10.800 -0.468 -17.556 1.00 95.62 599 VAL A O 1
ATOM 4802 N N . ASN A 1 600 ? 9.647 1.361 -18.181 1.00 93.69 600 ASN A N 1
ATOM 4803 C CA . ASN A 1 600 ? 10.427 1.608 -19.396 1.00 93.69 600 ASN A CA 1
ATOM 4804 C C . ASN A 1 600 ? 11.914 1.828 -19.099 1.00 93.69 600 ASN A C 1
ATOM 4806 O O . ASN A 1 600 ? 12.766 1.248 -19.769 1.00 93.69 600 ASN A O 1
ATOM 4810 N N . ILE A 1 601 ? 12.241 2.606 -18.063 1.00 95.88 601 ILE A N 1
ATOM 4811 C CA . ILE A 1 601 ? 13.627 2.782 -17.618 1.00 95.88 601 ILE A CA 1
ATOM 4812 C C . ILE A 1 601 ? 14.195 1.449 -17.132 1.00 95.88 601 ILE A C 1
ATOM 4814 O O . ILE A 1 601 ? 15.270 1.061 -17.582 1.00 95.88 601 ILE A O 1
ATOM 4818 N N . ALA A 1 602 ? 13.475 0.710 -16.285 1.00 97.31 602 ALA A N 1
ATOM 4819 C CA . ALA A 1 602 ? 13.929 -0.572 -15.751 1.00 97.31 602 ALA A CA 1
ATOM 4820 C C . ALA A 1 602 ? 14.287 -1.591 -16.848 1.00 97.31 602 ALA A C 1
ATOM 4822 O O . ALA A 1 602 ? 15.301 -2.279 -16.726 1.00 97.31 602 ALA A O 1
ATOM 4823 N N . LEU A 1 603 ? 13.533 -1.634 -17.952 1.00 97.12 603 LEU A N 1
ATOM 4824 C CA . LEU A 1 603 ? 13.836 -2.487 -19.110 1.00 97.12 603 LEU A CA 1
ATOM 4825 C C . LEU A 1 603 ? 15.193 -2.175 -19.766 1.00 97.12 603 LEU A C 1
ATOM 4827 O O . LEU A 1 603 ? 15.769 -3.036 -20.428 1.00 97.12 603 LEU A O 1
ATOM 4831 N N . THR A 1 604 ? 15.748 -0.979 -19.559 1.00 97.50 604 THR A N 1
ATOM 4832 C CA . THR A 1 604 ? 17.075 -0.601 -20.075 1.00 97.50 604 THR A CA 1
ATOM 4833 C C . THR A 1 604 ? 18.230 -0.973 -19.136 1.00 97.50 604 THR A C 1
ATOM 4835 O O . THR A 1 604 ? 19.389 -0.908 -19.545 1.00 97.50 604 THR A O 1
ATOM 4838 N N . LEU A 1 605 ? 17.946 -1.401 -17.897 1.00 98.25 605 LEU A N 1
ATOM 4839 C CA . LEU A 1 605 ? 18.951 -1.580 -16.836 1.00 98.25 605 LEU A CA 1
ATOM 4840 C C . LEU A 1 605 ? 19.505 -3.009 -16.715 1.00 98.25 605 LEU A C 1
ATOM 4842 O O . LEU A 1 605 ? 20.349 -3.277 -15.860 1.00 98.25 605 LEU A O 1
ATOM 4846 N N . TRP A 1 606 ? 19.120 -3.942 -17.588 1.00 98.00 606 TRP A N 1
ATOM 4847 C CA . TRP A 1 606 ? 19.672 -5.306 -17.577 1.00 98.00 606 TRP A CA 1
ATOM 4848 C C . TRP A 1 606 ? 21.207 -5.384 -17.682 1.00 98.00 606 TRP A C 1
ATOM 4850 O O . TRP A 1 606 ? 21.797 -6.215 -16.984 1.00 98.00 606 TRP A O 1
ATOM 4860 N N . PRO A 1 607 ? 21.902 -4.514 -18.446 1.00 97.81 607 PRO A N 1
ATOM 4861 C CA . PRO A 1 607 ? 23.362 -4.453 -18.408 1.00 97.81 607 PRO A CA 1
ATOM 4862 C C . PRO A 1 607 ? 23.930 -4.087 -17.026 1.00 97.81 607 PRO A C 1
ATOM 4864 O O . PRO A 1 607 ? 25.032 -4.511 -16.687 1.00 97.81 607 PRO A O 1
ATOM 4867 N N . GLU A 1 608 ? 23.212 -3.306 -16.213 1.00 97.00 608 GLU A N 1
ATOM 4868 C CA . GLU A 1 608 ? 23.621 -2.987 -14.837 1.00 97.00 608 GLU A CA 1
ATOM 4869 C C . GLU A 1 608 ? 23.421 -4.181 -13.904 1.00 97.00 608 GLU A C 1
ATOM 4871 O O . GLU A 1 608 ? 24.309 -4.484 -13.108 1.00 97.00 608 GLU A O 1
ATOM 4876 N N . VAL A 1 609 ? 22.324 -4.927 -14.070 1.00 96.88 609 VAL A N 1
ATOM 4877 C CA . VAL A 1 609 ? 22.095 -6.192 -13.350 1.00 96.88 609 VAL A CA 1
ATOM 4878 C C . VAL A 1 609 ? 23.224 -7.190 -13.630 1.00 96.88 609 VAL A C 1
ATOM 4880 O O . VAL A 1 609 ? 23.734 -7.816 -12.704 1.00 96.88 609 VAL A O 1
ATOM 4883 N N . GLN A 1 610 ? 23.678 -7.301 -14.881 1.00 95.06 610 GLN A N 1
ATOM 4884 C CA . GLN A 1 610 ? 24.810 -8.165 -15.243 1.00 95.06 610 GLN A CA 1
ATOM 4885 C C . GLN A 1 610 ? 26.126 -7.710 -14.595 1.00 95.06 610 GLN A C 1
ATOM 4887 O O . GLN A 1 610 ? 26.877 -8.537 -14.082 1.00 95.06 610 GLN A O 1
ATOM 4892 N N . LYS A 1 611 ? 26.410 -6.400 -14.567 1.00 94.06 611 LYS A N 1
ATOM 4893 C CA . LYS A 1 611 ? 27.592 -5.866 -13.861 1.00 94.06 611 LYS A CA 1
ATOM 4894 C C . LYS A 1 611 ? 27.547 -6.187 -12.368 1.00 94.06 611 LYS A C 1
ATOM 4896 O O . LYS A 1 611 ? 28.574 -6.542 -11.796 1.00 94.06 611 LYS A O 1
ATOM 4901 N N . LEU A 1 612 ? 26.368 -6.080 -11.757 1.00 93.00 612 LEU A N 1
ATOM 4902 C CA . LEU A 1 612 ? 26.164 -6.395 -10.347 1.00 93.00 612 LEU A CA 1
ATOM 4903 C C . LEU A 1 612 ? 26.429 -7.880 -10.057 1.00 93.00 612 LEU A C 1
ATOM 4905 O O . LEU A 1 612 ? 27.114 -8.199 -9.089 1.00 93.00 612 LEU A O 1
ATOM 4909 N N . GLN A 1 613 ? 25.970 -8.777 -10.935 1.00 90.81 613 GLN A N 1
ATOM 4910 C CA . GLN A 1 613 ? 26.259 -10.212 -10.841 1.00 90.81 613 GLN A CA 1
ATOM 4911 C C . GLN A 1 613 ? 27.764 -10.502 -10.903 1.00 90.81 613 GLN A C 1
ATOM 4913 O O . GLN A 1 613 ? 28.272 -11.226 -10.054 1.00 90.81 613 GLN A O 1
ATOM 4918 N N . VAL A 1 614 ? 28.494 -9.886 -11.841 1.00 91.44 614 VAL A N 1
ATOM 4919 C CA . VAL A 1 614 ? 29.959 -10.042 -11.935 1.00 91.44 614 VAL A CA 1
ATOM 4920 C C . VAL A 1 614 ? 30.651 -9.568 -10.653 1.00 91.44 614 VAL A C 1
ATOM 4922 O O . VAL A 1 614 ? 31.503 -10.273 -10.122 1.00 91.44 614 VAL A O 1
ATOM 4925 N N . MET A 1 615 ? 30.254 -8.407 -10.122 1.00 89.38 615 MET A N 1
ATOM 4926 C CA . MET A 1 615 ? 30.823 -7.849 -8.889 1.00 89.38 615 MET A CA 1
ATOM 4927 C C . MET A 1 615 ? 30.615 -8.775 -7.679 1.00 89.38 615 MET A C 1
ATOM 4929 O O . MET A 1 615 ? 31.522 -8.961 -6.860 1.00 89.38 615 MET A O 1
ATOM 4933 N N . ARG A 1 616 ? 29.426 -9.378 -7.578 1.00 87.88 616 ARG A N 1
ATOM 4934 C CA . ARG A 1 616 ? 29.093 -10.355 -6.538 1.00 87.88 616 ARG A CA 1
ATOM 4935 C C . ARG A 1 616 ? 29.944 -11.616 -6.667 1.00 87.88 616 ARG A C 1
ATOM 4937 O O . ARG A 1 616 ? 30.539 -12.046 -5.683 1.00 87.88 616 ARG A O 1
ATOM 4944 N N . ASP A 1 617 ? 30.042 -12.178 -7.868 1.00 86.19 617 ASP A N 1
ATOM 4945 C CA . ASP A 1 617 ? 30.793 -13.413 -8.115 1.00 86.19 617 ASP A CA 1
ATOM 4946 C C . ASP A 1 617 ? 32.305 -13.217 -7.845 1.00 86.19 617 ASP A C 1
ATOM 4948 O O . ASP A 1 617 ? 32.968 -14.090 -7.275 1.00 86.19 617 ASP A O 1
ATOM 4952 N N . GLU A 1 618 ? 32.855 -12.039 -8.167 1.00 85.81 618 GLU A N 1
ATOM 4953 C CA . GLU A 1 618 ? 34.224 -11.652 -7.797 1.00 85.81 618 GLU A CA 1
ATOM 4954 C C . GLU A 1 618 ? 34.405 -11.582 -6.270 1.00 85.81 618 GLU A C 1
ATOM 4956 O O . GLU A 1 618 ? 35.366 -12.148 -5.742 1.00 85.81 618 GLU A O 1
ATOM 4961 N N . SER A 1 619 ? 33.458 -10.965 -5.556 1.00 80.06 619 SER A N 1
ATOM 4962 C CA . SER A 1 619 ? 33.481 -10.820 -4.089 1.00 80.06 619 SER A CA 1
ATOM 4963 C C . SER A 1 619 ? 33.321 -12.157 -3.350 1.00 80.06 619 SER A C 1
ATOM 4965 O O . SER A 1 619 ? 33.907 -12.372 -2.284 1.00 80.06 619 SER A O 1
ATOM 4967 N N . GLU A 1 620 ? 32.544 -13.088 -3.910 1.00 80.00 620 GLU A N 1
ATOM 4968 C CA . GLU A 1 620 ? 32.445 -14.469 -3.426 1.00 80.00 620 GLU A CA 1
ATOM 4969 C C . GLU A 1 620 ? 33.777 -15.206 -3.574 1.00 80.00 620 GLU A C 1
ATOM 4971 O O . GLU A 1 620 ? 34.207 -15.912 -2.659 1.00 80.00 620 GLU A O 1
ATOM 4976 N N . SER A 1 621 ? 34.456 -15.012 -4.707 1.00 76.62 621 SER A N 1
ATOM 4977 C CA . SER A 1 621 ? 35.736 -15.663 -4.991 1.00 76.62 621 SER A CA 1
ATOM 4978 C C . SER A 1 621 ? 36.893 -15.143 -4.126 1.00 76.62 621 SER A C 1
ATOM 4980 O O . SER A 1 621 ? 37.798 -15.915 -3.796 1.00 76.62 621 SER A O 1
ATOM 4982 N N . SER A 1 622 ? 36.862 -13.864 -3.729 1.00 74.50 622 SER A N 1
ATOM 4983 C CA . SER A 1 622 ? 37.878 -13.240 -2.870 1.00 74.50 622 SER A CA 1
ATOM 4984 C C . SER A 1 622 ? 37.665 -13.501 -1.373 1.00 74.50 622 SER A C 1
ATOM 4986 O O . SER A 1 622 ? 38.611 -13.379 -0.595 1.00 74.50 622 SER A O 1
ATOM 4988 N N . GLY A 1 623 ? 36.455 -13.908 -0.968 1.00 69.44 623 GLY A N 1
ATOM 4989 C CA . GLY A 1 623 ? 36.075 -14.122 0.432 1.00 69.44 623 GLY A CA 1
ATOM 4990 C C . GLY A 1 623 ? 35.604 -12.859 1.165 1.00 69.44 623 GLY A C 1
ATOM 4991 O O . GLY A 1 623 ? 35.303 -12.934 2.357 1.00 69.44 623 GLY A O 1
ATOM 4992 N N . ASP A 1 624 ? 35.487 -11.725 0.468 1.00 65.88 624 ASP A N 1
ATOM 4993 C CA . ASP A 1 624 ? 35.170 -10.416 1.060 1.00 65.88 624 ASP A CA 1
ATOM 4994 C C . ASP A 1 624 ? 33.695 -10.276 1.495 1.00 65.88 624 ASP A C 1
ATOM 4996 O O . ASP A 1 624 ? 33.368 -9.429 2.330 1.00 65.88 624 ASP A O 1
ATOM 5000 N N . MET A 1 625 ? 32.790 -11.129 0.991 1.00 64.31 625 MET A N 1
ATOM 5001 C CA . MET A 1 625 ? 31.351 -11.042 1.303 1.00 64.31 625 MET A CA 1
ATOM 5002 C C . MET A 1 625 ? 31.027 -11.182 2.799 1.00 64.31 625 MET A C 1
ATOM 5004 O O . MET A 1 625 ? 30.098 -10.545 3.296 1.00 64.31 625 MET A O 1
ATOM 5008 N N . LEU A 1 626 ? 31.770 -12.014 3.539 1.00 55.66 626 LEU A N 1
ATOM 5009 C CA . LEU A 1 626 ? 31.508 -12.233 4.968 1.00 55.66 626 LEU A CA 1
ATOM 5010 C C . LEU A 1 626 ? 31.942 -11.040 5.830 1.00 55.66 626 LEU A C 1
ATOM 5012 O O . LEU A 1 626 ? 31.303 -10.762 6.845 1.00 55.66 626 LEU A O 1
ATOM 5016 N N . ASP A 1 627 ? 32.977 -10.313 5.410 1.00 57.47 627 ASP A N 1
ATOM 5017 C CA . ASP A 1 627 ? 33.536 -9.188 6.163 1.00 57.47 627 ASP A CA 1
ATOM 5018 C C . ASP A 1 627 ? 32.687 -7.913 6.036 1.00 57.47 627 ASP A C 1
ATOM 5020 O O . ASP A 1 627 ? 32.687 -7.083 6.948 1.00 57.47 627 ASP A O 1
ATOM 5024 N N . ASN A 1 628 ? 31.931 -7.767 4.941 1.00 62.22 628 ASN A N 1
ATOM 5025 C CA . ASN A 1 628 ? 31.111 -6.579 4.676 1.00 62.22 628 ASN A CA 1
ATOM 5026 C C . ASN A 1 628 ? 29.711 -6.626 5.318 1.00 62.22 628 ASN A C 1
ATOM 5028 O O . ASN A 1 628 ? 29.136 -5.576 5.595 1.00 62.22 628 ASN A O 1
ATOM 5032 N N . ILE A 1 629 ? 29.164 -7.822 5.580 1.00 59.22 629 ILE A N 1
ATOM 5033 C CA . ILE A 1 629 ? 27.799 -8.011 6.118 1.00 59.22 629 ILE A CA 1
ATOM 5034 C C . ILE A 1 629 ? 27.796 -8.155 7.652 1.00 59.22 629 ILE A C 1
ATOM 5036 O O . ILE A 1 629 ? 26.769 -7.960 8.308 1.00 59.22 629 ILE A O 1
ATOM 5040 N N . ILE A 1 630 ? 28.938 -8.490 8.259 1.00 50.09 630 ILE A N 1
ATOM 5041 C CA . ILE A 1 630 ? 29.073 -8.591 9.714 1.00 50.09 630 ILE A CA 1
ATOM 5042 C C . ILE A 1 630 ? 29.550 -7.232 10.247 1.00 50.09 630 ILE A C 1
ATOM 5044 O O . ILE A 1 630 ? 30.699 -6.861 10.004 1.00 50.09 630 ILE A O 1
ATOM 5048 N N . PRO A 1 631 ? 28.731 -6.486 11.015 1.00 42.69 631 PRO A N 1
ATOM 5049 C CA . PRO A 1 631 ? 29.214 -5.267 11.639 1.00 42.69 631 PRO A CA 1
ATOM 5050 C C . PRO A 1 631 ? 30.389 -5.621 12.551 1.00 42.69 631 PRO A C 1
ATOM 5052 O O . PRO A 1 631 ? 30.274 -6.497 13.416 1.00 42.69 631 PRO A O 1
ATOM 5055 N N . ARG A 1 632 ? 31.526 -4.935 12.373 1.00 39.69 632 ARG A N 1
ATOM 5056 C CA . ARG A 1 632 ? 32.623 -4.987 13.344 1.00 39.69 632 ARG A CA 1
ATOM 5057 C C . ARG A 1 632 ? 32.057 -4.512 14.680 1.00 39.69 632 ARG A C 1
ATOM 5059 O O . ARG A 1 632 ? 31.836 -3.321 14.869 1.00 39.69 632 ARG A O 1
ATOM 5066 N N . ARG A 1 633 ? 31.783 -5.449 15.592 1.00 31.78 633 ARG A N 1
ATOM 5067 C CA . ARG A 1 633 ? 31.507 -5.129 16.993 1.00 31.78 633 ARG A CA 1
ATOM 5068 C C . ARG A 1 633 ? 32.759 -4.449 17.547 1.00 31.78 633 ARG A C 1
ATOM 5070 O O . ARG A 1 633 ? 33.762 -5.130 17.749 1.00 31.78 633 ARG A O 1
ATOM 5077 N N . ASN A 1 634 ? 32.693 -3.136 17.741 1.00 30.44 634 ASN A N 1
ATOM 5078 C CA . ASN A 1 634 ? 33.582 -2.421 18.653 1.00 30.44 634 ASN A CA 1
ATOM 5079 C C . ASN A 1 634 ? 32.935 -2.370 20.031 1.00 30.44 634 ASN A C 1
ATOM 5081 O O . ASN A 1 634 ? 31.723 -2.060 20.086 1.00 30.44 634 ASN A O 1
#

Mean predicted aligned error: 8.21 Å

Secondary structure (DSSP, 8-state):
--------HHHHHHHHHHHHHHTT--------HHHHHHHHHHHHHHHHHHHH-SS---HHHHHHHHHHHHHHT-S-TT---TTSTT-TT-TT----SHHHHHHHHHHHHHHHHHHS-TT--HHHHHHHHHHHHHTTT-SS-EEE-HHHHHHHHHHHHTEEEE--EEEEEETTEEEEEEEPTTSHHHHTT--TT-EEEEETTEE-TT--HHHHHHHH---TT-EEEEEEE-TT--SPEEEEEEPEEEE--SEEEEEESSSSEEEEEE--B-TTHHHHHHHHHHHHHHTT--EEEEE-TT---B-HHHHHHHHHTTS-TT-EEEEEE-SSGGG-EEEE-SS--TTTTS-EEEEE-TT--THHHHHHHHHHHTTSSEEEES------EEEEEEE-TTS-EEEEEEEEEE-TT----PPP-TT-HHHHHHGGGGS-SSHHHHHHHHHHH--GGGEEE-TT--EEE-SSSPPPSEE-------HHHHHHHHTTHHHHHHHHHHHHHHHHHHHHHTT-HHHHHHH----HHHHHHHHHHHHHTTEEE-TT-SS-EEETTEEEE-HHHHHHHSHHHHHHHHHHHHHHHH-GGGHHHHHHHHT-HHHHHHHT-HHHHHHHHHHHHHHHHHTTHHHHHS----

Organism: NCBI:txid2812953

Solvent-accessible surface area (backbone atoms only — not comparable to full-atom values): 33581 Å² total; per-residue (Å²): 136,84,92,78,87,88,81,59,74,68,59,56,52,49,51,49,54,51,45,43,64,71,64,66,64,67,68,75,69,78,82,48,75,66,56,52,50,50,58,50,43,57,50,49,51,54,50,51,47,65,75,44,34,37,61,92,69,58,64,36,57,33,43,55,33,16,49,48,28,29,58,75,60,48,86,68,84,80,67,86,36,80,91,44,70,62,41,77,82,50,79,94,67,78,47,90,41,73,69,54,41,44,54,50,48,50,50,24,51,54,51,46,64,54,72,53,64,96,82,65,60,65,66,61,29,51,50,40,11,53,46,34,40,29,67,83,72,47,84,74,31,42,72,39,53,42,81,58,39,54,59,53,49,26,60,42,58,21,35,49,47,17,42,32,68,43,68,46,72,52,96,45,31,38,30,28,46,27,39,37,84,88,25,51,32,32,75,72,67,51,47,49,65,27,25,42,46,21,48,74,86,41,78,33,61,64,47,50,74,65,52,48,50,66,68,56,33,47,62,64,75,40,73,49,38,38,31,29,46,37,66,94,49,95,58,77,44,77,44,80,39,53,19,33,81,34,77,46,78,29,61,52,30,70,49,68,80,52,86,42,33,25,36,40,32,37,51,39,29,21,74,47,33,47,60,56,51,52,51,48,53,51,54,38,47,75,62,60,41,60,30,40,41,41,36,26,55,58,6,63,13,56,43,59,68,35,28,52,54,50,44,22,32,49,29,53,53,66,43,64,39,35,34,32,46,32,84,48,69,92,48,37,47,76,44,49,20,87,48,65,22,90,46,47,84,44,53,37,36,36,36,34,18,58,42,12,14,33,25,38,44,47,38,50,33,28,31,42,27,57,41,63,29,42,33,34,26,27,49,21,53,14,48,25,65,40,69,47,78,45,79,46,93,78,56,21,33,36,35,37,38,31,18,42,35,22,33,41,35,61,41,45,22,35,39,77,52,89,85,34,57,65,55,48,71,49,45,75,79,72,48,52,95,42,43,58,55,32,48,51,58,48,62,75,69,56,55,74,93,37,58,43,26,16,27,65,59,49,84,44,59,31,46,51,13,54,71,41,80,41,72,44,65,76,86,78,84,42,62,61,40,52,50,32,60,77,65,46,46,48,63,51,49,44,49,56,45,42,56,75,40,38,70,60,49,45,74,76,33,70,94,36,58,72,56,44,68,75,67,63,71,84,50,70,73,54,49,54,50,50,52,49,53,41,40,79,63,33,44,43,81,37,88,87,40,90,61,74,46,78,56,96,85,23,40,38,27,16,71,70,57,46,64,70,38,43,54,51,49,52,28,51,35,52,12,51,48,32,22,40,74,76,29,65,52,46,22,53,68,33,32,50,73,52,59,36,61,65,58,59,52,55,73,70,41,59,69,53,41,51,52,38,46,52,49,35,56,52,23,60,74,72,57,48,34,65,65,38,32,50,76,81,86,126

Sequence (634 aa):
MTFKQFVTPPLVSAIILTLLYLSGVDRVAAIDKDHETNLRKYTEVQRKIIENHVEETSIDELFKNSMKGFVRNIADTTMDISGTPLDTTFTDVEIGSIRESFSKFENAYMYLMNNSGEDEDMVALVEHSIREMFRPLDPHSVYIKPETSESIQEEFSGKFEGIGIQFQVIDDTITVISAISNGPSDQLGIQSGDRIVKIDGDSAIGFSEQDVVSSLRGPKGSKVTVGIQRPGNNQLLDFEITRDEIPLYTLDSSYMLDDETGYIRINRFAATTHEEFTEAMKDLRNQDMERLILDLRGNPGGYLEQAVRMTNDFFPRGTKLVATESRHARFTSEYRARYDGPYRDIPLIVLVNEGSASGSEIVSGAVQDHDRGLVVGRRTFGKGLVQQQYELADKSNIRITISRYLTPSGREIQKPFKDGREKYLYEIYSRDDSASGDVDQFVENVPDSLRYKTASGREVYGGGGVVPDHIVDVDRSNELFVLMRRNNVGSTFVRNYIDRQGDQFRSDWKDRFGEFRSDFKWSENQRDDFVRQLSDNGLVLADTVTTAHFDDNKLYLNDSLLEEQLEIPLGWMKADLARQVWGNEYFYPVINDEVDMTVNIALTLWPEVQKLQVMRDESESSGDMLDNIIPRRN

Radius of gyration: 30.53 Å; Cα contacts (8 Å, |Δi|>4): 1162; chains: 1; bounding box: 96×58×110 Å